Protein AF-A0A954ZNN6-F1 (afdb_monomer)

pLDDT: mean 92.78, std 10.05, range [37.41, 98.88]

Structure (mmCIF, N/CA/C/O backbone):
data_AF-A0A954ZNN6-F1
#
_entry.id   AF-A0A954ZNN6-F1
#
loop_
_atom_site.group_PDB
_atom_site.id
_atom_site.type_symbol
_atom_site.label_atom_id
_atom_site.label_alt_id
_atom_site.label_comp_id
_atom_site.label_asym_id
_atom_site.label_entity_id
_atom_site.label_seq_id
_atom_site.pdbx_PDB_ins_code
_atom_site.Cartn_x
_atom_site.Cartn_y
_atom_site.Cartn_z
_atom_site.occupancy
_atom_site.B_iso_or_equiv
_atom_site.auth_seq_id
_atom_site.auth_comp_id
_atom_site.auth_asym_id
_atom_site.auth_atom_id
_atom_site.pdbx_PDB_model_num
ATOM 1 N N . MET A 1 1 ? -20.346 -18.117 -23.311 1.00 57.19 1 MET A N 1
ATOM 2 C CA . MET A 1 1 ? -20.087 -17.394 -22.047 1.00 57.19 1 MET A CA 1
ATOM 3 C C . MET A 1 1 ? -18.869 -16.538 -22.293 1.00 57.19 1 MET A C 1
ATOM 5 O O . MET A 1 1 ? -17.848 -17.102 -22.652 1.00 57.19 1 MET A O 1
ATOM 9 N N . ASN A 1 2 ? -18.992 -15.221 -22.176 1.00 88.44 2 ASN A N 1
ATOM 10 C CA . ASN A 1 2 ? -17.874 -14.300 -22.324 1.00 88.44 2 ASN A CA 1
ATOM 11 C C . ASN A 1 2 ? -16.945 -14.455 -21.113 1.00 88.44 2 ASN A C 1
ATOM 13 O O . ASN A 1 2 ? -17.325 -14.103 -19.987 1.00 88.44 2 ASN A O 1
ATOM 17 N N . ARG A 1 3 ? -15.778 -15.058 -21.334 1.00 94.06 3 ARG A N 1
ATOM 18 C CA . ARG A 1 3 ? -14.747 -15.296 -20.324 1.00 94.06 3 ARG A CA 1
ATOM 19 C C . ARG A 1 3 ? -13.430 -14.699 -20.802 1.00 94.06 3 ARG A C 1
ATOM 21 O O . ARG A 1 3 ? -13.243 -14.580 -22.005 1.00 94.06 3 ARG A O 1
ATOM 28 N N . ALA A 1 4 ? -12.575 -14.320 -19.861 1.00 97.00 4 ALA A N 1
ATOM 29 C CA . ALA A 1 4 ? -11.240 -13.814 -20.153 1.00 97.00 4 ALA A CA 1
ATOM 30 C C . ALA A 1 4 ? -10.222 -14.472 -19.220 1.00 97.00 4 ALA A C 1
ATOM 32 O O . ALA A 1 4 ? -10.406 -14.434 -18.001 1.00 97.00 4 ALA A O 1
ATOM 33 N N . ARG A 1 5 ? -9.175 -15.085 -19.763 1.00 98.38 5 ARG A N 1
ATOM 34 C CA . ARG A 1 5 ? -8.080 -15.681 -18.999 1.00 98.38 5 ARG A CA 1
ATOM 35 C C . ARG A 1 5 ? -6.995 -14.638 -18.776 1.00 98.38 5 ARG A C 1
ATOM 37 O O . ARG A 1 5 ? -6.436 -14.097 -19.721 1.00 98.38 5 ARG A O 1
ATOM 44 N N . ILE A 1 6 ? -6.707 -14.348 -17.514 1.00 98.38 6 ILE A N 1
ATOM 45 C CA . ILE A 1 6 ? -5.777 -13.292 -17.122 1.00 98.38 6 ILE A CA 1
ATOM 46 C C . ILE A 1 6 ? -4.615 -13.903 -16.354 1.00 98.38 6 ILE A C 1
ATOM 48 O O . ILE A 1 6 ? -4.833 -14.721 -15.458 1.00 98.38 6 ILE A O 1
ATOM 52 N N . ALA A 1 7 ? -3.405 -13.454 -16.668 1.00 98.69 7 ALA A N 1
ATOM 53 C CA . ALA A 1 7 ? -2.187 -13.759 -15.940 1.00 98.69 7 ALA A CA 1
ATOM 54 C C . ALA A 1 7 ? -1.689 -12.515 -15.189 1.00 98.69 7 ALA A C 1
ATOM 56 O O . ALA A 1 7 ? -1.486 -11.452 -15.777 1.00 98.69 7 ALA A O 1
ATOM 57 N N . ALA A 1 8 ? -1.466 -12.653 -13.884 1.00 98.81 8 ALA A N 1
ATOM 58 C CA . ALA A 1 8 ? -0.843 -11.640 -13.040 1.00 98.81 8 ALA A CA 1
ATOM 59 C C . ALA A 1 8 ? 0.541 -12.113 -12.602 1.00 98.81 8 ALA A C 1
ATOM 61 O O . ALA A 1 8 ? 0.685 -13.211 -12.055 1.00 98.81 8 ALA A O 1
ATOM 62 N N . LEU A 1 9 ? 1.557 -11.283 -12.821 1.00 98.56 9 LEU A N 1
ATOM 63 C CA . LEU A 1 9 ? 2.918 -11.616 -12.435 1.00 98.56 9 LEU A CA 1
ATOM 64 C C . LEU A 1 9 ? 3.208 -11.214 -10.995 1.00 98.56 9 LEU A C 1
ATOM 66 O O . LEU A 1 9 ? 2.977 -10.083 -10.561 1.00 98.56 9 LEU A O 1
ATOM 70 N N . GLN A 1 10 ? 3.787 -12.168 -10.282 1.00 97.31 10 GLN A N 1
ATOM 71 C CA . GLN A 1 10 ? 4.572 -11.947 -9.088 1.00 97.31 10 GLN A CA 1
ATOM 72 C C . GLN A 1 10 ? 6.043 -12.009 -9.495 1.00 97.31 10 GLN A C 1
ATOM 74 O O . GLN A 1 10 ? 6.641 -13.084 -9.542 1.00 97.31 10 GLN A O 1
ATOM 79 N N . TYR A 1 11 ? 6.582 -10.862 -9.897 1.00 97.19 11 TYR A N 1
ATOM 80 C CA . TYR A 1 11 ? 7.843 -10.789 -10.629 1.00 97.19 11 TYR A CA 1
ATOM 81 C C . TYR A 1 11 ? 9.028 -10.686 -9.674 1.00 97.19 11 TYR A C 1
ATOM 83 O O . TYR A 1 11 ? 9.093 -9.747 -8.876 1.00 97.19 11 TYR A O 1
ATOM 91 N N . PHE A 1 12 ? 9.981 -11.614 -9.766 1.00 95.56 12 PHE A N 1
ATOM 92 C CA . PHE A 1 12 ? 11.183 -11.548 -8.942 1.00 95.56 12 PHE A CA 1
ATOM 93 C C . PHE A 1 12 ? 12.220 -10.627 -9.585 1.00 95.56 12 PHE A C 1
ATOM 95 O O . PHE A 1 12 ? 12.821 -10.958 -10.612 1.00 95.56 12 PHE A O 1
ATOM 102 N N . VAL A 1 13 ? 12.445 -9.472 -8.960 1.00 93.56 13 VAL A N 1
ATOM 103 C CA . VAL A 1 13 ? 13.407 -8.474 -9.431 1.00 93.56 13 VAL A CA 1
ATOM 104 C C . VAL A 1 13 ? 14.824 -8.975 -9.152 1.00 93.56 13 VAL A C 1
ATOM 106 O O . VAL A 1 13 ? 15.148 -9.356 -8.027 1.00 93.56 13 VAL A O 1
ATOM 109 N N . ARG A 1 14 ? 15.670 -8.995 -10.186 1.00 90.88 14 ARG A N 1
ATOM 110 C CA . ARG A 1 14 ? 17.054 -9.495 -10.129 1.00 90.88 14 ARG A CA 1
ATOM 111 C C . ARG A 1 14 ? 17.976 -8.642 -11.006 1.00 90.88 14 ARG A C 1
ATOM 113 O O . ARG A 1 14 ? 17.483 -8.017 -11.944 1.00 90.88 14 ARG A O 1
ATOM 120 N N . PRO A 1 15 ? 19.284 -8.568 -10.703 1.00 92.25 15 PRO A N 1
ATOM 121 C CA . PRO A 1 15 ? 20.210 -7.785 -11.510 1.00 92.25 15 PRO A CA 1
ATOM 122 C C . PRO A 1 15 ? 20.332 -8.363 -12.920 1.00 92.25 15 PRO A C 1
ATOM 124 O O . PRO A 1 15 ? 20.244 -9.578 -13.107 1.00 92.25 15 PRO A O 1
ATOM 127 N N . ILE A 1 16 ? 20.586 -7.481 -13.881 1.00 94.56 16 ILE A N 1
ATOM 128 C CA . ILE A 1 16 ? 20.869 -7.825 -15.276 1.00 94.56 16 ILE A CA 1
ATOM 129 C C . ILE A 1 16 ? 22.235 -7.276 -15.694 1.00 94.56 16 ILE A C 1
ATOM 131 O O . ILE A 1 16 ? 22.691 -6.246 -15.185 1.00 94.56 16 ILE A O 1
ATOM 135 N N . ARG A 1 17 ? 22.889 -7.983 -16.614 1.00 94.69 17 ARG A N 1
ATOM 136 C CA . ARG A 1 17 ? 24.213 -7.656 -17.163 1.00 94.69 17 ARG A CA 1
ATOM 137 C C . ARG A 1 17 ? 24.125 -6.717 -18.359 1.00 94.69 17 ARG A C 1
ATOM 139 O O . ARG A 1 17 ? 24.983 -5.855 -18.526 1.00 94.69 17 ARG A O 1
ATOM 146 N N . ASP A 1 18 ? 23.094 -6.887 -19.173 1.00 96.25 18 ASP A N 1
ATOM 147 C CA . ASP A 1 18 ? 22.818 -6.092 -20.362 1.00 96.25 18 ASP A CA 1
ATOM 148 C C . ASP A 1 18 ? 21.304 -6.028 -20.625 1.00 96.25 18 ASP A C 1
ATOM 150 O O . ASP A 1 18 ? 20.496 -6.612 -19.900 1.00 96.25 18 ASP A O 1
ATOM 154 N N . PHE A 1 19 ? 20.908 -5.264 -21.644 1.00 96.31 19 PHE A N 1
ATOM 155 C CA . PHE A 1 19 ? 19.498 -5.118 -22.001 1.00 96.31 19 PHE A CA 1
ATOM 156 C C . PHE A 1 19 ? 18.903 -6.398 -22.617 1.00 96.31 19 PHE A C 1
ATOM 158 O O . PHE A 1 19 ? 17.709 -6.635 -22.455 1.00 96.31 19 PHE A O 1
ATOM 165 N N . SER A 1 20 ? 19.715 -7.259 -23.247 1.00 97.12 20 SER A N 1
ATOM 166 C CA . SER A 1 20 ? 19.244 -8.526 -23.832 1.00 97.12 20 SER A CA 1
ATOM 167 C C . SER A 1 20 ? 18.689 -9.449 -22.754 1.00 97.12 20 SER A C 1
ATOM 169 O O . SER A 1 20 ? 17.636 -10.050 -22.940 1.00 97.12 20 SER A O 1
ATOM 171 N N . GLU A 1 21 ? 19.319 -9.500 -21.578 1.00 97.50 21 GLU A N 1
ATOM 172 C CA . GLU A 1 21 ? 18.790 -10.292 -20.462 1.00 97.50 21 GLU A CA 1
ATOM 173 C C . GLU A 1 21 ? 17.407 -9.824 -19.994 1.00 97.50 21 GLU A C 1
ATOM 175 O O . GLU A 1 21 ? 16.566 -10.649 -19.639 1.00 97.50 21 GLU A O 1
ATOM 180 N N . PHE A 1 22 ? 17.145 -8.512 -20.005 1.00 97.19 22 PHE A N 1
ATOM 181 C CA . PHE A 1 22 ? 15.806 -7.986 -19.725 1.00 97.19 22 PHE A CA 1
ATOM 182 C C . PHE A 1 22 ? 14.805 -8.462 -20.785 1.00 97.19 22 PHE A C 1
ATOM 184 O O . PHE A 1 22 ? 13.722 -8.938 -20.440 1.00 97.19 22 PHE A O 1
ATOM 191 N N . GLN A 1 23 ? 15.181 -8.385 -22.064 1.00 97.88 23 GLN A N 1
ATOM 192 C CA . GLN A 1 23 ? 14.347 -8.836 -23.180 1.00 97.88 23 GLN A CA 1
ATOM 193 C C . GLN A 1 23 ? 14.031 -10.331 -23.082 1.00 97.88 23 GLN A C 1
ATOM 195 O O . GLN A 1 23 ? 12.873 -10.715 -23.220 1.00 97.88 23 GLN A O 1
ATOM 200 N N . GLU A 1 24 ? 15.027 -11.168 -22.796 1.00 97.94 24 GLU A N 1
ATOM 201 C CA . GLU A 1 24 ? 14.875 -12.619 -22.649 1.00 97.94 24 GLU A CA 1
ATOM 202 C C . GLU A 1 24 ? 13.956 -12.987 -21.476 1.00 97.94 24 GLU A C 1
ATOM 204 O O . GLU A 1 24 ? 13.067 -13.828 -21.630 1.00 97.94 24 GLU A O 1
ATOM 209 N N . GLN A 1 25 ? 14.119 -12.327 -20.322 1.00 96.75 25 GLN A N 1
ATOM 210 C CA . GLN A 1 25 ? 13.259 -12.535 -19.151 1.00 96.75 25 GLN A CA 1
ATOM 211 C C . GLN A 1 25 ? 11.799 -12.180 -19.454 1.00 96.75 25 GLN A C 1
ATOM 213 O O . GLN A 1 25 ? 10.895 -12.972 -19.181 1.00 96.75 25 GLN A O 1
ATOM 218 N N . VAL A 1 26 ? 11.561 -11.010 -20.054 1.00 97.94 26 VAL A N 1
ATOM 219 C CA . VAL A 1 26 ? 10.214 -10.560 -20.433 1.00 97.94 26 VAL A CA 1
ATOM 220 C C . VAL A 1 26 ? 9.610 -11.479 -21.494 1.00 97.94 26 VAL A C 1
ATOM 222 O O . VAL A 1 26 ? 8.471 -11.918 -21.335 1.00 97.94 26 VAL A O 1
ATOM 225 N N . ALA A 1 27 ? 10.365 -11.820 -22.540 1.00 98.50 27 ALA A N 1
ATOM 226 C CA . ALA A 1 27 ? 9.906 -12.693 -23.616 1.00 98.50 27 ALA A CA 1
ATOM 227 C C . ALA A 1 27 ? 9.503 -14.074 -23.090 1.00 98.50 27 ALA A C 1
ATOM 229 O O . ALA A 1 27 ? 8.437 -14.568 -23.445 1.00 98.50 27 ALA A O 1
ATOM 230 N N . GLY A 1 28 ? 10.295 -14.675 -22.196 1.00 98.25 28 GLY A N 1
ATOM 231 C CA . GLY A 1 28 ? 9.962 -15.962 -21.580 1.00 98.25 28 GLY A CA 1
ATOM 232 C C . GLY A 1 28 ? 8.624 -15.941 -20.834 1.00 98.25 28 GLY A C 1
ATOM 233 O O . GLY A 1 28 ? 7.819 -16.863 -20.979 1.00 98.25 28 GLY A O 1
ATOM 234 N N . LEU A 1 29 ? 8.345 -14.869 -20.085 1.00 98.38 29 LEU A N 1
ATOM 235 C CA . LEU A 1 29 ? 7.076 -14.699 -19.369 1.00 98.38 29 LEU A CA 1
ATOM 236 C C . LEU A 1 29 ? 5.901 -14.448 -20.322 1.00 98.38 29 LEU A C 1
ATOM 238 O O . LEU A 1 29 ? 4.820 -14.994 -20.110 1.00 98.38 29 LEU A O 1
ATOM 242 N N . VAL A 1 30 ? 6.105 -13.662 -21.380 1.00 98.75 30 VAL A N 1
ATOM 243 C CA . VAL A 1 30 ? 5.073 -13.405 -22.394 1.00 98.75 30 VAL A CA 1
ATOM 244 C C . VAL A 1 30 ? 4.736 -14.677 -23.176 1.00 98.75 30 VAL A C 1
ATOM 246 O O . VAL A 1 30 ? 3.558 -15.009 -23.291 1.00 98.75 30 VAL A O 1
ATOM 249 N N . HIS A 1 31 ? 5.742 -15.428 -23.632 1.00 98.69 31 HIS A N 1
ATOM 250 C CA . HIS A 1 31 ? 5.541 -16.723 -24.289 1.00 98.69 31 HIS A CA 1
ATOM 251 C C . HIS A 1 31 ? 4.807 -17.700 -23.372 1.00 98.69 31 HIS A C 1
ATOM 253 O O . HIS A 1 31 ? 3.841 -18.317 -23.796 1.00 98.69 31 HIS A O 1
ATOM 259 N N . THR A 1 32 ? 5.184 -17.766 -22.090 1.00 98.44 32 THR A N 1
ATOM 260 C CA . THR A 1 32 ? 4.479 -18.614 -21.117 1.00 98.44 32 THR A CA 1
ATOM 261 C C . THR A 1 32 ? 3.008 -18.212 -20.992 1.00 98.44 32 THR A C 1
ATOM 263 O O . THR A 1 32 ? 2.136 -19.069 -20.995 1.00 98.44 32 THR A O 1
ATOM 266 N N . ALA A 1 33 ? 2.686 -16.919 -20.910 1.00 98.50 33 ALA A N 1
ATOM 267 C CA . ALA A 1 33 ? 1.288 -16.490 -20.836 1.00 98.50 33 ALA A CA 1
ATOM 268 C C . ALA A 1 33 ? 0.502 -16.855 -22.109 1.00 98.50 33 ALA A C 1
ATOM 270 O O . ALA A 1 33 ? -0.654 -17.275 -22.009 1.00 98.50 33 ALA A O 1
ATOM 271 N N . ALA A 1 34 ? 1.135 -16.735 -23.279 1.00 98.12 34 ALA A N 1
ATOM 272 C CA . ALA A 1 34 ? 0.557 -17.128 -24.559 1.00 98.12 34 ALA A CA 1
ATOM 273 C C . ALA A 1 34 ? 0.330 -18.648 -24.651 1.00 98.12 34 ALA A C 1
ATOM 275 O O . ALA A 1 34 ? -0.753 -19.069 -25.043 1.00 98.12 34 ALA A O 1
ATOM 276 N N . ASP A 1 35 ? 1.285 -19.466 -24.197 1.00 98.12 35 ASP A N 1
ATOM 277 C CA . ASP A 1 35 ? 1.178 -20.935 -24.158 1.00 98.12 35 ASP A CA 1
ATOM 278 C C . ASP A 1 35 ? 0.026 -21.423 -23.263 1.00 98.12 35 ASP A C 1
ATOM 280 O O . ASP A 1 35 ? -0.517 -22.508 -23.466 1.00 98.12 35 ASP A O 1
ATOM 284 N N . TYR A 1 36 ? -0.356 -20.625 -22.261 1.00 97.88 36 TYR A N 1
ATOM 285 C CA . TYR A 1 36 ? -1.506 -20.885 -21.391 1.00 97.88 36 TYR A CA 1
ATOM 286 C C . TYR A 1 36 ? -2.809 -20.232 -21.892 1.00 97.88 36 TYR A C 1
ATOM 288 O O . TYR A 1 36 ? -3.797 -20.199 -21.148 1.00 97.88 36 TYR A O 1
ATOM 296 N N . ASP A 1 37 ? -2.839 -19.730 -23.129 1.00 97.75 37 ASP A N 1
ATOM 297 C CA . ASP A 1 37 ? -3.972 -19.050 -23.772 1.00 97.75 37 ASP A CA 1
ATOM 298 C C . ASP A 1 37 ? -4.507 -17.859 -22.952 1.00 97.75 37 ASP A C 1
ATOM 300 O O . ASP A 1 37 ? -5.718 -17.694 -22.778 1.00 97.75 37 ASP A O 1
ATOM 304 N N . CYS A 1 38 ? -3.621 -17.056 -22.356 1.00 98.44 38 CYS A N 1
ATOM 305 C CA . CYS A 1 38 ? -4.041 -15.864 -21.619 1.00 98.44 38 CYS A CA 1
ATOM 306 C C . CYS A 1 38 ? -4.407 -14.721 -22.578 1.00 98.44 38 CYS A C 1
ATOM 308 O O . CYS A 1 38 ? -3.621 -14.348 -23.443 1.00 98.44 38 CYS A O 1
ATOM 310 N N . ASP A 1 39 ? -5.563 -14.094 -22.356 1.00 98.19 39 ASP A N 1
ATOM 311 C CA . ASP A 1 39 ? -6.012 -12.909 -23.094 1.00 98.19 39 ASP A CA 1
ATOM 312 C C . ASP A 1 39 ? -5.259 -11.637 -22.665 1.00 98.19 39 ASP A C 1
ATOM 314 O O . ASP A 1 39 ? -5.101 -10.703 -23.455 1.00 98.19 39 ASP A O 1
ATOM 318 N N . LEU A 1 40 ? -4.813 -11.581 -21.403 1.00 98.75 40 LEU A N 1
ATOM 319 C CA . LEU A 1 40 ? -4.096 -10.448 -20.812 1.00 98.75 40 LEU A CA 1
ATOM 320 C C . LEU A 1 40 ? -3.007 -10.915 -19.843 1.00 98.75 40 LEU A C 1
ATOM 322 O O . LEU A 1 40 ? -3.286 -11.678 -18.915 1.00 98.75 40 LEU A O 1
ATOM 326 N N . LEU A 1 41 ? -1.804 -10.363 -19.991 1.00 98.88 41 LEU A N 1
ATOM 327 C CA . LEU A 1 41 ? -0.701 -10.484 -19.036 1.00 98.88 41 LEU A CA 1
ATOM 328 C C . LEU A 1 41 ? -0.442 -9.147 -18.327 1.00 98.88 41 LEU A C 1
ATOM 330 O O . LEU A 1 41 ? -0.389 -8.100 -18.971 1.00 98.88 41 LEU A O 1
ATOM 334 N N . VAL A 1 42 ? -0.250 -9.180 -17.007 1.00 98.88 42 VAL A N 1
ATOM 335 C CA . VAL A 1 42 ? 0.004 -7.991 -16.180 1.00 98.88 42 VAL A CA 1
ATOM 336 C C . VAL A 1 42 ? 1.346 -8.095 -15.459 1.00 98.88 42 VAL A C 1
ATOM 338 O O . VAL A 1 42 ? 1.534 -8.974 -14.616 1.00 98.88 42 VAL A O 1
ATOM 341 N N . PHE A 1 43 ? 2.242 -7.148 -15.735 1.00 98.81 43 PHE A N 1
ATOM 342 C CA . PHE A 1 43 ? 3.502 -6.946 -15.019 1.00 98.81 43 PHE A CA 1
ATOM 343 C C . PHE A 1 43 ? 3.342 -5.955 -13.848 1.00 98.81 43 PHE A C 1
ATOM 345 O O . PHE A 1 43 ? 2.442 -5.109 -13.875 1.00 98.81 43 PHE A O 1
ATOM 352 N N . PRO A 1 44 ? 4.203 -6.028 -12.814 1.00 98.38 44 PRO A N 1
ATOM 353 C CA . PRO A 1 44 ? 4.142 -5.124 -11.663 1.00 98.38 44 PRO A CA 1
ATOM 354 C C . PRO A 1 44 ? 4.617 -3.697 -11.948 1.00 98.38 44 PRO A C 1
ATOM 356 O O . PRO A 1 44 ? 5.277 -3.419 -12.949 1.00 98.38 44 PRO A O 1
ATOM 359 N N . GLU A 1 45 ? 4.328 -2.792 -11.015 1.00 98.12 45 GLU A N 1
ATOM 360 C CA . GLU A 1 45 ? 4.881 -1.435 -11.028 1.00 98.12 45 GLU A CA 1
ATOM 361 C C . GLU A 1 45 ? 6.402 -1.523 -10.913 1.00 98.12 45 GLU A C 1
ATOM 363 O O . GLU A 1 45 ? 6.912 -2.338 -10.146 1.00 98.12 45 GLU A O 1
ATOM 368 N N . TYR A 1 46 ? 7.119 -0.696 -11.676 1.00 95.62 46 TYR A N 1
ATOM 369 C CA . TYR A 1 46 ? 8.569 -0.550 -11.567 1.00 95.62 46 TYR A CA 1
ATOM 370 C C . TYR A 1 46 ? 9.375 -1.853 -11.578 1.00 95.62 46 TYR A C 1
ATOM 372 O O . TYR A 1 46 ? 10.527 -1.853 -11.162 1.00 95.62 46 TYR A O 1
ATOM 380 N N . PHE A 1 47 ? 8.866 -2.959 -12.129 1.00 95.81 47 PHE A N 1
ATOM 381 C CA . PHE A 1 47 ? 9.692 -4.158 -12.330 1.00 95.81 47 PHE A CA 1
ATOM 382 C C . PHE A 1 47 ? 10.935 -3.846 -13.198 1.00 95.81 47 PHE A C 1
ATOM 384 O O . PHE A 1 47 ? 11.958 -4.522 -13.110 1.00 95.81 47 PHE A O 1
ATOM 391 N N . THR A 1 48 ? 10.877 -2.753 -13.971 1.00 96.00 48 THR A N 1
ATOM 392 C CA . THR A 1 48 ? 11.970 -2.185 -14.763 1.00 96.00 48 THR A CA 1
ATOM 393 C C . THR A 1 48 ? 13.119 -1.607 -13.940 1.00 96.00 48 THR A C 1
ATOM 395 O O . THR A 1 48 ? 14.140 -1.269 -14.524 1.00 96.00 48 THR A O 1
ATOM 398 N N . VAL A 1 49 ? 13.025 -1.497 -12.612 1.00 93.50 49 VAL A N 1
ATOM 399 C CA . VAL A 1 49 ? 14.136 -1.009 -11.767 1.00 93.50 49 VAL A CA 1
ATOM 400 C C . VAL A 1 49 ? 15.395 -1.871 -11.864 1.00 93.50 49 VAL A C 1
ATOM 402 O O . VAL A 1 49 ? 16.482 -1.395 -11.554 1.00 93.50 49 VAL A O 1
ATOM 405 N N . GLN A 1 50 ? 15.297 -3.104 -12.370 1.00 92.75 50 GLN A N 1
ATOM 406 C CA . GLN A 1 50 ? 16.482 -3.877 -12.747 1.00 92.75 50 GLN A CA 1
ATOM 407 C C . GLN A 1 50 ? 17.329 -3.192 -13.833 1.00 92.75 50 GLN A C 1
ATOM 409 O O . GLN A 1 50 ? 18.535 -3.381 -13.861 1.00 92.75 50 GLN A O 1
ATOM 414 N N . LEU A 1 51 ? 16.753 -2.322 -14.671 1.00 94.75 51 LEU A N 1
ATOM 415 C CA . LEU A 1 51 ? 17.503 -1.526 -15.652 1.00 94.75 51 LEU A CA 1
ATOM 416 C C . LEU A 1 51 ? 18.503 -0.564 -14.995 1.00 94.75 51 LEU A C 1
ATOM 418 O O . LEU A 1 51 ? 19.485 -0.184 -15.633 1.00 94.75 51 LEU A O 1
ATOM 422 N N . LEU A 1 52 ? 18.300 -0.201 -13.722 1.00 93.38 52 LEU A N 1
ATOM 423 C CA . LEU A 1 52 ? 19.248 0.619 -12.964 1.00 93.38 52 LEU A CA 1
ATOM 424 C C . LEU A 1 52 ? 20.600 -0.092 -12.800 1.00 93.38 52 LEU A C 1
ATOM 426 O O . LEU A 1 52 ? 21.628 0.577 -12.714 1.00 93.38 52 LEU A O 1
ATOM 430 N N . THR A 1 53 ? 20.637 -1.433 -12.835 1.00 92.81 53 THR A N 1
ATOM 431 C CA . THR A 1 53 ? 21.891 -2.199 -12.712 1.00 92.81 53 THR A CA 1
ATOM 432 C C . THR A 1 53 ? 22.798 -2.082 -13.934 1.00 92.81 53 THR A C 1
ATOM 434 O O . THR A 1 53 ? 23.959 -2.472 -13.857 1.00 92.81 53 THR A O 1
ATOM 437 N N . LEU A 1 54 ? 22.300 -1.522 -15.042 1.00 92.56 54 LEU A N 1
ATOM 438 C CA . LEU A 1 54 ? 23.094 -1.226 -16.237 1.00 92.56 54 LEU A CA 1
ATOM 439 C C . LEU A 1 54 ? 23.867 0.103 -16.127 1.00 92.56 54 LEU A C 1
ATOM 441 O O . LEU A 1 54 ? 24.706 0.388 -16.981 1.00 92.56 54 LEU A O 1
ATOM 445 N N . GLY A 1 55 ? 23.554 0.939 -15.130 1.00 89.81 55 GLY A N 1
ATOM 446 C CA . GLY A 1 55 ? 24.172 2.248 -14.898 1.00 89.81 55 GLY A CA 1
ATOM 447 C C . GLY A 1 55 ? 25.078 2.294 -13.662 1.00 89.81 55 GLY A C 1
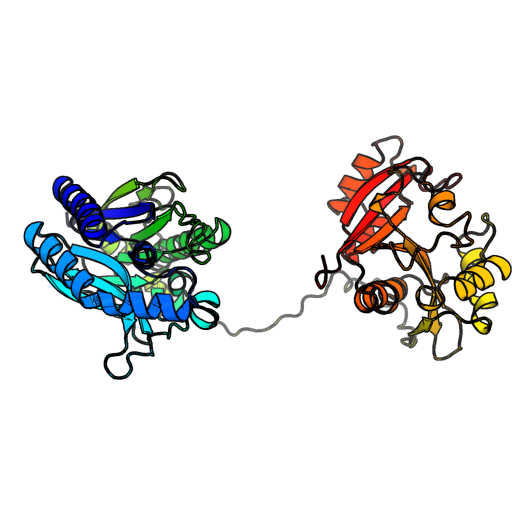ATOM 448 O O . GLY A 1 55 ? 25.339 1.283 -13.012 1.00 89.81 55 GLY A O 1
ATOM 449 N N . ASP A 1 56 ? 25.558 3.495 -13.310 1.00 88.94 56 ASP A N 1
ATOM 450 C CA . ASP A 1 56 ? 26.292 3.697 -12.053 1.00 88.94 56 ASP A CA 1
ATOM 451 C C . ASP A 1 56 ? 25.322 3.855 -10.874 1.00 88.94 56 ASP A C 1
ATOM 453 O O . ASP A 1 56 ? 24.860 4.953 -10.554 1.00 88.94 56 ASP A O 1
ATOM 457 N N . ILE A 1 57 ? 25.061 2.736 -10.200 1.00 88.38 57 ILE A N 1
ATOM 458 C CA . ILE A 1 57 ? 24.177 2.618 -9.030 1.00 88.38 57 ILE A CA 1
ATOM 459 C C . ILE A 1 57 ? 24.626 3.425 -7.798 1.00 88.38 57 ILE A C 1
ATOM 461 O O . ILE A 1 57 ? 23.895 3.487 -6.808 1.00 88.38 57 ILE A O 1
ATOM 465 N N . ARG A 1 58 ? 25.811 4.054 -7.829 1.00 87.50 58 ARG A N 1
ATOM 466 C CA . ARG A 1 58 ? 26.317 4.924 -6.750 1.00 87.50 58 ARG A CA 1
ATOM 467 C C . ARG A 1 58 ? 25.874 6.380 -6.897 1.00 87.50 58 ARG A C 1
ATOM 469 O O . ARG A 1 58 ? 26.051 7.156 -5.959 1.00 87.50 58 ARG A O 1
ATOM 476 N N . ARG A 1 59 ? 25.340 6.769 -8.059 1.00 91.25 59 ARG A N 1
ATOM 477 C CA . ARG A 1 59 ? 24.833 8.130 -8.303 1.00 91.25 59 ARG A CA 1
ATOM 478 C C . ARG A 1 59 ? 23.552 8.403 -7.503 1.00 91.25 59 ARG A C 1
ATOM 480 O O . ARG A 1 59 ? 22.902 7.455 -7.061 1.00 91.25 59 ARG A O 1
ATOM 487 N N . PRO A 1 60 ? 23.154 9.671 -7.317 1.00 91.12 60 PRO A N 1
ATOM 488 C CA . PRO A 1 60 ? 21.857 10.008 -6.738 1.00 91.12 60 PRO A CA 1
ATOM 489 C C . PRO A 1 60 ? 20.695 9.302 -7.448 1.00 91.12 60 PRO A C 1
ATOM 491 O O . PRO A 1 60 ? 20.719 9.085 -8.659 1.00 91.12 60 PRO A O 1
ATOM 494 N N . MET A 1 61 ? 19.679 8.911 -6.681 1.00 89.88 61 MET A N 1
ATOM 495 C CA . MET A 1 61 ? 18.590 8.071 -7.185 1.00 89.88 61 MET A CA 1
ATOM 496 C C . MET A 1 61 ? 17.745 8.767 -8.259 1.00 89.88 61 MET A C 1
ATOM 498 O O . MET A 1 61 ? 17.329 8.127 -9.219 1.00 89.88 61 MET A O 1
ATOM 502 N N . ASP A 1 62 ? 17.520 10.076 -8.140 1.00 91.62 62 ASP A N 1
ATOM 503 C CA . ASP A 1 62 ? 16.822 10.852 -9.164 1.00 91.62 62 ASP A CA 1
ATOM 504 C C . ASP A 1 62 ? 17.560 10.804 -10.506 1.00 91.62 62 ASP A C 1
ATOM 506 O O . ASP A 1 62 ? 16.923 10.577 -11.533 1.00 91.62 62 ASP A O 1
ATOM 510 N N . GLU A 1 63 ? 18.889 10.917 -10.505 1.00 92.69 63 GLU A N 1
ATOM 511 C CA . GLU A 1 63 ? 19.705 10.771 -11.715 1.00 92.69 63 GLU A CA 1
ATOM 512 C C . GLU A 1 63 ? 19.588 9.368 -12.329 1.00 92.69 63 GLU A C 1
ATOM 514 O O . GLU A 1 63 ? 19.361 9.244 -13.533 1.00 92.69 63 GLU A O 1
ATOM 519 N N . GLN A 1 64 ? 19.675 8.310 -11.514 1.00 92.81 64 GLN A N 1
ATOM 520 C CA . GLN A 1 64 ? 19.521 6.930 -11.997 1.00 92.81 64 GLN A CA 1
ATOM 521 C C . GLN A 1 64 ? 18.137 6.698 -12.630 1.00 92.81 64 GLN A C 1
ATOM 523 O O . GLN A 1 64 ? 18.017 6.055 -13.674 1.00 92.81 64 GLN A O 1
ATOM 528 N N . VAL A 1 65 ? 17.085 7.269 -12.037 1.00 93.12 65 VAL A N 1
ATOM 529 C CA . VAL A 1 65 ? 15.713 7.200 -12.560 1.00 93.12 65 VAL A CA 1
ATOM 530 C C . VAL A 1 65 ? 15.597 7.893 -13.924 1.00 93.12 65 VAL A C 1
ATOM 532 O O . VAL A 1 65 ? 14.921 7.363 -14.807 1.00 93.12 65 VAL A O 1
ATOM 535 N N . ARG A 1 66 ? 16.276 9.030 -14.149 1.00 94.06 66 ARG A N 1
ATOM 536 C CA . ARG A 1 66 ? 16.314 9.692 -15.474 1.00 94.06 66 ARG A CA 1
ATOM 537 C C . ARG A 1 66 ? 17.078 8.863 -16.498 1.00 94.06 66 ARG A C 1
ATOM 539 O O . ARG A 1 66 ? 16.665 8.788 -17.653 1.00 94.06 66 ARG A O 1
ATOM 546 N N . ASP A 1 67 ? 18.168 8.221 -16.089 1.00 92.56 67 ASP A N 1
ATOM 547 C CA . ASP A 1 67 ? 18.935 7.336 -16.965 1.00 92.56 67 ASP A CA 1
ATOM 548 C C . ASP A 1 67 ? 18.080 6.144 -17.431 1.00 92.56 67 ASP A C 1
ATOM 550 O O . ASP A 1 67 ? 18.071 5.828 -18.621 1.00 92.56 67 ASP A O 1
ATOM 554 N N . MET A 1 68 ? 17.302 5.538 -16.525 1.00 93.94 68 MET A N 1
ATOM 555 C CA . MET A 1 68 ? 16.317 4.506 -16.869 1.00 93.94 68 MET A CA 1
ATOM 556 C C . MET A 1 68 ? 15.224 5.049 -17.795 1.00 93.94 68 MET A C 1
ATOM 558 O O . MET A 1 68 ? 14.868 4.386 -18.767 1.00 93.94 68 MET A O 1
ATOM 562 N N . ALA A 1 69 ? 14.725 6.260 -17.540 1.00 95.25 69 ALA A N 1
ATOM 563 C CA . ALA A 1 69 ? 13.670 6.876 -18.343 1.00 95.25 69 ALA A CA 1
ATOM 564 C C . ALA A 1 69 ? 14.072 7.085 -19.814 1.00 95.25 69 ALA A C 1
ATOM 566 O O . ALA A 1 69 ? 13.230 7.031 -20.710 1.00 95.25 69 ALA A O 1
ATOM 567 N N . ARG A 1 70 ? 15.370 7.237 -20.105 1.00 93.12 70 ARG A N 1
ATOM 568 C CA . ARG A 1 70 ? 15.877 7.308 -21.487 1.00 93.12 70 ARG A CA 1
ATOM 569 C C . ARG A 1 70 ? 15.762 5.992 -22.264 1.00 93.12 70 ARG A C 1
ATOM 571 O O . ARG A 1 70 ? 15.850 6.023 -23.486 1.00 93.12 70 ARG A O 1
ATOM 578 N N . ARG A 1 71 ? 15.535 4.862 -21.587 1.00 94.31 71 ARG A N 1
ATOM 579 C CA . ARG A 1 71 ? 15.371 3.535 -22.209 1.00 94.31 71 ARG A CA 1
ATOM 580 C C . ARG A 1 71 ? 13.928 3.199 -22.587 1.00 94.31 71 ARG A C 1
ATOM 582 O O . ARG A 1 71 ? 13.677 2.118 -23.111 1.00 94.31 71 ARG A O 1
ATOM 589 N N . VAL A 1 72 ? 12.977 4.108 -22.351 1.00 96.88 72 VAL A N 1
ATOM 590 C CA . VAL A 1 72 ? 11.561 3.909 -22.707 1.00 96.88 72 VAL A CA 1
ATOM 591 C C . VAL A 1 72 ? 11.360 3.475 -24.171 1.00 96.88 72 VAL A C 1
ATOM 593 O O . VAL A 1 72 ? 10.571 2.556 -24.375 1.00 96.88 72 VAL A O 1
ATOM 596 N N . PRO A 1 73 ? 12.069 4.020 -25.185 1.00 97.25 73 PRO A N 1
ATOM 597 C CA . PRO A 1 73 ? 11.919 3.549 -26.565 1.00 97.25 73 PRO A CA 1
ATOM 598 C C . PRO A 1 73 ? 12.281 2.068 -26.757 1.00 97.25 73 PRO A C 1
ATOM 600 O O . PRO A 1 73 ? 11.517 1.337 -27.380 1.00 97.25 73 PRO A O 1
ATOM 603 N N . GLU A 1 74 ? 13.395 1.612 -26.169 1.00 97.12 74 GLU A N 1
ATOM 604 C CA . GLU A 1 74 ? 13.824 0.203 -26.228 1.00 97.12 74 GLU A CA 1
ATOM 605 C C . GLU A 1 74 ? 12.801 -0.705 -25.525 1.00 97.12 74 GLU A C 1
ATOM 607 O O . GLU A 1 74 ? 12.467 -1.788 -26.001 1.00 97.12 74 GLU A O 1
ATOM 612 N N . TYR A 1 75 ? 12.269 -0.246 -24.389 1.00 97.94 75 TYR A N 1
ATOM 613 C CA . TYR A 1 75 ? 11.216 -0.936 -23.648 1.00 97.94 75 TYR A CA 1
ATOM 614 C C . TYR A 1 75 ? 9.919 -1.061 -24.468 1.00 97.94 75 TYR A C 1
ATOM 616 O O . TYR A 1 75 ? 9.336 -2.144 -24.515 1.00 97.94 75 TYR A O 1
ATOM 624 N N . ILE A 1 76 ? 9.485 0.006 -25.148 1.00 98.56 76 ILE A N 1
ATOM 625 C CA . ILE A 1 76 ? 8.289 -0.012 -26.003 1.00 98.56 76 ILE A CA 1
ATOM 626 C C . ILE A 1 76 ? 8.472 -1.023 -27.135 1.00 98.56 76 ILE A C 1
ATOM 628 O O . ILE A 1 76 ? 7.621 -1.891 -27.303 1.00 98.56 76 ILE A O 1
ATOM 632 N N . GLU A 1 77 ? 9.595 -0.973 -27.856 1.00 98.50 77 GLU A N 1
ATOM 633 C CA . GLU A 1 77 ? 9.864 -1.860 -28.996 1.00 98.50 77 GLU A CA 1
ATOM 634 C C . GLU A 1 77 ? 9.752 -3.347 -28.619 1.00 98.50 77 GLU A C 1
ATOM 636 O O . GLU A 1 77 ? 9.154 -4.145 -29.347 1.00 98.50 77 GLU A O 1
ATOM 641 N N . VAL A 1 78 ? 10.257 -3.714 -27.437 1.00 98.56 78 VAL A N 1
ATOM 642 C CA . VAL A 1 78 ? 10.168 -5.079 -26.898 1.00 98.56 78 VAL A CA 1
ATOM 643 C C . VAL A 1 78 ? 8.719 -5.514 -26.726 1.00 98.56 78 VAL A C 1
ATOM 645 O O . VAL A 1 78 ? 8.325 -6.569 -27.227 1.00 98.56 78 VAL A O 1
ATOM 648 N N . PHE A 1 79 ? 7.907 -4.713 -26.039 1.00 98.69 79 PHE A N 1
ATOM 649 C CA . PHE A 1 79 ? 6.524 -5.081 -25.752 1.00 98.69 79 PHE A CA 1
ATOM 650 C C . PHE A 1 79 ? 5.602 -4.963 -26.973 1.00 98.69 79 PHE A C 1
ATOM 652 O O . PHE A 1 79 ? 4.686 -5.775 -27.104 1.00 98.69 79 PHE A O 1
ATOM 659 N N . GLU A 1 80 ? 5.853 -4.043 -27.908 1.00 98.69 80 GLU A N 1
ATOM 660 C CA . GLU A 1 80 ? 5.145 -3.995 -29.196 1.00 98.69 80 GLU A CA 1
ATOM 661 C C . GLU A 1 80 ? 5.425 -5.242 -30.038 1.00 98.69 80 GLU A C 1
ATOM 663 O O . GLU A 1 80 ? 4.513 -5.811 -30.639 1.00 98.69 80 GLU A O 1
ATOM 668 N N . SER A 1 81 ? 6.685 -5.685 -30.082 1.00 98.56 81 SER A N 1
ATOM 669 C CA . SER A 1 81 ? 7.076 -6.899 -30.798 1.00 98.56 81 SER A CA 1
ATOM 670 C C . SER A 1 81 ? 6.433 -8.142 -30.180 1.00 98.56 81 SER A C 1
ATOM 672 O O . SER A 1 81 ? 5.803 -8.926 -30.891 1.00 98.56 81 SER A O 1
ATOM 674 N N . LEU A 1 82 ? 6.522 -8.283 -28.853 1.00 98.75 82 LEU A N 1
ATOM 675 C CA . LEU A 1 82 ? 6.002 -9.439 -28.121 1.00 98.75 82 LEU A CA 1
ATOM 676 C C . LEU A 1 82 ? 4.470 -9.519 -28.127 1.00 98.75 82 LEU A C 1
ATOM 678 O O . LEU A 1 82 ? 3.917 -10.595 -28.348 1.00 98.75 82 LEU A O 1
ATOM 682 N N . SER A 1 83 ? 3.770 -8.398 -27.925 1.00 98.38 83 SER A N 1
ATOM 683 C CA . SER A 1 83 ? 2.300 -8.371 -28.001 1.00 98.38 83 SER A CA 1
ATOM 684 C C . SER A 1 83 ? 1.802 -8.765 -29.391 1.00 98.38 83 SER A C 1
ATOM 686 O O . SER A 1 83 ? 0.869 -9.559 -29.496 1.00 98.38 83 SER A O 1
ATOM 688 N N . ARG A 1 84 ? 2.476 -8.297 -30.451 1.00 98.44 84 ARG A N 1
ATOM 689 C CA . ARG A 1 84 ? 2.152 -8.642 -31.840 1.00 98.44 84 ARG A CA 1
ATOM 690 C C . ARG A 1 84 ? 2.459 -10.091 -32.192 1.00 98.44 84 ARG A C 1
ATOM 692 O O . ARG A 1 84 ? 1.650 -10.737 -32.851 1.00 98.44 84 ARG A O 1
ATOM 699 N N . SER A 1 85 ? 3.624 -10.601 -31.795 1.00 98.06 85 SER A N 1
ATOM 700 C CA . SER A 1 85 ? 4.036 -11.969 -32.128 1.00 98.06 85 SER A CA 1
ATOM 701 C C . SER A 1 85 ? 3.199 -13.018 -31.398 1.00 98.06 85 SER A C 1
ATOM 703 O O . SER A 1 85 ? 2.888 -14.056 -31.978 1.00 98.06 85 SER A O 1
ATOM 705 N N . CYS A 1 86 ? 2.810 -12.733 -30.154 1.00 98.06 86 CYS A N 1
ATOM 706 C CA . CYS A 1 86 ? 2.030 -13.643 -29.319 1.00 98.06 86 CYS A CA 1
ATOM 707 C C . CYS A 1 86 ? 0.518 -13.427 -29.445 1.00 98.06 86 CYS A C 1
ATOM 709 O O . CYS A 1 86 ? -0.252 -14.293 -29.047 1.00 98.06 86 CYS A O 1
ATOM 711 N N . GLY A 1 87 ? 0.080 -12.285 -29.984 1.00 97.50 87 GLY A N 1
ATOM 712 C CA . GLY A 1 87 ? -1.334 -11.960 -30.155 1.00 97.50 87 GLY A CA 1
ATOM 713 C C . GLY A 1 87 ? -2.089 -11.744 -28.839 1.00 97.50 87 GLY A C 1
ATOM 714 O O . GLY A 1 87 ? -3.288 -12.011 -28.786 1.00 97.50 87 GLY A O 1
ATOM 715 N N . ILE A 1 88 ? -1.416 -11.262 -27.787 1.00 97.88 88 ILE A N 1
ATOM 716 C CA . ILE A 1 88 ? -2.003 -11.072 -26.448 1.00 97.88 88 ILE A CA 1
ATOM 717 C C . ILE A 1 88 ? -2.021 -9.598 -26.030 1.00 97.88 88 ILE A C 1
ATOM 719 O O . ILE A 1 88 ? -1.184 -8.803 -26.464 1.00 97.88 88 ILE A O 1
ATOM 723 N N . HIS A 1 89 ? -2.948 -9.224 -25.143 1.00 98.75 89 HIS A N 1
ATOM 724 C CA . HIS A 1 89 ? -2.870 -7.930 -24.466 1.00 98.75 89 HIS A CA 1
ATOM 725 C C . HIS A 1 89 ? -1.808 -7.977 -23.359 1.00 98.75 89 HIS A C 1
ATOM 727 O O . HIS A 1 89 ? -1.708 -8.959 -22.619 1.00 98.75 89 HIS A O 1
ATOM 733 N N . ILE A 1 90 ? -1.042 -6.898 -23.192 1.00 98.88 90 ILE A N 1
ATOM 734 C CA . ILE A 1 90 ? -0.014 -6.809 -22.147 1.00 98.88 90 ILE A CA 1
ATOM 735 C C . ILE A 1 90 ? -0.131 -5.472 -21.425 1.00 98.88 90 ILE A C 1
ATOM 737 O O . ILE A 1 90 ? 0.057 -4.419 -22.025 1.00 98.88 90 ILE A O 1
ATOM 741 N N . ILE A 1 91 ? -0.383 -5.502 -20.118 1.00 98.81 91 ILE A N 1
ATOM 742 C CA . ILE A 1 91 ? -0.108 -4.360 -19.242 1.00 98.81 91 ILE A CA 1
ATOM 743 C C . ILE A 1 91 ? 1.306 -4.555 -18.723 1.00 98.81 91 ILE A C 1
ATOM 745 O O . ILE A 1 91 ? 1.556 -5.345 -17.813 1.00 98.81 91 ILE A O 1
ATOM 749 N N . ALA A 1 92 ? 2.244 -3.861 -19.347 1.00 98.19 92 ALA A N 1
ATOM 750 C CA . ALA A 1 92 ? 3.674 -4.075 -19.202 1.00 98.19 92 ALA A CA 1
ATOM 751 C C . ALA A 1 92 ? 4.246 -3.411 -17.941 1.00 98.19 92 ALA A C 1
ATOM 753 O O . ALA A 1 92 ? 5.377 -2.937 -17.946 1.00 98.19 92 ALA A O 1
ATOM 754 N N . GLY A 1 93 ? 3.484 -3.368 -16.845 1.00 96.81 93 GLY A N 1
ATOM 755 C CA . GLY A 1 93 ? 3.946 -2.770 -15.600 1.00 96.81 93 GLY A CA 1
ATOM 756 C C . GLY A 1 93 ? 4.118 -1.274 -15.772 1.00 96.81 93 GLY A C 1
ATOM 757 O O . GLY A 1 93 ? 3.395 -0.674 -16.568 1.00 96.81 93 GLY A O 1
ATOM 758 N N . SER A 1 94 ? 5.047 -0.666 -15.040 1.00 98.00 94 SER A N 1
ATOM 759 C CA . SER A 1 94 ? 5.351 0.755 -15.204 1.00 98.00 94 SER A CA 1
ATOM 760 C C . SER A 1 94 ? 6.842 1.052 -15.228 1.00 98.00 94 SER A C 1
ATOM 762 O O . SER A 1 94 ? 7.655 0.285 -14.710 1.00 98.00 94 SER A O 1
ATOM 764 N N . ILE A 1 95 ? 7.176 2.189 -15.832 1.00 97.62 95 ILE A N 1
ATOM 765 C CA . ILE A 1 95 ? 8.532 2.714 -15.957 1.00 97.62 95 ILE A CA 1
ATOM 766 C C . ILE A 1 95 ? 8.509 4.237 -15.796 1.00 97.62 95 ILE A C 1
ATOM 768 O O . ILE A 1 95 ? 7.531 4.911 -16.140 1.00 97.62 95 ILE A O 1
ATOM 772 N N . ALA A 1 96 ? 9.604 4.794 -15.273 1.00 97.06 96 ALA A N 1
ATOM 773 C CA . ALA A 1 96 ? 9.805 6.235 -15.290 1.00 97.06 96 ALA A CA 1
ATOM 774 C C . ALA A 1 96 ? 9.851 6.724 -16.746 1.00 97.06 96 ALA A C 1
ATOM 776 O O . ALA A 1 96 ? 10.643 6.224 -17.536 1.00 97.06 96 ALA A O 1
ATOM 777 N N . THR A 1 97 ? 9.006 7.685 -17.100 1.00 97.62 97 THR A N 1
ATOM 778 C CA . THR A 1 97 ? 8.852 8.178 -18.473 1.00 97.62 97 THR A CA 1
ATOM 779 C C . THR A 1 97 ? 9.089 9.684 -18.503 1.00 97.62 97 THR A C 1
ATOM 781 O O . THR A 1 97 ? 8.478 10.388 -17.694 1.00 97.62 97 THR A O 1
ATOM 784 N N . PRO A 1 98 ? 9.972 10.199 -19.378 1.00 96.12 98 PRO A N 1
ATOM 785 C CA . PRO A 1 98 ? 10.230 11.632 -19.456 1.00 96.12 98 PRO A CA 1
ATOM 786 C C . PRO A 1 98 ? 9.012 12.382 -20.013 1.00 96.12 98 PRO A C 1
ATOM 788 O O . PRO A 1 98 ? 8.224 11.835 -20.788 1.00 96.12 98 PRO A O 1
ATOM 791 N N . ASP A 1 99 ? 8.845 13.639 -19.612 1.00 94.50 99 ASP A N 1
ATOM 792 C CA . ASP A 1 99 ? 7.919 14.551 -20.273 1.00 94.50 99 ASP A CA 1
ATOM 793 C C . ASP A 1 99 ? 8.386 14.803 -21.714 1.00 94.50 99 ASP A C 1
ATOM 795 O O . ASP A 1 99 ? 9.584 14.801 -22.003 1.00 94.50 99 ASP A O 1
ATOM 799 N N . ALA A 1 100 ? 7.434 15.002 -22.625 1.00 90.38 100 ALA A N 1
ATOM 800 C CA . ALA A 1 100 ? 7.750 15.278 -24.022 1.00 90.38 100 ALA A CA 1
ATOM 801 C C . ALA A 1 100 ? 8.410 16.657 -24.195 1.00 90.38 100 ALA A C 1
ATOM 803 O O . ALA A 1 100 ? 9.249 16.821 -25.080 1.00 90.38 100 ALA A O 1
ATOM 804 N N . ASP A 1 101 ? 8.050 17.618 -23.340 1.00 92.25 101 ASP A N 1
ATOM 805 C CA . ASP A 1 101 ? 8.517 19.002 -23.400 1.00 92.25 101 ASP A CA 1
ATOM 806 C C . ASP A 1 101 ? 9.664 19.282 -22.409 1.00 92.25 101 ASP A C 1
ATOM 808 O O . ASP A 1 101 ? 10.410 20.247 -22.584 1.00 92.25 101 ASP A O 1
ATOM 812 N N . ASP A 1 102 ? 9.826 18.444 -21.378 1.00 90.69 102 ASP A N 1
ATOM 813 C CA . ASP A 1 102 ? 10.836 18.596 -20.321 1.00 90.69 102 ASP A CA 1
ATOM 814 C C . ASP A 1 102 ? 11.450 17.239 -19.903 1.00 90.69 102 ASP A C 1
ATOM 816 O O . ASP A 1 102 ? 10.916 16.553 -19.027 1.00 90.69 102 ASP A O 1
ATOM 820 N N . PRO A 1 103 ? 12.606 16.847 -20.471 1.00 83.81 103 PRO A N 1
ATOM 821 C CA . PRO A 1 103 ? 13.266 15.580 -20.149 1.00 83.81 103 PRO A CA 1
ATOM 822 C C . PRO A 1 103 ? 13.676 15.411 -18.676 1.00 83.81 103 PRO A C 1
ATOM 824 O O . PRO A 1 103 ? 13.878 14.277 -18.231 1.00 83.81 103 PRO A O 1
ATOM 827 N N . ASP A 1 104 ? 13.811 16.503 -17.914 1.00 86.00 104 ASP A N 1
ATOM 828 C CA . ASP A 1 104 ? 14.159 16.450 -16.489 1.00 86.00 104 ASP A CA 1
ATOM 829 C C . ASP A 1 104 ? 12.939 16.140 -15.610 1.00 86.00 104 ASP A C 1
ATOM 831 O O . ASP A 1 104 ? 13.071 15.642 -14.476 1.00 86.00 104 ASP A O 1
ATOM 835 N N . LYS A 1 105 ? 11.735 16.372 -16.139 1.00 94.38 105 LYS A N 1
ATOM 836 C CA . LYS A 1 105 ? 10.472 15.980 -15.528 1.00 94.38 105 LYS A CA 1
ATOM 837 C C . LYS A 1 105 ? 10.104 14.570 -15.974 1.00 94.38 105 LYS A C 1
ATOM 839 O O . LYS A 1 105 ? 9.977 14.286 -17.156 1.00 94.38 105 LYS A O 1
ATOM 844 N N . VAL A 1 106 ? 9.884 13.678 -15.012 1.00 97.00 106 VAL A N 1
ATOM 845 C CA . VAL A 1 106 ? 9.494 12.288 -15.289 1.00 97.00 106 VAL A CA 1
ATOM 846 C C . VAL A 1 106 ? 8.202 11.925 -14.569 1.00 97.00 106 VAL A C 1
ATOM 848 O O . VAL A 1 106 ? 7.882 12.494 -13.522 1.00 97.00 106 VAL A O 1
ATOM 851 N N . TYR A 1 107 ? 7.496 10.935 -15.101 1.00 98.00 107 TYR A N 1
ATOM 852 C CA . TYR A 1 107 ? 6.254 10.379 -14.568 1.00 98.00 107 TYR A CA 1
ATOM 853 C C . TYR A 1 107 ? 6.375 8.868 -14.387 1.00 98.00 107 TYR A C 1
ATOM 855 O O . TYR A 1 107 ? 7.231 8.236 -14.997 1.00 98.00 107 TYR A O 1
ATOM 863 N N . ASN A 1 108 ? 5.508 8.284 -13.566 1.00 98.19 108 ASN A N 1
ATOM 864 C CA . ASN A 1 108 ? 5.352 6.836 -13.460 1.00 98.19 108 ASN A CA 1
ATOM 865 C C . ASN A 1 108 ? 4.221 6.410 -14.401 1.00 98.19 108 ASN A C 1
ATOM 867 O O . ASN A 1 108 ? 3.050 6.572 -14.054 1.00 98.19 108 ASN A O 1
ATOM 871 N N . ASP A 1 109 ? 4.563 5.934 -15.597 1.00 98.50 109 ASP A N 1
ATOM 872 C CA . ASP A 1 109 ? 3.579 5.562 -16.612 1.00 98.50 109 ASP A CA 1
ATOM 873 C C . ASP A 1 109 ? 3.557 4.037 -16.792 1.00 98.50 109 ASP A C 1
ATOM 875 O O . ASP A 1 109 ? 4.591 3.385 -16.948 1.00 98.50 109 ASP A O 1
ATOM 879 N N . SER A 1 110 ? 2.353 3.464 -16.761 1.00 98.62 110 SER A N 1
ATOM 880 C CA . SER A 1 110 ? 2.084 2.068 -17.085 1.00 98.62 110 SER A CA 1
ATOM 881 C C . SER A 1 110 ? 1.606 1.937 -18.523 1.00 98.62 110 SER A C 1
ATOM 883 O O . SER A 1 110 ? 0.691 2.650 -18.940 1.00 98.62 110 SER A O 1
ATOM 885 N N . PHE A 1 111 ? 2.217 1.029 -19.281 1.00 98.62 111 PHE A N 1
ATOM 886 C CA . PHE A 1 111 ? 1.919 0.832 -20.696 1.00 98.62 111 PHE A CA 1
ATOM 887 C C . PHE A 1 111 ? 0.962 -0.342 -20.901 1.00 98.62 111 PHE A C 1
ATOM 889 O O . PHE A 1 111 ? 1.153 -1.425 -20.350 1.00 98.62 111 PHE A O 1
ATOM 896 N N . PHE A 1 112 ? -0.053 -0.122 -21.731 1.00 98.75 112 PHE A N 1
ATOM 897 C CA . PHE A 1 112 ? -0.977 -1.135 -22.216 1.00 98.75 112 PHE A CA 1
ATOM 898 C C . PHE A 1 112 ? -0.704 -1.359 -23.704 1.00 98.75 112 PHE A C 1
ATOM 900 O O . PHE A 1 112 ? -0.924 -0.450 -24.502 1.00 98.75 112 PHE A O 1
ATOM 907 N N . PHE A 1 113 ? -0.313 -2.575 -24.075 1.00 98.81 113 PHE A N 1
ATOM 908 C CA . PHE A 1 113 ? -0.113 -3.028 -25.449 1.00 98.81 113 PHE A CA 1
ATOM 909 C C . PHE A 1 113 ? -1.273 -3.925 -25.899 1.00 98.81 113 PHE A C 1
ATOM 911 O O . PHE A 1 113 ? -1.718 -4.811 -25.161 1.00 98.81 113 PHE A O 1
ATOM 918 N N . ALA A 1 114 ? -1.780 -3.684 -27.104 1.00 98.50 114 ALA A N 1
ATOM 919 C CA . ALA A 1 114 ? -2.787 -4.506 -27.761 1.00 98.50 114 ALA A CA 1
ATOM 920 C C . ALA A 1 114 ? -2.137 -5.580 -28.663 1.00 98.50 114 ALA A C 1
ATOM 922 O O . ALA A 1 114 ? -0.985 -5.419 -29.060 1.00 98.50 114 ALA A O 1
ATOM 923 N N . PRO A 1 115 ? -2.868 -6.650 -29.037 1.00 98.00 115 PRO A N 1
ATOM 924 C CA . PRO A 1 115 ? -2.364 -7.742 -29.876 1.00 98.00 115 PRO A CA 1
ATOM 925 C C . PRO A 1 115 ? -1.818 -7.353 -31.255 1.00 98.00 115 PRO A C 1
ATOM 927 O O . PRO A 1 115 ? -1.175 -8.167 -31.904 1.00 98.00 115 PRO A O 1
ATOM 930 N N . ASP A 1 116 ? -2.098 -6.150 -31.757 1.00 97.44 116 ASP A N 1
ATOM 931 C CA . ASP A 1 116 ? -1.540 -5.641 -33.018 1.00 97.44 116 ASP A CA 1
ATOM 932 C C . ASP A 1 116 ? -0.208 -4.883 -32.824 1.00 97.44 116 ASP A C 1
ATOM 934 O O . ASP A 1 116 ? 0.445 -4.470 -33.792 1.00 97.44 116 ASP A O 1
ATOM 938 N N . GLY A 1 117 ? 0.223 -4.734 -31.570 1.00 96.25 117 GLY A N 1
ATOM 939 C CA . GLY A 1 117 ? 1.392 -3.978 -31.147 1.00 96.25 117 GLY A CA 1
ATOM 940 C C . GLY A 1 117 ? 1.142 -2.480 -30.980 1.00 96.25 117 GLY A C 1
ATOM 941 O O . GLY A 1 117 ? 2.101 -1.748 -30.773 1.00 96.25 117 GLY A O 1
ATOM 942 N N . THR A 1 118 ? -0.100 -1.993 -31.073 1.00 98.12 118 THR A N 1
ATOM 943 C CA . THR A 1 118 ? -0.424 -0.613 -30.676 1.00 98.12 118 THR A CA 1
ATOM 944 C C . THR A 1 118 ? -0.432 -0.477 -29.156 1.00 98.12 118 THR A C 1
ATOM 946 O O . THR A 1 118 ? -0.685 -1.447 -28.437 1.00 98.12 118 THR A O 1
ATOM 949 N N . HIS A 1 119 ? -0.161 0.725 -28.642 1.00 98.38 119 HIS A N 1
ATOM 950 C CA . HIS A 1 119 ? -0.099 0.944 -27.202 1.00 98.38 119 HIS A CA 1
ATOM 951 C C . HIS A 1 119 ? -0.683 2.285 -26.754 1.00 98.38 119 HIS A C 1
ATOM 953 O O . HIS A 1 119 ? -0.809 3.241 -27.520 1.00 98.38 119 HIS A O 1
ATOM 959 N N . ALA A 1 120 ? -1.030 2.347 -25.473 1.00 98.19 120 ALA A N 1
ATOM 960 C CA . ALA A 1 120 ? -1.419 3.558 -24.762 1.00 98.19 120 ALA A CA 1
ATOM 961 C C . ALA A 1 120 ? -0.919 3.489 -23.312 1.00 98.19 120 ALA A C 1
ATOM 963 O O . ALA A 1 120 ? -0.549 2.422 -22.826 1.00 98.19 120 ALA A O 1
ATOM 964 N N . THR A 1 121 ? -0.916 4.617 -22.599 1.00 98.00 121 THR A N 1
ATOM 965 C CA . THR A 1 121 ? -0.381 4.689 -21.230 1.00 98.00 121 THR A CA 1
ATOM 966 C C . THR A 1 121 ? -1.427 5.114 -20.210 1.00 98.00 121 THR A C 1
ATOM 968 O O . THR A 1 121 ? -2.319 5.905 -20.519 1.00 98.00 121 THR A O 1
ATOM 971 N N . GLN A 1 122 ? -1.307 4.638 -18.973 1.00 98.56 122 GLN A N 1
ATOM 972 C CA . GLN A 1 122 ? -1.929 5.234 -17.791 1.00 98.56 122 GLN A CA 1
ATOM 973 C C . GLN A 1 122 ? -0.826 5.757 -16.886 1.00 98.56 122 GLN A C 1
ATOM 975 O O . GLN A 1 122 ? 0.055 5.008 -16.487 1.00 98.56 122 GLN A O 1
ATOM 980 N N . GLY A 1 123 ? -0.909 7.029 -16.529 1.00 98.25 123 GLY A N 1
ATOM 981 C CA . GLY A 1 123 ? 0.027 7.643 -15.607 1.00 98.25 123 GLY A CA 1
ATOM 982 C C . GLY A 1 123 ? -0.429 7.570 -14.159 1.00 98.25 123 GLY A C 1
ATOM 983 O O . GLY A 1 123 ? -1.624 7.682 -13.890 1.00 98.25 123 GLY A O 1
ATOM 984 N N . LYS A 1 124 ? 0.501 7.422 -13.220 1.00 98.50 124 LYS A N 1
ATOM 985 C CA . LYS A 1 124 ? 0.191 7.422 -11.788 1.00 98.50 124 LYS A CA 1
ATOM 986 C C . LYS A 1 124 ? -0.288 8.801 -11.355 1.00 98.50 124 LYS A C 1
ATOM 988 O O . LYS A 1 124 ? 0.346 9.808 -11.679 1.00 98.50 124 LYS A O 1
ATOM 993 N N . ILE A 1 125 ? -1.402 8.850 -10.631 1.00 98.38 125 ILE A N 1
ATOM 994 C CA . ILE A 1 125 ? -2.041 10.119 -10.248 1.00 98.38 125 ILE A CA 1
ATOM 995 C C . ILE A 1 125 ? -1.616 10.543 -8.842 1.00 98.38 125 ILE A C 1
ATOM 997 O O . ILE A 1 125 ? -1.340 11.716 -8.592 1.00 98.38 125 ILE A O 1
ATOM 1001 N N . ASN A 1 126 ? -1.509 9.587 -7.923 1.00 97.88 126 ASN A N 1
ATOM 1002 C CA . ASN A 1 126 ? -1.144 9.832 -6.536 1.00 97.88 126 ASN A CA 1
ATOM 1003 C C . ASN A 1 126 ? 0.273 9.321 -6.268 1.00 97.88 126 ASN A C 1
ATOM 1005 O O . ASN A 1 126 ? 0.540 8.121 -6.320 1.00 97.88 126 ASN A O 1
ATOM 1009 N N . MET A 1 127 ? 1.184 10.239 -5.939 1.00 97.19 127 MET A N 1
ATOM 1010 C CA . MET A 1 127 ? 2.583 9.899 -5.669 1.00 97.19 127 MET A CA 1
ATOM 1011 C C . MET A 1 127 ? 2.805 9.546 -4.204 1.00 97.19 127 MET A C 1
ATOM 1013 O O . MET A 1 127 ? 2.312 10.231 -3.304 1.00 97.19 127 MET A O 1
ATOM 1017 N N . THR A 1 128 ? 3.623 8.525 -3.960 1.00 94.56 128 THR A N 1
ATOM 1018 C CA . THR A 1 128 ? 4.158 8.277 -2.621 1.00 94.56 128 THR A CA 1
ATOM 1019 C C . THR A 1 128 ? 5.182 9.349 -2.241 1.00 94.56 128 THR A C 1
ATOM 1021 O O . THR A 1 128 ? 5.756 10.034 -3.095 1.00 94.56 128 THR A O 1
ATOM 1024 N N . ARG A 1 129 ? 5.448 9.488 -0.935 1.00 92.38 129 ARG A N 1
ATOM 1025 C CA . ARG A 1 129 ? 6.490 10.402 -0.439 1.00 92.38 129 ARG A CA 1
ATOM 1026 C C . ARG A 1 129 ? 7.845 10.110 -1.073 1.00 92.38 129 ARG A C 1
ATOM 1028 O O . ARG A 1 129 ? 8.506 11.035 -1.516 1.00 92.38 129 ARG A O 1
ATOM 1035 N N . PHE A 1 130 ? 8.223 8.838 -1.162 1.00 88.25 130 PHE A N 1
ATOM 1036 C CA . PHE A 1 130 ? 9.514 8.427 -1.704 1.00 88.25 130 PHE A CA 1
ATOM 1037 C C . PHE A 1 130 ? 9.676 8.787 -3.186 1.00 88.25 130 PHE A C 1
ATOM 1039 O O . PHE A 1 130 ? 10.671 9.405 -3.565 1.00 88.25 130 PHE A O 1
ATOM 1046 N N . GLU A 1 131 ? 8.666 8.501 -4.014 1.00 91.75 131 GLU A N 1
ATOM 1047 C CA . GLU A 1 131 ? 8.692 8.871 -5.434 1.00 91.75 131 GLU A CA 1
ATOM 1048 C C . GLU A 1 131 ? 8.822 10.386 -5.632 1.00 91.75 131 GLU A C 1
ATOM 1050 O O . GLU A 1 131 ? 9.557 10.842 -6.507 1.00 91.75 131 GLU A O 1
ATOM 1055 N N . LYS A 1 132 ? 8.134 11.178 -4.804 1.00 93.25 132 LYS A N 1
ATOM 1056 C CA . LYS A 1 132 ? 8.146 12.640 -4.900 1.00 93.25 132 LYS A CA 1
ATOM 1057 C C . LYS A 1 132 ? 9.430 13.263 -4.346 1.00 93.25 132 LYS A C 1
ATOM 1059 O O . LYS A 1 132 ? 10.005 14.144 -4.978 1.00 93.25 132 LYS A O 1
ATOM 1064 N N . GLU A 1 133 ? 9.845 12.850 -3.153 1.00 92.31 133 GLU A N 1
ATOM 1065 C CA . GLU A 1 133 ? 10.923 13.478 -2.379 1.00 92.31 133 GLU A CA 1
ATOM 1066 C C . GLU A 1 133 ? 12.309 12.975 -2.807 1.00 92.31 133 GLU A C 1
ATOM 1068 O O . GLU A 1 133 ? 13.262 13.751 -2.786 1.00 92.31 133 GLU A O 1
ATOM 1073 N N . VAL A 1 134 ? 12.422 11.707 -3.225 1.00 90.38 134 VAL A N 1
ATOM 1074 C CA . VAL A 1 134 ? 13.705 11.066 -3.564 1.00 90.38 134 VAL A CA 1
ATOM 1075 C C . VAL A 1 134 ? 13.857 10.874 -5.068 1.00 90.38 134 VAL A C 1
ATOM 1077 O O . VAL A 1 134 ? 14.858 11.300 -5.631 1.00 90.38 134 VAL A O 1
ATOM 1080 N N . TRP A 1 135 ? 12.874 10.268 -5.742 1.00 92.38 135 TRP A N 1
ATOM 1081 C CA . TRP A 1 135 ? 12.975 9.991 -7.187 1.00 92.38 135 TRP A CA 1
ATOM 1082 C C . TRP A 1 135 ? 12.572 11.188 -8.051 1.00 92.38 135 TRP A C 1
ATOM 1084 O O . TRP A 1 135 ? 12.775 11.166 -9.263 1.00 92.38 135 TRP A O 1
ATOM 1094 N N . ARG A 1 136 ? 11.990 12.236 -7.451 1.00 94.12 136 ARG A N 1
ATOM 1095 C CA . ARG A 1 136 ? 11.494 13.439 -8.139 1.00 94.12 136 ARG A CA 1
ATOM 1096 C C . ARG A 1 136 ? 10.550 13.108 -9.303 1.00 94.12 136 ARG A C 1
ATOM 1098 O O . ARG A 1 136 ? 10.648 13.697 -10.380 1.00 94.12 136 ARG A O 1
ATOM 1105 N N . VAL A 1 137 ? 9.664 12.136 -9.103 1.00 96.25 137 VAL A N 1
ATOM 1106 C CA . VAL A 1 137 ? 8.638 11.740 -10.076 1.00 96.25 137 VAL A CA 1
ATOM 1107 C C . VAL A 1 137 ? 7.393 12.602 -9.871 1.00 96.25 137 VAL A C 1
ATOM 1109 O O . VAL A 1 137 ? 6.929 12.799 -8.746 1.00 96.25 137 VAL A O 1
ATOM 1112 N N . SER A 1 138 ? 6.861 13.137 -10.966 1.00 97.12 138 SER A N 1
ATOM 1113 C CA . SER A 1 138 ? 5.668 13.983 -10.971 1.00 97.12 138 SER A CA 1
ATOM 1114 C C . SER A 1 138 ? 4.387 13.156 -11.138 1.00 97.12 138 SER A C 1
ATOM 1116 O O . SER A 1 138 ? 4.409 12.138 -11.832 1.00 97.12 138 SER A O 1
ATOM 1118 N N . PRO A 1 139 ? 3.258 13.595 -10.553 1.00 97.56 139 PRO A N 1
ATOM 1119 C CA . PRO A 1 139 ? 1.958 12.989 -10.811 1.00 97.56 139 PRO A CA 1
ATOM 1120 C C . PRO A 1 139 ? 1.445 13.334 -12.210 1.00 97.56 139 PRO A C 1
ATOM 1122 O O . PRO A 1 139 ? 1.721 14.409 -12.751 1.00 97.56 139 PRO A O 1
ATOM 1125 N N . ARG A 1 140 ? 0.625 12.439 -12.753 1.00 97.31 140 ARG A N 1
ATOM 1126 C CA . ARG A 1 140 ? -0.300 12.706 -13.859 1.00 97.31 140 ARG A CA 1
ATOM 1127 C C . ARG A 1 140 ? -1.673 13.067 -13.277 1.00 97.31 140 ARG A C 1
ATOM 1129 O O . ARG A 1 140 ? -1.916 12.895 -12.089 1.00 97.31 140 ARG A O 1
ATOM 1136 N N . ASP A 1 141 ? -2.579 13.587 -14.091 1.00 96.25 141 ASP A N 1
ATOM 1137 C CA . ASP A 1 141 ? -3.878 14.111 -13.630 1.00 96.25 141 ASP A CA 1
ATOM 1138 C C . ASP A 1 141 ? -5.087 13.445 -14.304 1.00 96.25 141 ASP A C 1
ATOM 1140 O O . ASP A 1 141 ? -6.236 13.790 -14.029 1.00 96.25 141 ASP A O 1
ATOM 1144 N N . THR A 1 142 ? -4.833 12.478 -15.186 1.00 97.25 142 THR A N 1
ATOM 1145 C CA . THR A 1 142 ? -5.843 11.912 -16.076 1.00 97.25 142 THR A CA 1
ATOM 1146 C C . THR A 1 142 ? -5.969 10.407 -15.874 1.00 97.25 142 THR A C 1
ATOM 1148 O O . THR A 1 142 ? -5.011 9.658 -16.065 1.00 97.25 142 THR A O 1
ATOM 1151 N N . LEU A 1 143 ? -7.180 9.956 -15.542 1.00 97.75 143 LEU A N 1
ATOM 1152 C CA . LEU A 1 143 ? -7.556 8.544 -15.513 1.00 97.75 143 LEU A CA 1
ATOM 1153 C C . LEU A 1 143 ? -8.136 8.133 -16.872 1.00 97.75 143 LEU A C 1
ATOM 1155 O O . LEU A 1 143 ? -9.120 8.713 -17.334 1.00 97.75 143 LEU A O 1
ATOM 1159 N N . ARG A 1 144 ? -7.552 7.114 -17.498 1.00 98.19 144 ARG A N 1
ATOM 1160 C CA . ARG A 1 144 ? -7.960 6.567 -18.794 1.00 98.19 144 ARG A CA 1
ATOM 1161 C C . ARG A 1 144 ? -8.617 5.202 -18.616 1.00 98.19 144 ARG A C 1
ATOM 1163 O O . ARG A 1 144 ? -8.272 4.434 -17.720 1.00 98.19 144 ARG A O 1
ATOM 1170 N N . LEU A 1 145 ? -9.574 4.908 -19.495 1.00 98.50 145 LEU A N 1
ATOM 1171 C CA . LEU A 1 145 ? -10.157 3.578 -19.640 1.00 98.50 145 LEU A CA 1
ATOM 1172 C C . LEU A 1 145 ? -9.722 2.984 -20.973 1.00 98.50 145 LEU A C 1
ATOM 1174 O O . LEU A 1 145 ? -9.872 3.619 -22.014 1.00 98.50 145 LEU A O 1
ATOM 1178 N N . PHE A 1 146 ? -9.228 1.755 -20.926 1.00 98.56 146 PHE A N 1
ATOM 1179 C CA . PHE A 1 146 ? -8.788 1.005 -22.093 1.00 98.56 146 PHE A CA 1
ATOM 1180 C C . PHE A 1 146 ? -9.943 0.128 -22.564 1.00 98.56 146 PHE A C 1
ATOM 1182 O O . PHE A 1 146 ? -10.455 -0.698 -21.803 1.00 98.56 146 PHE A O 1
ATOM 1189 N N . GLU A 1 147 ? -10.400 0.337 -23.795 1.00 97.81 147 GLU A N 1
ATOM 1190 C CA . GLU A 1 147 ? -11.478 -0.458 -24.380 1.00 97.81 147 GLU A CA 1
ATOM 1191 C C . GLU A 1 147 ? -10.903 -1.730 -25.005 1.00 97.81 147 GLU A C 1
ATOM 1193 O O . GLU A 1 147 ? -10.014 -1.676 -25.848 1.00 97.81 147 GLU A O 1
ATOM 1198 N N . THR A 1 148 ? -11.403 -2.887 -24.571 1.00 96.44 148 THR A N 1
ATOM 1199 C CA . THR A 1 148 ? -10.929 -4.201 -25.026 1.00 96.44 148 THR A CA 1
ATOM 1200 C C . THR A 1 148 ? -12.115 -5.141 -25.268 1.00 96.44 148 THR A C 1
ATOM 1202 O O . THR A 1 148 ? -13.214 -4.879 -24.757 1.00 96.44 148 THR A O 1
ATOM 1205 N N . PRO A 1 149 ? -11.927 -6.279 -25.964 1.00 94.75 149 PRO A N 1
ATOM 1206 C CA . PRO A 1 149 ? -12.953 -7.324 -26.060 1.00 94.75 149 PRO A CA 1
ATOM 1207 C C . PRO A 1 149 ? -13.424 -7.853 -24.691 1.00 94.75 149 PRO A C 1
ATOM 1209 O O . PRO A 1 149 ? -14.581 -8.247 -24.531 1.00 94.75 149 PRO A O 1
ATOM 1212 N N . MET A 1 150 ? -12.560 -7.781 -23.671 1.00 95.50 150 MET A N 1
ATOM 1213 C CA . MET A 1 150 ? -12.852 -8.163 -22.282 1.00 95.50 150 MET A CA 1
ATOM 1214 C C . MET A 1 150 ? -13.680 -7.100 -21.529 1.00 95.50 150 MET A C 1
ATOM 1216 O O . MET A 1 150 ? -14.099 -7.306 -20.388 1.00 95.50 150 MET A O 1
ATOM 1220 N N . GLY A 1 151 ? -13.956 -5.959 -22.164 1.00 96.38 151 GLY A N 1
ATOM 1221 C CA . GLY A 1 151 ? -14.601 -4.790 -21.578 1.00 96.38 151 GLY A CA 1
ATOM 1222 C C . GLY A 1 151 ? -13.608 -3.679 -21.242 1.00 96.38 151 GLY A C 1
ATOM 1223 O O . GLY A 1 151 ? -12.442 -3.713 -21.631 1.00 96.38 151 GLY A O 1
ATOM 1224 N N . ARG A 1 152 ? -14.090 -2.650 -20.537 1.00 98.31 152 ARG A N 1
ATOM 1225 C CA . ARG A 1 152 ? -13.249 -1.518 -20.138 1.00 98.31 152 ARG A CA 1
ATOM 1226 C C . ARG A 1 152 ? -12.342 -1.900 -18.976 1.00 98.31 152 ARG A C 1
ATOM 1228 O O . ARG A 1 152 ? -12.826 -2.392 -17.950 1.00 98.31 152 ARG A O 1
ATOM 1235 N N . ILE A 1 153 ? -11.057 -1.619 -19.137 1.00 98.75 153 ILE A N 1
ATOM 1236 C CA . ILE A 1 153 ? -10.016 -1.849 -18.140 1.00 98.75 153 ILE A CA 1
ATOM 1237 C C . ILE A 1 153 ? -9.540 -0.496 -17.611 1.00 98.75 153 ILE A C 1
ATOM 1239 O O . ILE A 1 153 ? -9.353 0.443 -18.382 1.00 98.75 153 ILE A O 1
ATOM 1243 N N . ALA A 1 154 ? -9.367 -0.390 -16.298 1.00 98.75 154 ALA A N 1
ATOM 1244 C CA . ALA A 1 154 ? -8.707 0.738 -15.647 1.00 98.75 154 ALA A CA 1
ATOM 1245 C C . ALA A 1 154 ? -7.400 0.264 -15.008 1.00 98.75 154 ALA A C 1
ATOM 1247 O O . ALA A 1 154 ? -7.326 -0.877 -14.553 1.00 98.75 154 ALA A O 1
ATOM 1248 N N . ILE A 1 155 ? -6.400 1.139 -14.929 1.00 98.88 155 ILE A N 1
ATOM 1249 C CA . ILE A 1 155 ? -5.133 0.859 -14.245 1.00 98.88 155 ILE A CA 1
ATOM 1250 C C . ILE A 1 155 ? -5.014 1.837 -13.071 1.00 98.88 155 ILE A C 1
ATOM 1252 O O . ILE A 1 155 ? -5.102 3.047 -13.264 1.00 98.88 155 ILE A O 1
ATOM 1256 N N . ALA A 1 156 ? -4.848 1.316 -11.858 1.00 98.62 156 ALA A N 1
ATOM 1257 C CA . ALA A 1 156 ? -4.561 2.091 -10.655 1.00 98.62 156 ALA A CA 1
ATOM 1258 C C . ALA A 1 156 ? -3.187 1.663 -10.140 1.00 98.62 156 ALA A C 1
ATOM 1260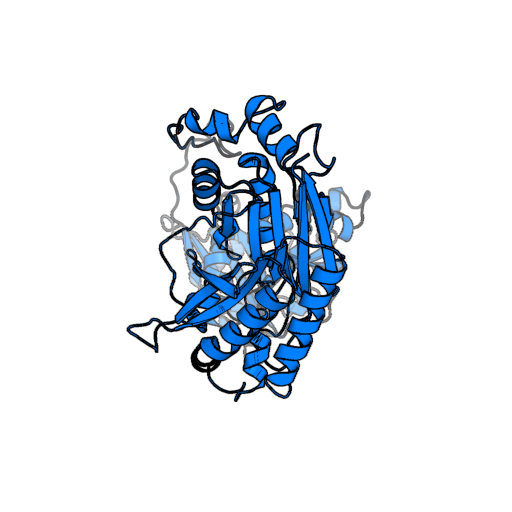 O O . ALA A 1 156 ? -3.049 0.598 -9.540 1.00 98.62 156 ALA A O 1
ATOM 1261 N N . ILE A 1 157 ? -2.164 2.470 -10.421 1.00 98.75 157 ILE A N 1
ATOM 1262 C CA . ILE A 1 157 ? -0.773 2.116 -10.138 1.00 98.75 157 ILE A CA 1
ATOM 1263 C C . ILE A 1 157 ? -0.521 2.237 -8.634 1.00 98.75 157 ILE A C 1
ATOM 1265 O O . ILE A 1 157 ? -0.463 3.340 -8.085 1.00 98.75 157 ILE A O 1
ATOM 1269 N N . CYS A 1 158 ? -0.354 1.088 -7.979 1.00 98.00 158 CYS A N 1
ATOM 1270 C CA . CYS A 1 158 ? 0.047 0.950 -6.585 1.00 98.00 158 CYS A CA 1
ATOM 1271 C C . CYS A 1 158 ? -0.754 1.849 -5.643 1.00 98.00 158 CYS A C 1
ATOM 1273 O O . CYS A 1 158 ? -1.914 1.563 -5.358 1.00 98.00 158 CYS A O 1
ATOM 1275 N N . TYR A 1 159 ? -0.163 2.961 -5.204 1.00 98.31 159 TYR A N 1
ATOM 1276 C CA . TYR A 1 159 ? -0.770 3.911 -4.281 1.00 98.31 159 TYR A CA 1
ATOM 1277 C C . TYR A 1 159 ? -2.121 4.462 -4.763 1.00 98.31 159 TYR A C 1
ATOM 1279 O O . TYR A 1 159 ? -2.991 4.723 -3.939 1.00 98.31 159 TYR A O 1
ATOM 1287 N N . ASP A 1 160 ? -2.359 4.543 -6.077 1.00 98.62 160 ASP A N 1
ATOM 1288 C CA . ASP A 1 160 ? -3.657 4.933 -6.647 1.00 98.62 160 ASP A CA 1
ATOM 1289 C C . ASP A 1 160 ? -4.813 4.035 -6.169 1.00 98.62 160 ASP A C 1
ATOM 1291 O O . ASP A 1 160 ? -5.939 4.509 -5.981 1.00 98.62 160 ASP A O 1
ATOM 1295 N N . VAL A 1 161 ? -4.554 2.746 -5.910 1.00 98.62 161 VAL A N 1
ATOM 1296 C CA . VAL A 1 161 ? -5.576 1.828 -5.390 1.00 98.62 161 VAL A CA 1
ATOM 1297 C C . VAL A 1 161 ? -5.969 2.152 -3.954 1.00 98.62 161 VAL A C 1
ATOM 1299 O O . VAL A 1 161 ? -6.995 1.667 -3.496 1.00 98.62 161 VAL A O 1
ATOM 1302 N N . GLU A 1 162 ? -5.217 2.971 -3.219 1.00 98.38 162 GLU A N 1
ATOM 1303 C CA . GLU A 1 162 ? -5.598 3.372 -1.865 1.00 98.38 162 GLU A CA 1
ATOM 1304 C C . GLU A 1 162 ? -6.717 4.429 -1.876 1.00 98.38 162 GLU A C 1
ATOM 1306 O O . GLU A 1 162 ? -7.454 4.521 -0.899 1.00 98.38 162 GLU A O 1
ATOM 1311 N N . PHE A 1 163 ? -6.989 5.101 -3.006 1.00 98.25 163 PHE A N 1
ATOM 1312 C CA . PHE A 1 163 ? -7.968 6.200 -3.128 1.00 98.25 163 PHE A CA 1
ATOM 1313 C C . PHE A 1 163 ? -9.324 5.729 -3.690 1.00 98.25 163 PHE A C 1
ATOM 1315 O O . PHE A 1 163 ? -9.424 5.473 -4.899 1.00 98.25 163 PHE A O 1
ATOM 1322 N N . PRO A 1 164 ? -10.373 5.551 -2.855 1.00 97.62 164 PRO A N 1
ATOM 1323 C CA . PRO A 1 164 ? -11.656 4.979 -3.287 1.00 97.62 164 PRO A CA 1
ATOM 1324 C C . PRO A 1 164 ? -12.306 5.732 -4.442 1.00 97.62 164 PRO A C 1
ATOM 1326 O O . PRO A 1 164 ? -12.889 5.117 -5.334 1.00 97.62 164 PRO A O 1
ATOM 1329 N N . GLU A 1 165 ? -12.177 7.054 -4.453 1.00 96.31 165 GLU A N 1
ATOM 1330 C CA . GLU A 1 165 ? -12.802 7.959 -5.411 1.00 96.31 165 GLU A CA 1
ATOM 1331 C C . GLU A 1 165 ? -12.320 7.686 -6.837 1.00 96.31 165 GLU A C 1
ATOM 1333 O O . GLU A 1 165 ? -13.134 7.637 -7.760 1.00 96.31 165 GLU A O 1
ATOM 1338 N N . LEU A 1 166 ? -11.020 7.431 -7.010 1.00 97.44 166 LEU A N 1
ATOM 1339 C CA . LEU A 1 166 ? -10.419 7.149 -8.313 1.00 97.44 166 LEU A CA 1
ATOM 1340 C C . LEU A 1 166 ? -10.970 5.844 -8.904 1.00 97.44 166 LEU A C 1
ATOM 1342 O O . LEU A 1 166 ? -11.447 5.796 -10.040 1.00 97.44 166 LEU A O 1
ATOM 1346 N N . CYS A 1 167 ? -10.968 4.782 -8.099 1.00 98.12 167 CYS A N 1
ATOM 1347 C CA . CYS A 1 167 ? -11.466 3.469 -8.508 1.00 98.12 167 CYS A CA 1
ATOM 1348 C C . CYS A 1 167 ? -12.990 3.474 -8.715 1.00 98.12 167 CYS A C 1
ATOM 1350 O O . CYS A 1 167 ? -13.504 2.808 -9.618 1.00 98.12 167 CYS A O 1
ATOM 1352 N N . ARG A 1 168 ? -13.720 4.259 -7.911 1.00 97.81 168 ARG A N 1
ATOM 1353 C CA . ARG A 1 168 ? -15.161 4.475 -8.070 1.00 97.81 168 ARG A CA 1
ATOM 1354 C C . ARG A 1 168 ? -15.479 5.189 -9.376 1.00 97.81 168 ARG A C 1
ATOM 1356 O O . ARG A 1 168 ? -16.406 4.769 -10.070 1.00 97.81 168 ARG A O 1
ATOM 1363 N N . ALA A 1 169 ? -14.709 6.218 -9.727 1.00 97.69 169 ALA A N 1
ATOM 1364 C CA . ALA A 1 169 ? -14.862 6.939 -10.985 1.00 97.69 169 ALA A CA 1
ATOM 1365 C C . ALA A 1 169 ? -14.660 6.007 -12.192 1.00 97.69 169 ALA A C 1
ATOM 1367 O O . ALA A 1 169 ? -15.513 5.980 -13.082 1.00 97.69 169 ALA A O 1
ATOM 1368 N N . ALA A 1 170 ? -13.618 5.163 -12.181 1.00 98.44 170 ALA A N 1
ATOM 1369 C CA . ALA A 1 170 ? -13.413 4.132 -13.206 1.00 98.44 170 ALA A CA 1
ATOM 1370 C C . ALA A 1 170 ? -14.628 3.199 -13.344 1.00 98.44 170 ALA A C 1
ATOM 1372 O O . ALA A 1 170 ? -15.123 2.955 -14.448 1.00 98.44 170 ALA A O 1
ATOM 1373 N N . ALA A 1 171 ? -15.141 2.694 -12.220 1.00 98.19 171 ALA A N 1
ATOM 1374 C CA . ALA A 1 171 ? -16.272 1.775 -12.210 1.00 98.19 171 ALA A CA 1
ATOM 1375 C C . ALA A 1 171 ? -17.567 2.424 -12.726 1.00 98.19 171 ALA A C 1
ATOM 1377 O O . ALA A 1 171 ? -18.310 1.804 -13.491 1.00 98.19 171 ALA A O 1
ATOM 1378 N N . HIS A 1 172 ? -17.833 3.682 -12.356 1.00 97.38 172 HIS A N 1
ATOM 1379 C CA . HIS A 1 172 ? -18.964 4.460 -12.877 1.00 97.38 172 HIS A CA 1
ATOM 1380 C C . HIS A 1 172 ? -18.849 4.735 -14.374 1.00 97.38 172 HIS A C 1
ATOM 1382 O O . HIS A 1 172 ? -19.863 4.684 -15.070 1.00 97.38 172 HIS A O 1
ATOM 1388 N N . ALA A 1 173 ? -17.632 4.938 -14.877 1.00 97.81 173 ALA A N 1
ATOM 1389 C CA . ALA A 1 173 ? -17.338 5.059 -16.303 1.00 97.81 173 ALA A CA 1
ATOM 1390 C C . ALA A 1 173 ? -17.345 3.703 -17.052 1.00 97.81 173 ALA A C 1
ATOM 1392 O O . ALA A 1 173 ? -17.155 3.644 -18.271 1.00 97.81 173 ALA A O 1
ATOM 1393 N N . GLY A 1 174 ? -17.655 2.606 -16.353 1.00 97.31 174 GLY A N 1
ATOM 1394 C CA . GLY A 1 174 ? -17.947 1.302 -16.942 1.00 97.31 174 GLY A CA 1
ATOM 1395 C C . GLY A 1 174 ? -16.800 0.300 -16.893 1.00 97.31 174 GLY A C 1
ATOM 1396 O O . GLY A 1 174 ? -16.928 -0.757 -17.510 1.00 97.31 174 GLY A O 1
ATOM 1397 N N . ALA A 1 175 ? -15.716 0.582 -16.161 1.00 98.38 175 ALA A N 1
ATOM 1398 C CA . ALA A 1 175 ? -14.656 -0.396 -15.944 1.00 98.38 175 ALA A CA 1
ATOM 1399 C C . ALA A 1 175 ? -15.218 -1.685 -15.319 1.00 98.38 175 ALA A C 1
ATOM 1401 O O . ALA A 1 175 ? -16.064 -1.656 -14.414 1.00 98.38 175 ALA A O 1
ATOM 1402 N N . VAL A 1 176 ? -14.777 -2.825 -15.844 1.00 98.06 176 VAL A N 1
ATOM 1403 C CA . VAL A 1 176 ? -15.127 -4.171 -15.357 1.00 98.06 176 VAL A CA 1
ATOM 1404 C C . VAL A 1 176 ? -13.920 -4.896 -14.774 1.00 98.06 176 VAL A C 1
ATOM 1406 O O . VAL A 1 176 ? -14.096 -5.755 -13.909 1.00 98.06 176 VAL A O 1
ATOM 1409 N N . ILE A 1 177 ? -12.717 -4.511 -15.207 1.00 98.75 177 ILE A N 1
ATOM 1410 C CA . ILE A 1 177 ? -11.437 -4.980 -14.685 1.00 98.75 177 ILE A CA 1
ATOM 1411 C C . ILE A 1 177 ? -10.656 -3.756 -14.201 1.00 98.75 177 ILE A C 1
ATOM 1413 O O . ILE A 1 177 ? -10.528 -2.765 -14.923 1.00 98.75 177 ILE A O 1
ATOM 1417 N N . LEU A 1 178 ? -10.139 -3.831 -12.980 1.00 98.88 178 LEU A N 1
ATOM 1418 C CA . LEU A 1 178 ? -9.168 -2.894 -12.431 1.00 98.88 178 LEU A CA 1
ATOM 1419 C C . LEU A 1 178 ? -7.829 -3.614 -12.299 1.00 98.88 178 LEU A C 1
ATOM 1421 O O . LEU A 1 178 ? -7.749 -4.674 -11.685 1.00 98.88 178 LEU A O 1
ATOM 1425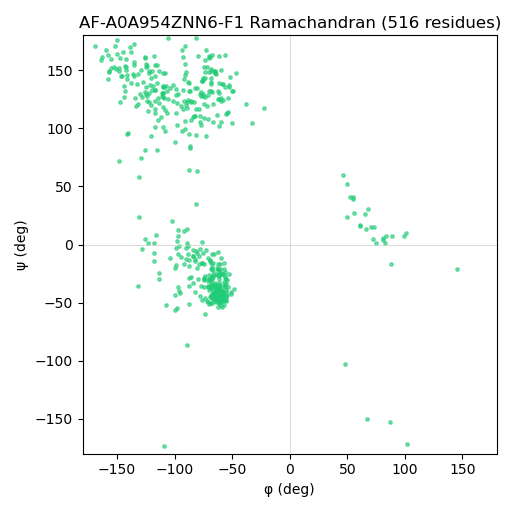 N N . VAL A 1 179 ? -6.777 -3.040 -12.855 1.00 98.88 179 VAL A N 1
ATOM 1426 C CA . VAL A 1 179 ? -5.428 -3.595 -12.790 1.00 98.88 179 VAL A CA 1
ATOM 1427 C C . VAL A 1 179 ? -4.596 -2.760 -11.832 1.00 98.88 179 VAL A C 1
ATOM 1429 O O . VAL A 1 179 ? -4.621 -1.532 -11.888 1.00 98.88 179 VAL A O 1
ATOM 1432 N N . VAL A 1 180 ? -3.897 -3.439 -10.931 1.00 98.81 180 VAL A N 1
ATOM 1433 C CA . VAL A 1 180 ? -3.133 -2.848 -9.834 1.00 98.81 180 VAL A CA 1
ATOM 1434 C C . VAL A 1 180 ? -1.697 -3.366 -9.924 1.00 98.81 180 VAL A C 1
ATOM 1436 O O . VAL A 1 180 ? -1.346 -4.350 -9.269 1.00 98.81 180 VAL A O 1
ATOM 1439 N N . PRO A 1 181 ? -0.861 -2.770 -10.791 1.00 98.62 181 PRO A N 1
ATOM 1440 C CA . PRO A 1 181 ? 0.573 -3.009 -10.750 1.00 98.62 181 PRO A CA 1
ATOM 1441 C C . PRO A 1 181 ? 1.127 -2.347 -9.483 1.00 98.62 181 PRO A C 1
ATOM 1443 O O . PRO A 1 181 ? 0.783 -1.202 -9.184 1.00 98.62 181 PRO A O 1
ATOM 1446 N N . SER A 1 182 ? 1.946 -3.064 -8.715 1.00 97.62 182 SER A N 1
ATOM 1447 C CA . SER A 1 182 ? 2.422 -2.597 -7.410 1.00 97.62 182 SER A CA 1
ATOM 1448 C C . SER A 1 182 ? 3.879 -2.940 -7.125 1.00 97.62 182 SER A C 1
ATOM 1450 O O . SER A 1 182 ? 4.377 -3.992 -7.528 1.00 97.62 182 SER A O 1
ATOM 1452 N N . TYR A 1 183 ? 4.532 -2.025 -6.417 1.00 95.06 183 TYR A N 1
ATOM 1453 C CA . TYR A 1 183 ? 5.889 -2.131 -5.908 1.00 95.06 183 TYR A CA 1
ATOM 1454 C C . TYR A 1 183 ? 5.887 -1.713 -4.432 1.00 95.06 183 TYR A C 1
ATOM 1456 O O . TYR A 1 183 ? 5.471 -0.600 -4.097 1.00 95.06 183 TYR A O 1
ATOM 1464 N N . THR A 1 184 ? 6.303 -2.614 -3.537 1.00 95.12 184 THR A N 1
ATOM 1465 C CA . THR A 1 184 ? 6.312 -2.372 -2.085 1.00 95.12 184 THR A CA 1
ATOM 1466 C C . THR A 1 184 ? 7.504 -3.028 -1.401 1.00 95.12 184 THR A C 1
ATOM 1468 O O . THR A 1 184 ? 7.787 -4.196 -1.652 1.00 95.12 184 THR A O 1
ATOM 1471 N N . ASP A 1 185 ? 8.146 -2.303 -0.480 1.00 91.69 185 ASP A N 1
ATOM 1472 C CA . ASP A 1 185 ? 9.362 -2.766 0.206 1.00 91.69 185 ASP A CA 1
ATOM 1473 C C . ASP A 1 185 ? 9.083 -3.846 1.265 1.00 91.69 185 ASP A C 1
ATOM 1475 O O . ASP A 1 185 ? 9.873 -4.771 1.461 1.00 91.69 185 ASP A O 1
ATOM 1479 N N . ASP A 1 186 ? 7.949 -3.730 1.963 1.00 92.31 186 ASP A N 1
ATOM 1480 C CA . ASP A 1 186 ? 7.607 -4.560 3.115 1.00 92.31 186 ASP A CA 1
ATOM 1481 C C . ASP A 1 186 ? 6.162 -5.076 3.088 1.00 92.31 186 ASP A C 1
ATOM 1483 O O . ASP A 1 186 ? 5.315 -4.712 2.261 1.00 92.31 186 ASP A O 1
ATOM 1487 N N . ARG A 1 187 ? 5.868 -5.959 4.045 1.00 95.06 187 ARG A N 1
ATOM 1488 C CA . ARG A 1 187 ? 4.551 -6.577 4.174 1.00 95.06 187 ARG A CA 1
ATOM 1489 C C . ARG A 1 187 ? 3.462 -5.549 4.479 1.00 95.06 187 ARG A C 1
ATOM 1491 O O . ARG A 1 187 ? 2.333 -5.732 4.038 1.00 95.06 187 ARG A O 1
ATOM 1498 N N . GLN A 1 188 ? 3.758 -4.508 5.251 1.00 96.06 188 GLN A N 1
ATOM 1499 C CA . GLN A 1 188 ? 2.807 -3.474 5.651 1.00 96.06 188 GLN A CA 1
ATOM 1500 C C . GLN A 1 188 ? 2.361 -2.649 4.441 1.00 96.06 188 GLN A C 1
ATOM 1502 O O . GLN A 1 188 ? 1.172 -2.366 4.305 1.00 96.06 188 GLN A O 1
ATOM 1507 N N . GLY A 1 189 ? 3.291 -2.296 3.556 1.00 95.62 189 GLY A N 1
ATOM 1508 C CA . GLY A 1 189 ? 3.026 -1.696 2.256 1.00 95.62 189 GLY A CA 1
ATOM 1509 C C . GLY A 1 189 ? 2.146 -2.591 1.407 1.00 95.62 189 GLY A C 1
ATOM 1510 O O . GLY A 1 189 ? 1.063 -2.175 0.994 1.00 95.62 189 GLY A O 1
ATOM 1511 N N . PHE A 1 190 ? 2.562 -3.845 1.238 1.00 97.12 190 PHE A N 1
ATOM 1512 C CA . PHE A 1 190 ? 1.828 -4.808 0.428 1.00 97.12 190 PHE A CA 1
ATOM 1513 C C . PHE A 1 190 ? 0.377 -4.999 0.900 1.00 97.12 190 PHE A C 1
ATOM 1515 O O . PHE A 1 190 ? -0.550 -4.944 0.090 1.00 97.12 190 PHE A O 1
ATOM 1522 N N . ILE A 1 191 ? 0.138 -5.187 2.205 1.00 97.44 191 ILE A N 1
ATOM 1523 C CA . ILE A 1 191 ? -1.226 -5.428 2.702 1.00 97.44 191 ILE A CA 1
ATOM 1524 C C . ILE A 1 191 ? -2.137 -4.203 2.558 1.00 97.44 191 ILE A C 1
ATOM 1526 O O . ILE A 1 191 ? -3.343 -4.392 2.406 1.00 97.44 191 ILE A O 1
ATOM 1530 N N . ARG A 1 192 ? -1.606 -2.966 2.556 1.00 97.69 192 ARG A N 1
ATOM 1531 C CA . ARG A 1 192 ? -2.419 -1.775 2.240 1.00 97.69 192 ARG A CA 1
ATOM 1532 C C . ARG A 1 192 ? -2.951 -1.866 0.816 1.00 97.69 192 ARG A C 1
ATOM 1534 O O . ARG A 1 192 ? -4.164 -1.852 0.624 1.00 97.69 192 ARG A O 1
ATOM 1541 N N . VAL A 1 193 ? -2.058 -2.069 -0.153 1.00 98.44 193 VAL A N 1
ATOM 1542 C CA . VAL A 1 193 ? -2.417 -2.227 -1.570 1.00 98.44 193 VAL A CA 1
ATOM 1543 C C . VAL A 1 193 ? -3.396 -3.390 -1.745 1.00 98.44 193 VAL A C 1
ATOM 1545 O O . VAL A 1 193 ? -4.483 -3.211 -2.295 1.00 98.44 193 VAL A O 1
ATOM 1548 N N . ARG A 1 194 ? -3.069 -4.573 -1.209 1.00 97.88 194 ARG A N 1
ATOM 1549 C CA . ARG A 1 194 ? -3.864 -5.802 -1.357 1.00 97.88 194 ARG A CA 1
ATOM 1550 C C . ARG A 1 194 ? -5.272 -5.686 -0.776 1.00 97.88 194 ARG A C 1
ATOM 1552 O O . ARG A 1 194 ? -6.226 -6.154 -1.405 1.00 97.88 194 ARG A O 1
ATOM 1559 N N . TYR A 1 195 ? -5.425 -5.102 0.413 1.00 98.38 195 TYR A N 1
ATOM 1560 C CA . TYR A 1 195 ? -6.737 -4.962 1.048 1.00 98.38 195 TYR A CA 1
ATOM 1561 C C . TYR A 1 195 ? -7.557 -3.831 0.437 1.00 98.38 195 TYR A C 1
ATOM 1563 O O . TYR A 1 195 ? -8.766 -3.996 0.265 1.00 98.38 195 TYR A O 1
ATOM 1571 N N . CYS A 1 196 ? -6.926 -2.731 0.024 1.00 98.75 196 CYS A N 1
ATOM 1572 C CA . CYS A 1 196 ? -7.606 -1.708 -0.759 1.00 98.75 196 CYS A CA 1
ATOM 1573 C C . CYS A 1 196 ? -8.099 -2.284 -2.092 1.00 98.75 196 CYS A C 1
ATOM 1575 O O . CYS A 1 196 ? -9.284 -2.154 -2.390 1.00 98.75 196 CYS A O 1
ATOM 1577 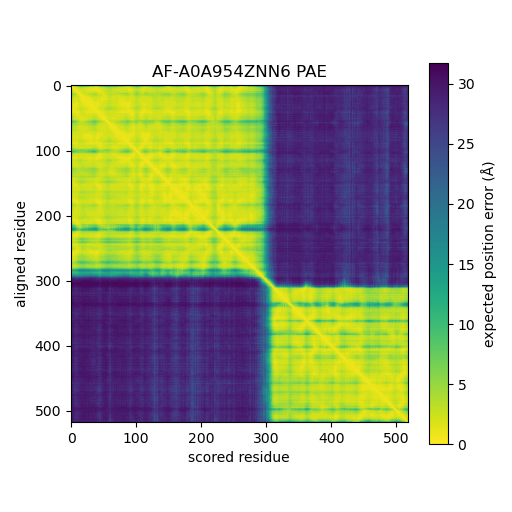N N . ALA A 1 197 ? -7.262 -3.015 -2.834 1.00 98.62 197 ALA A N 1
ATOM 1578 C CA . ALA A 1 197 ? -7.642 -3.711 -4.066 1.00 98.62 197 ALA A CA 1
ATOM 1579 C C . ALA A 1 197 ? -8.842 -4.653 -3.861 1.00 98.62 197 ALA A C 1
ATOM 1581 O O . ALA A 1 197 ? -9.792 -4.632 -4.645 1.00 98.62 197 ALA A O 1
ATOM 1582 N N . GLN A 1 198 ? -8.858 -5.421 -2.767 1.00 98.44 198 GLN A N 1
ATOM 1583 C CA . GLN A 1 198 ? -9.988 -6.290 -2.430 1.00 98.44 198 GLN A CA 1
ATOM 1584 C C . GLN A 1 198 ? -11.261 -5.502 -2.122 1.00 98.44 198 GLN A C 1
ATOM 1586 O O . GLN A 1 198 ? -12.334 -5.849 -2.618 1.00 98.44 198 GLN A O 1
ATOM 1591 N N . ALA A 1 199 ? -11.151 -4.406 -1.369 1.00 98.50 199 ALA A N 1
ATOM 1592 C CA . ALA A 1 199 ? -12.275 -3.505 -1.150 1.00 98.50 199 ALA A CA 1
ATOM 1593 C C . ALA A 1 199 ? -12.811 -2.964 -2.485 1.00 98.50 199 ALA A C 1
ATOM 1595 O O . ALA A 1 199 ? -14.025 -2.964 -2.685 1.00 98.50 199 ALA A O 1
ATOM 1596 N N . ARG A 1 200 ? -11.934 -2.605 -3.441 1.00 98.50 200 ARG A N 1
ATOM 1597 C CA . ARG A 1 200 ? -12.342 -2.136 -4.778 1.00 98.50 200 ARG A CA 1
ATOM 1598 C C . ARG A 1 200 ? -13.054 -3.198 -5.593 1.00 98.50 200 ARG A C 1
ATOM 1600 O O . ARG A 1 200 ? -14.017 -2.844 -6.269 1.00 98.50 200 ARG A O 1
ATOM 1607 N N . ALA A 1 201 ? -12.660 -4.464 -5.493 1.00 98.50 201 ALA A N 1
ATOM 1608 C CA . ALA A 1 201 ? -13.372 -5.558 -6.149 1.00 98.50 201 ALA A CA 1
ATOM 1609 C C . ALA A 1 201 ? -14.830 -5.646 -5.663 1.00 98.50 201 ALA A C 1
ATOM 1611 O O . ALA A 1 201 ? -15.766 -5.737 -6.463 1.00 98.50 201 ALA A O 1
ATOM 1612 N N . ILE A 1 202 ? -15.021 -5.538 -4.345 1.00 97.75 202 ILE A N 1
ATOM 1613 C CA . ILE A 1 202 ? -16.320 -5.665 -3.676 1.00 97.75 202 ILE A CA 1
ATOM 1614 C C . ILE A 1 202 ? -17.193 -4.430 -3.920 1.00 97.75 202 ILE A C 1
ATOM 1616 O O . ILE A 1 202 ? -18.281 -4.533 -4.487 1.00 97.75 202 ILE A O 1
ATOM 1620 N N . GLU A 1 203 ? -16.730 -3.247 -3.517 1.00 96.69 203 GLU A N 1
ATOM 1621 C CA . GLU A 1 203 ? -17.562 -2.041 -3.482 1.00 96.69 203 GLU A CA 1
ATOM 1622 C C . GLU A 1 203 ? -17.911 -1.527 -4.884 1.00 96.69 203 GLU A C 1
ATOM 1624 O O . GLU A 1 203 ? -18.959 -0.903 -5.075 1.00 96.69 203 GLU A O 1
ATOM 1629 N N . ASN A 1 204 ? -17.034 -1.770 -5.864 1.00 97.94 204 ASN A N 1
ATOM 1630 C CA . ASN A 1 204 ? -17.219 -1.353 -7.251 1.00 97.94 204 ASN A CA 1
ATOM 1631 C C . ASN A 1 204 ? -17.740 -2.478 -8.141 1.00 97.94 204 ASN A C 1
ATOM 1633 O O . ASN A 1 204 ? -17.995 -2.236 -9.320 1.00 97.94 204 ASN A O 1
ATOM 1637 N N . GLN A 1 205 ? -17.911 -3.687 -7.596 1.00 97.38 205 GLN A N 1
ATOM 1638 C CA . GLN A 1 205 ? -18.293 -4.877 -8.352 1.00 97.38 205 GLN A CA 1
ATOM 1639 C C . GLN A 1 205 ? -17.451 -4.979 -9.636 1.00 97.38 205 GLN A C 1
ATOM 1641 O O . GLN A 1 205 ? -17.987 -4.884 -10.744 1.00 97.38 205 GLN A O 1
ATOM 1646 N N . MET A 1 206 ? -16.128 -5.070 -9.476 1.00 98.00 206 MET A N 1
ATOM 1647 C CA . MET A 1 206 ? -15.123 -5.233 -10.538 1.00 98.00 206 MET A CA 1
ATOM 1648 C C . MET A 1 206 ? -14.276 -6.475 -10.254 1.00 98.00 206 MET A C 1
ATOM 1650 O O . MET A 1 206 ? -14.106 -6.850 -9.095 1.00 98.00 206 MET A O 1
ATOM 1654 N N . PHE A 1 207 ? -13.707 -7.084 -11.292 1.00 98.69 207 PHE A N 1
ATOM 1655 C CA . PHE A 1 207 ? -12.545 -7.949 -11.093 1.00 98.69 207 PHE A CA 1
ATOM 1656 C C . PHE A 1 207 ? -11.316 -7.077 -10.855 1.00 98.69 207 PHE A C 1
ATOM 1658 O O . PHE A 1 207 ? -11.184 -6.026 -11.484 1.00 98.69 207 PHE A O 1
ATOM 1665 N N . VAL A 1 208 ? -10.428 -7.494 -9.957 1.00 98.88 208 VAL A N 1
ATOM 1666 C CA . VAL A 1 208 ? -9.192 -6.754 -9.675 1.00 98.88 208 VAL A CA 1
ATOM 1667 C C . VAL A 1 208 ? -7.996 -7.671 -9.855 1.00 98.88 208 VAL A C 1
ATOM 1669 O O . VAL A 1 208 ? -7.978 -8.770 -9.310 1.00 98.88 208 VAL A O 1
ATOM 1672 N N . VAL A 1 209 ? -7.009 -7.230 -10.626 1.00 98.81 209 VAL A N 1
ATOM 1673 C CA . VAL A 1 209 ? -5.804 -7.998 -10.953 1.00 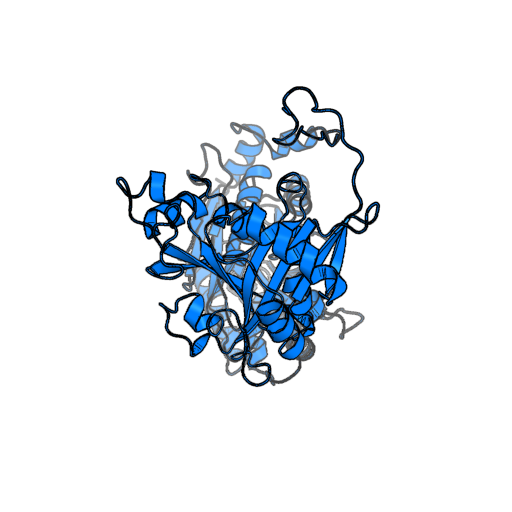98.81 209 VAL A CA 1
ATOM 1674 C C . VAL A 1 209 ? -4.615 -7.288 -10.325 1.00 98.81 209 VAL A C 1
ATOM 1676 O O . VAL A 1 209 ? -4.226 -6.217 -10.782 1.00 98.81 209 VAL A O 1
ATOM 1679 N N . ASN A 1 210 ? -4.069 -7.860 -9.256 1.00 98.38 210 ASN A N 1
ATOM 1680 C CA . ASN A 1 210 ? -2.918 -7.326 -8.541 1.00 98.38 210 ASN A CA 1
ATOM 1681 C C . ASN A 1 210 ? -1.644 -8.038 -9.002 1.00 98.38 210 ASN A C 1
ATOM 1683 O O . ASN A 1 210 ? -1.541 -9.257 -8.848 1.00 98.38 210 ASN A O 1
ATOM 1687 N N . ALA A 1 211 ? -0.679 -7.280 -9.512 1.00 98.62 211 ALA A N 1
ATOM 1688 C CA . ALA A 1 211 ? 0.649 -7.763 -9.881 1.00 98.62 211 ALA A CA 1
ATOM 1689 C C . ALA A 1 211 ? 1.686 -7.055 -9.005 1.00 98.62 211 ALA A C 1
ATOM 1691 O O . ALA A 1 211 ? 1.611 -5.840 -8.817 1.00 98.62 211 ALA A O 1
ATOM 1692 N N . ALA A 1 212 ? 2.626 -7.804 -8.433 1.00 97.50 212 ALA A N 1
ATOM 1693 C CA . ALA A 1 212 ? 3.553 -7.283 -7.429 1.00 97.50 212 ALA A CA 1
ATOM 1694 C C . ALA A 1 212 ? 4.993 -7.727 -7.694 1.00 97.50 212 ALA A C 1
ATOM 1696 O O . ALA A 1 212 ? 5.226 -8.849 -8.151 1.00 97.50 212 ALA A O 1
ATOM 1697 N N . THR A 1 213 ? 5.958 -6.864 -7.391 1.00 96.56 213 THR A N 1
ATOM 1698 C CA . THR A 1 213 ? 7.370 -7.252 -7.339 1.00 96.56 213 THR A CA 1
ATOM 1699 C C . THR A 1 213 ? 7.665 -8.080 -6.088 1.00 96.56 213 THR A C 1
ATOM 1701 O O . THR A 1 213 ? 7.044 -7.913 -5.037 1.00 96.56 213 THR A O 1
ATOM 1704 N N . VAL A 1 214 ? 8.627 -8.994 -6.197 1.00 95.56 214 VAL A N 1
ATOM 1705 C CA . VAL A 1 214 ? 9.193 -9.776 -5.089 1.00 95.56 214 VAL A CA 1
ATOM 1706 C C . VAL A 1 214 ? 10.711 -9.877 -5.242 1.00 95.56 214 VAL A C 1
ATOM 1708 O O . VAL A 1 214 ? 11.268 -9.514 -6.278 1.00 95.56 214 VAL A O 1
ATOM 1711 N N . GLY A 1 215 ? 11.389 -10.379 -4.211 1.00 89.44 215 GLY A N 1
ATOM 1712 C CA . GLY A 1 215 ? 12.843 -10.522 -4.214 1.00 89.44 215 GLY A CA 1
ATOM 1713 C C . GLY A 1 215 ? 13.553 -9.260 -3.731 1.00 89.44 215 GLY A C 1
ATOM 1714 O O . GLY A 1 215 ? 13.032 -8.509 -2.907 1.00 89.44 215 GLY A O 1
ATOM 1715 N N . SER A 1 216 ? 14.776 -9.044 -4.196 1.00 86.88 216 SER A N 1
ATOM 1716 C CA . SER A 1 216 ? 15.594 -7.911 -3.768 1.00 86.88 216 SER A CA 1
ATOM 1717 C C . SER A 1 216 ? 16.663 -7.568 -4.795 1.00 86.88 216 SER A C 1
ATOM 1719 O O . SER A 1 216 ? 17.224 -8.444 -5.454 1.00 86.88 216 SER A O 1
ATOM 1721 N N . LEU A 1 217 ? 17.010 -6.281 -4.862 1.00 86.75 217 LEU A N 1
ATOM 1722 C CA . LEU A 1 217 ? 18.226 -5.784 -5.500 1.00 86.75 217 LEU A CA 1
ATOM 1723 C C . LEU A 1 217 ? 19.121 -5.140 -4.434 1.00 86.75 217 LEU A C 1
ATOM 1725 O O . LEU A 1 217 ? 19.128 -3.918 -4.302 1.00 86.75 217 LEU A O 1
ATOM 1729 N N . PRO A 1 218 ? 19.902 -5.920 -3.659 1.00 82.81 218 PRO A N 1
ATOM 1730 C CA . PRO A 1 218 ? 20.685 -5.379 -2.543 1.00 82.81 218 PRO A CA 1
ATOM 1731 C C . PRO A 1 218 ? 21.692 -4.298 -2.955 1.00 82.81 218 PRO A C 1
ATOM 1733 O O . PRO A 1 218 ? 22.060 -3.452 -2.146 1.00 82.81 218 PRO A O 1
ATOM 1736 N N . MET A 1 219 ? 22.140 -4.324 -4.213 1.00 79.88 219 MET A N 1
ATOM 1737 C CA . MET A 1 219 ? 23.066 -3.338 -4.770 1.00 79.88 219 MET A CA 1
ATOM 1738 C C . MET A 1 219 ? 22.404 -1.995 -5.109 1.00 79.88 219 MET A C 1
ATOM 1740 O O . MET A 1 219 ? 23.114 -1.015 -5.297 1.00 79.88 219 MET A O 1
ATOM 1744 N N . VAL A 1 220 ? 21.072 -1.926 -5.185 1.00 78.75 220 VAL A N 1
ATOM 1745 C CA . VAL A 1 220 ? 20.325 -0.690 -5.447 1.00 78.75 220 VAL A CA 1
ATOM 1746 C C . VAL A 1 220 ? 19.597 -0.308 -4.155 1.00 78.75 220 VAL A C 1
ATOM 1748 O O . VAL A 1 220 ? 18.554 -0.888 -3.864 1.00 78.75 220 VAL A O 1
ATOM 1751 N N . PRO A 1 221 ? 20.100 0.655 -3.355 1.00 68.25 221 PRO A N 1
ATOM 1752 C CA . PRO A 1 221 ? 19.568 0.929 -2.014 1.00 68.25 221 PRO A CA 1
ATOM 1753 C C . PRO A 1 221 ? 18.054 1.186 -1.968 1.00 68.25 221 PRO A C 1
ATOM 1755 O O . PRO A 1 221 ? 17.376 0.718 -1.055 1.00 68.25 221 PRO A O 1
ATOM 1758 N N . ALA A 1 222 ? 17.520 1.862 -2.991 1.00 63.72 222 ALA A N 1
ATOM 1759 C CA . ALA A 1 222 ? 16.094 2.159 -3.149 1.00 63.72 222 ALA A CA 1
ATOM 1760 C C . ALA A 1 222 ? 15.205 0.942 -3.453 1.00 63.72 222 ALA A C 1
ATOM 1762 O O . ALA A 1 222 ? 13.990 1.069 -3.386 1.00 63.72 222 ALA A O 1
ATOM 1763 N N . VAL A 1 223 ? 15.800 -0.196 -3.820 1.00 70.75 223 VAL A N 1
ATOM 1764 C CA . VAL A 1 223 ? 15.119 -1.425 -4.267 1.00 70.75 223 VAL A CA 1
ATOM 1765 C C . VAL A 1 223 ? 15.660 -2.646 -3.511 1.00 70.75 223 VAL A C 1
ATOM 1767 O O . VAL A 1 223 ? 15.628 -3.792 -3.970 1.00 70.75 223 VAL A O 1
ATOM 1770 N N . SER A 1 224 ? 16.210 -2.390 -2.325 1.00 75.12 224 SER A N 1
ATOM 1771 C CA . SER A 1 224 ? 16.931 -3.380 -1.530 1.00 75.12 224 SER A CA 1
ATOM 1772 C C . SER A 1 224 ? 16.032 -4.502 -1.010 1.00 75.12 224 SER A C 1
ATOM 1774 O O . SER A 1 224 ? 16.530 -5.600 -0.766 1.00 75.12 224 SER A O 1
ATOM 1776 N N . LEU A 1 225 ? 14.720 -4.275 -0.900 1.00 86.38 225 LEU A N 1
ATOM 1777 C CA . LEU A 1 225 ? 13.722 -5.257 -0.480 1.00 86.38 225 LEU A CA 1
ATOM 1778 C C . LEU A 1 225 ? 12.442 -5.094 -1.302 1.00 86.38 225 LEU A C 1
ATOM 1780 O O . LEU A 1 225 ? 12.052 -3.978 -1.621 1.00 86.38 225 LEU A O 1
ATOM 1784 N N . ASN A 1 226 ? 11.795 -6.209 -1.635 1.00 92.38 226 ASN A N 1
ATOM 1785 C CA . ASN A 1 226 ? 10.445 -6.233 -2.183 1.00 92.38 226 ASN A CA 1
ATOM 1786 C C . ASN A 1 226 ? 9.622 -7.280 -1.437 1.00 92.38 226 ASN A C 1
ATOM 1788 O O . ASN A 1 226 ? 10.071 -8.410 -1.209 1.00 92.38 226 ASN A O 1
ATOM 1792 N N . TYR A 1 227 ? 8.385 -6.925 -1.123 1.00 95.69 227 TYR A N 1
ATOM 1793 C CA . TYR A 1 227 ? 7.388 -7.845 -0.615 1.00 95.69 227 TYR A CA 1
ATOM 1794 C C . TYR A 1 227 ? 6.143 -7.765 -1.486 1.00 95.69 227 TYR A C 1
ATOM 1796 O O . TYR A 1 227 ? 5.613 -6.681 -1.718 1.00 95.69 227 TYR A O 1
ATOM 1804 N N . GLY A 1 228 ? 5.628 -8.913 -1.913 1.00 96.62 228 GLY A N 1
ATOM 1805 C CA . GLY A 1 228 ? 4.506 -8.945 -2.834 1.00 96.62 228 GLY A CA 1
ATOM 1806 C C . GLY A 1 228 ? 3.818 -10.296 -2.917 1.00 96.62 228 GLY A C 1
ATOM 1807 O O . GLY A 1 228 ? 4.376 -11.344 -2.588 1.00 96.62 228 GLY A O 1
ATOM 1808 N N . GLN A 1 229 ? 2.574 -10.247 -3.382 1.00 97.75 229 GLN A N 1
ATOM 1809 C CA . GLN A 1 229 ? 1.801 -11.416 -3.771 1.00 97.75 229 GLN A CA 1
ATOM 1810 C C . GLN A 1 229 ? 0.868 -11.033 -4.929 1.00 97.75 229 GLN A C 1
ATOM 1812 O O . GLN A 1 229 ? 0.045 -10.116 -4.797 1.00 97.75 229 GLN A O 1
ATOM 1817 N N . ALA A 1 230 ? 0.979 -11.719 -6.065 1.00 98.31 230 ALA A N 1
ATOM 1818 C CA . ALA A 1 230 ? 0.026 -11.537 -7.154 1.00 98.31 230 ALA A CA 1
ATOM 1819 C C . ALA A 1 230 ? -1.312 -12.192 -6.797 1.00 98.31 230 ALA A C 1
ATOM 1821 O O . ALA A 1 230 ? -1.357 -13.242 -6.149 1.00 98.31 230 ALA A O 1
ATOM 1822 N N . SER A 1 231 ? -2.415 -11.565 -7.202 1.00 98.44 231 SER A N 1
ATOM 1823 C CA . SER A 1 231 ? -3.757 -12.093 -6.947 1.00 98.44 231 SER A CA 1
ATOM 1824 C C . SER A 1 231 ? -4.783 -11.599 -7.959 1.00 98.44 231 SER A C 1
ATOM 1826 O O . SER A 1 231 ? -4.673 -10.504 -8.507 1.00 98.44 231 SER A O 1
ATOM 1828 N N . ILE A 1 232 ? -5.807 -12.415 -8.182 1.00 98.75 232 ILE A N 1
ATOM 1829 C CA . ILE A 1 232 ? -6.985 -12.097 -8.981 1.00 98.75 232 ILE A CA 1
ATOM 1830 C C . ILE A 1 232 ? -8.185 -12.138 -8.042 1.00 98.75 232 ILE A C 1
ATOM 1832 O O . ILE A 1 232 ? -8.512 -13.172 -7.460 1.00 98.75 232 ILE A O 1
ATOM 1836 N N . LEU A 1 233 ? -8.828 -10.991 -7.876 1.00 98.69 233 LEU A N 1
ATOM 1837 C CA . LEU A 1 233 ? -9.875 -10.752 -6.893 1.00 98.69 233 LEU A CA 1
ATOM 1838 C C . LEU A 1 233 ? -11.216 -10.583 -7.585 1.00 98.69 233 LEU A C 1
ATOM 1840 O O . LEU A 1 233 ? -11.316 -10.041 -8.691 1.00 98.69 233 LEU A O 1
ATOM 1844 N N . THR A 1 234 ? -12.261 -11.024 -6.903 1.00 98.31 234 THR A N 1
ATOM 1845 C CA . THR A 1 234 ? -13.631 -10.978 -7.402 1.00 98.31 234 THR A CA 1
ATOM 1846 C C . THR A 1 234 ? -14.488 -10.094 -6.507 1.00 98.31 234 THR A C 1
ATOM 1848 O O . THR A 1 234 ? -14.151 -9.866 -5.341 1.00 98.31 234 THR A O 1
ATOM 1851 N N . PRO A 1 235 ? -15.654 -9.645 -6.992 1.00 97.44 235 PRO A N 1
ATOM 1852 C CA . PRO A 1 235 ? -16.707 -9.218 -6.086 1.00 97.44 235 PRO A CA 1
ATOM 1853 C C . PRO A 1 235 ? -17.068 -10.342 -5.103 1.00 97.44 235 PRO A C 1
ATOM 1855 O O . PRO A 1 235 ? -16.766 -11.516 -5.335 1.00 97.44 235 PRO A O 1
ATOM 1858 N N . SER A 1 236 ? -17.745 -9.975 -4.019 1.00 95.31 236 SER A N 1
ATOM 1859 C CA . SER A 1 236 ? -18.229 -10.914 -3.006 1.00 95.31 236 SER A CA 1
ATOM 1860 C C . SER A 1 236 ? -19.750 -11.028 -3.110 1.00 95.31 236 SER A C 1
ATOM 1862 O O . SER A 1 236 ? -20.482 -10.147 -2.664 1.00 95.31 236 SER A O 1
ATOM 1864 N N . ASP A 1 237 ? -20.209 -12.073 -3.798 1.00 95.00 237 ASP A N 1
ATOM 1865 C CA . ASP A 1 237 ? -21.617 -12.460 -3.947 1.00 95.00 237 ASP A CA 1
ATOM 1866 C C . ASP A 1 237 ? -21.676 -13.948 -4.345 1.00 95.00 237 ASP A C 1
ATOM 1868 O O . ASP A 1 237 ? -20.655 -14.521 -4.735 1.00 95.00 237 ASP A O 1
ATOM 1872 N N . PHE A 1 238 ? -22.852 -14.577 -4.282 1.00 93.25 238 PHE A N 1
ATOM 1873 C CA . PHE A 1 238 ? -23.031 -16.024 -4.494 1.00 93.25 238 PHE A CA 1
ATOM 1874 C C . PHE A 1 238 ? -22.352 -16.598 -5.759 1.00 93.25 238 PHE A C 1
ATOM 1876 O O . PHE A 1 238 ? -21.817 -17.704 -5.687 1.00 93.25 238 PHE A O 1
ATOM 1883 N N . PRO A 1 239 ? -22.334 -15.905 -6.917 1.00 93.94 239 PRO A N 1
ATOM 1884 C CA . PRO A 1 239 ? -21.714 -16.438 -8.131 1.00 93.94 239 PRO A CA 1
ATOM 1885 C C . PRO A 1 239 ? -20.175 -16.419 -8.161 1.00 93.94 239 PRO A C 1
ATOM 1887 O O . PRO A 1 239 ? -19.599 -16.911 -9.132 1.00 93.94 239 PRO A O 1
ATOM 1890 N N . PHE A 1 240 ? -19.512 -15.798 -7.182 1.00 95.88 240 PHE A N 1
ATOM 1891 C CA . PHE A 1 240 ? -18.060 -15.597 -7.167 1.00 95.88 240 PHE A CA 1
ATOM 1892 C C . PHE A 1 240 ? -17.348 -16.516 -6.169 1.00 95.88 240 PHE A C 1
ATOM 1894 O O . PHE A 1 240 ? -17.972 -17.301 -5.456 1.00 95.88 240 PHE A O 1
ATOM 1901 N N . ALA A 1 241 ? -16.015 -16.428 -6.129 1.00 92.00 241 ALA A N 1
ATOM 1902 C CA . ALA A 1 241 ? -15.212 -17.176 -5.174 1.00 92.00 241 ALA A CA 1
ATOM 1903 C C . ALA A 1 241 ? -15.631 -16.847 -3.735 1.00 92.00 241 ALA A C 1
ATOM 1905 O O . ALA A 1 241 ? -15.842 -15.681 -3.393 1.00 92.00 241 ALA A O 1
ATOM 1906 N N . ARG A 1 242 ? -15.711 -17.880 -2.888 1.00 91.69 242 ARG A N 1
ATOM 1907 C CA . ARG A 1 242 ? -16.198 -17.781 -1.502 1.00 91.69 242 ARG A CA 1
ATOM 1908 C C . ARG A 1 242 ? -15.508 -16.671 -0.709 1.00 91.69 242 ARG A C 1
ATOM 1910 O O . ARG A 1 242 ? 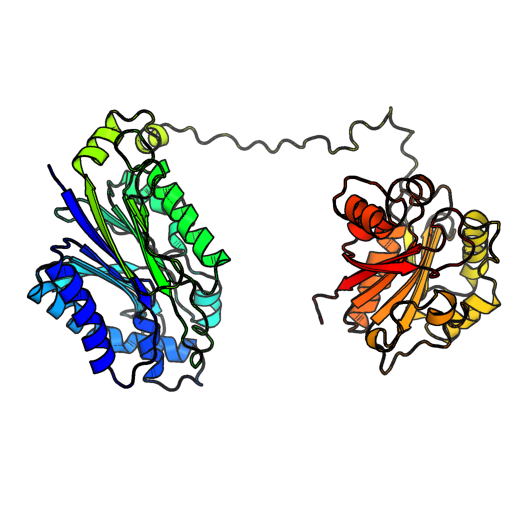-16.175 -15.929 0.005 1.00 91.69 242 ARG A O 1
ATOM 1917 N N . ASP A 1 243 ? -14.194 -16.555 -0.869 1.00 94.44 243 ASP A N 1
ATOM 1918 C CA . ASP A 1 243 ? -13.364 -15.618 -0.109 1.00 94.44 243 ASP A CA 1
ATOM 1919 C C . ASP A 1 243 ? -13.091 -14.310 -0.881 1.00 94.44 243 ASP A C 1
ATOM 1921 O O . ASP A 1 243 ? -12.303 -13.468 -0.450 1.00 94.44 243 ASP A O 1
ATOM 1925 N N . GLY A 1 244 ? -13.736 -14.116 -2.040 1.00 96.31 244 GLY A N 1
ATOM 1926 C CA . GLY A 1 244 ? -13.489 -12.974 -2.928 1.00 96.31 244 GLY A CA 1
ATOM 1927 C C . GLY A 1 244 ? -12.127 -13.020 -3.634 1.00 96.31 244 GLY A C 1
ATOM 1928 O O . GLY A 1 244 ? -11.668 -12.004 -4.158 1.00 96.31 244 GLY A O 1
ATOM 1929 N N . VAL A 1 245 ? -11.470 -14.183 -3.632 1.00 98.12 245 VAL A N 1
ATOM 1930 C CA . VAL A 1 245 ? -10.162 -14.428 -4.251 1.00 98.12 245 VAL A CA 1
ATOM 1931 C C . VAL A 1 245 ? -10.312 -15.566 -5.252 1.00 98.12 245 VAL A C 1
ATOM 1933 O O . VAL A 1 245 ? -10.627 -16.690 -4.869 1.00 98.12 245 VAL A O 1
ATOM 1936 N N . LEU A 1 246 ? -10.123 -15.271 -6.538 1.00 98.00 246 LEU A N 1
ATOM 1937 C CA . LEU A 1 246 ? -10.174 -16.275 -7.601 1.00 98.00 246 LEU A CA 1
ATOM 1938 C C . LEU A 1 246 ? -8.887 -17.100 -7.646 1.00 98.00 246 LEU A C 1
ATOM 1940 O O . LEU A 1 246 ? -8.946 -18.316 -7.792 1.00 98.00 246 LEU A O 1
ATOM 1944 N N . ALA A 1 247 ? -7.741 -16.429 -7.543 1.00 98.12 247 ALA A N 1
ATOM 1945 C CA . ALA A 1 247 ? -6.421 -17.043 -7.548 1.00 98.12 247 ALA A CA 1
ATOM 1946 C C . ALA A 1 247 ? -5.413 -16.115 -6.857 1.00 98.12 247 ALA A C 1
ATOM 1948 O O . ALA A 1 247 ? -5.539 -14.893 -6.945 1.00 98.12 247 ALA A O 1
ATOM 1949 N N . GLU A 1 248 ? -4.403 -16.672 -6.196 1.00 97.75 248 GLU A N 1
ATOM 1950 C CA . GLU A 1 248 ? -3.273 -15.918 -5.648 1.00 97.75 248 GLU A CA 1
ATOM 1951 C C . GLU A 1 248 ? -2.017 -16.791 -5.561 1.00 97.75 248 GLU A C 1
ATOM 1953 O O . GLU A 1 248 ? -2.107 -18.016 -5.480 1.00 97.75 248 GLU A O 1
ATOM 1958 N N . GLY A 1 249 ? -0.847 -16.157 -5.634 1.00 96.94 249 GLY A N 1
ATOM 1959 C CA . GLY A 1 249 ? 0.450 -16.827 -5.513 1.00 96.94 249 GLY A CA 1
ATOM 1960 C C . GLY A 1 249 ? 0.834 -17.072 -4.055 1.00 96.94 249 GLY A C 1
ATOM 1961 O O . GLY A 1 249 ? 0.135 -16.648 -3.140 1.00 96.94 249 GLY A O 1
ATOM 1962 N N . LEU A 1 250 ? 1.974 -17.715 -3.807 1.00 97.31 250 LEU A N 1
ATOM 1963 C CA . LEU A 1 250 ? 2.559 -17.738 -2.462 1.00 97.31 250 LEU A CA 1
ATOM 1964 C C . LEU A 1 250 ? 3.314 -16.426 -2.218 1.00 97.31 250 LEU A C 1
ATOM 1966 O O . LEU A 1 250 ? 4.071 -16.029 -3.099 1.00 97.31 250 LEU A O 1
ATOM 1970 N N . PRO A 1 251 ? 3.173 -15.756 -1.059 1.00 95.75 251 PRO A N 1
ATOM 1971 C CA . PRO A 1 251 ? 3.887 -14.507 -0.797 1.00 95.75 251 PRO A CA 1
ATOM 1972 C C . PRO A 1 251 ? 5.400 -14.631 -1.026 1.00 95.75 251 PRO A C 1
ATOM 1974 O O . PRO A 1 251 ? 6.023 -15.594 -0.577 1.00 95.75 251 PRO A O 1
ATOM 1977 N N . ASN A 1 252 ? 5.984 -13.640 -1.701 1.00 94.06 252 ASN A N 1
ATOM 1978 C CA . ASN A 1 252 ? 7.418 -13.525 -1.998 1.00 94.06 252 ASN A CA 1
ATOM 1979 C C . ASN A 1 252 ? 8.050 -14.642 -2.848 1.00 94.06 252 ASN A C 1
ATOM 1981 O O . ASN A 1 252 ? 9.273 -14.750 -2.893 1.00 94.06 252 ASN A O 1
ATOM 1985 N N . GLN A 1 253 ? 7.258 -15.448 -3.554 1.00 95.25 253 GLN A N 1
ATOM 1986 C CA . GLN A 1 253 ? 7.759 -16.439 -4.513 1.00 95.25 253 GLN A CA 1
ATOM 1987 C C . GLN A 1 253 ? 7.497 -16.006 -5.955 1.00 95.25 253 GLN A C 1
ATOM 1989 O O . GLN A 1 253 ? 6.411 -15.539 -6.270 1.00 95.25 253 GLN A O 1
ATOM 1994 N N . GLU A 1 254 ? 8.466 -16.149 -6.853 1.00 96.19 254 GLU A N 1
ATOM 1995 C CA . GLU A 1 254 ? 8.201 -15.889 -8.271 1.00 96.19 254 GLU A CA 1
ATOM 1996 C C . GLU A 1 254 ? 7.061 -16.786 -8.767 1.00 96.19 254 GLU A C 1
ATOM 1998 O O . GLU A 1 254 ? 7.097 -18.002 -8.581 1.00 96.19 254 GLU A O 1
ATOM 2003 N N . THR A 1 255 ? 6.006 -16.201 -9.335 1.00 96.94 255 THR A N 1
ATOM 2004 C CA . THR A 1 255 ? 4.822 -16.957 -9.769 1.00 96.94 255 THR A CA 1
ATOM 2005 C C . THR A 1 255 ? 4.044 -16.186 -10.834 1.00 96.94 255 THR A C 1
ATOM 2007 O O . THR A 1 255 ? 3.876 -14.971 -10.740 1.00 96.94 255 THR A O 1
ATOM 2010 N N . MET A 1 256 ? 3.506 -16.903 -11.822 1.00 98.31 256 MET A N 1
ATOM 2011 C CA . MET A 1 256 ? 2.448 -16.402 -12.699 1.00 98.31 256 MET A CA 1
ATOM 2012 C C . MET A 1 256 ? 1.105 -16.937 -12.201 1.00 98.31 256 MET A C 1
ATOM 2014 O O . MET A 1 256 ? 0.857 -18.141 -12.224 1.00 98.31 256 MET A O 1
ATOM 2018 N N . VAL A 1 257 ? 0.243 -16.045 -11.720 1.00 98.44 257 VAL A N 1
ATOM 2019 C CA . VAL A 1 257 ? -1.088 -16.399 -11.217 1.00 98.44 257 VAL A CA 1
ATOM 2020 C C . VAL A 1 257 ? -2.083 -16.272 -12.359 1.00 98.44 257 VAL A C 1
ATOM 2022 O O . VAL A 1 257 ? -2.296 -15.171 -12.861 1.00 98.44 257 VAL A O 1
ATOM 2025 N N . ILE A 1 258 ? -2.699 -17.384 -12.756 1.00 98.69 258 ILE A N 1
ATOM 2026 C CA . ILE A 1 258 ? -3.647 -17.431 -13.875 1.00 98.69 258 ILE A CA 1
ATOM 2027 C C . ILE A 1 258 ? -5.061 -17.673 -13.345 1.00 98.69 258 ILE A C 1
ATOM 2029 O O . ILE A 1 258 ? -5.277 -18.529 -12.486 1.00 98.69 258 ILE A O 1
ATOM 2033 N N . GLY A 1 259 ? -6.037 -16.932 -13.867 1.00 97.81 259 GLY A N 1
ATOM 2034 C CA . GLY A 1 259 ? -7.444 -17.086 -13.509 1.00 97.81 259 GLY A CA 1
ATOM 2035 C C . GLY A 1 259 ? -8.381 -16.693 -14.645 1.00 97.81 259 GLY A C 1
ATOM 2036 O O . GLY A 1 259 ? -8.062 -15.842 -15.471 1.00 97.81 259 GLY A O 1
ATOM 2037 N N . GLU A 1 260 ? -9.557 -17.316 -14.683 1.00 97.69 260 GLU A N 1
ATOM 2038 C CA . GLU A 1 260 ? -10.549 -17.100 -15.738 1.00 97.69 260 GLU A CA 1
ATOM 2039 C C . GLU A 1 260 ? -11.730 -16.265 -15.223 1.00 97.69 260 GLU A C 1
ATOM 2041 O O . GLU A 1 260 ? -12.508 -16.689 -14.366 1.00 97.69 260 GLU A O 1
ATOM 2046 N N . LEU A 1 261 ? -11.868 -15.050 -15.748 1.00 97.50 261 LEU A N 1
ATOM 2047 C CA . LEU A 1 261 ? -12.888 -14.087 -15.353 1.00 97.50 261 LEU A CA 1
ATOM 2048 C C . LEU A 1 261 ? -14.206 -14.360 -16.075 1.00 97.50 261 LEU A C 1
ATOM 2050 O O . LEU A 1 261 ? -14.286 -14.298 -17.300 1.00 97.50 261 LEU A O 1
ATOM 2054 N N . ALA A 1 262 ? -15.282 -14.577 -15.321 1.00 95.88 262 ALA A N 1
ATOM 2055 C CA . ALA A 1 262 ? -16.625 -14.730 -15.874 1.00 95.88 262 ALA A CA 1
ATOM 2056 C C . ALA A 1 262 ? -17.319 -13.362 -16.056 1.00 95.88 262 ALA A C 1
ATOM 2058 O O . ALA A 1 262 ? -18.117 -12.926 -15.221 1.00 95.88 262 ALA A O 1
ATOM 2059 N N . LEU A 1 263 ? -17.041 -12.673 -17.164 1.00 95.75 263 LEU A N 1
ATOM 2060 C CA . LEU A 1 263 ? -17.504 -11.298 -17.418 1.00 95.75 263 LEU A CA 1
ATOM 2061 C C . LEU A 1 263 ? -19.038 -11.172 -17.469 1.00 95.75 263 LEU A C 1
ATOM 2063 O O . LEU A 1 263 ? -19.608 -10.196 -16.976 1.00 95.75 263 LEU A O 1
ATOM 2067 N N . ASP A 1 264 ? -19.732 -12.178 -18.005 1.00 94.19 264 ASP A N 1
ATOM 2068 C CA . ASP A 1 264 ? -21.204 -12.203 -18.033 1.00 94.19 264 ASP A CA 1
ATOM 2069 C C . ASP A 1 264 ? -21.823 -12.368 -16.638 1.00 94.19 264 ASP A C 1
ATOM 2071 O O . ASP A 1 264 ? -22.935 -11.900 -16.379 1.00 94.19 264 ASP A O 1
ATOM 2075 N N . VAL A 1 265 ? -21.119 -13.045 -15.726 1.00 94.94 265 VAL A N 1
ATOM 2076 C CA . VAL A 1 265 ? -21.543 -13.174 -14.326 1.00 94.94 265 VAL A CA 1
ATOM 2077 C C . VAL A 1 265 ? -21.454 -11.814 -13.643 1.00 94.94 265 VAL A C 1
ATOM 2079 O O . VAL A 1 265 ? -22.420 -11.399 -13.008 1.00 94.94 265 VAL A O 1
ATOM 2082 N N . LEU A 1 266 ? -20.367 -11.067 -13.863 1.00 95.81 266 LEU A N 1
ATOM 2083 C CA . LEU A 1 266 ? -20.203 -9.712 -13.332 1.00 95.81 266 LEU A CA 1
ATOM 2084 C C . LEU A 1 266 ? -21.320 -8.765 -13.778 1.00 95.81 266 LEU A C 1
ATOM 2086 O O . LEU A 1 266 ? -21.924 -8.077 -12.952 1.00 95.81 266 LEU A O 1
ATOM 2090 N N . LYS A 1 267 ? -21.628 -8.757 -15.081 1.00 92.81 267 LYS A N 1
ATOM 2091 C CA . LYS A 1 267 ? -22.700 -7.924 -15.648 1.00 92.81 267 LYS A CA 1
ATOM 2092 C C . LYS A 1 267 ? -24.056 -8.241 -15.015 1.00 92.81 267 LYS A C 1
ATOM 2094 O O . LYS A 1 267 ? -24.771 -7.319 -14.628 1.00 92.81 267 LYS A O 1
ATOM 2099 N N . ARG A 1 268 ? -24.393 -9.528 -14.857 1.00 93.81 268 ARG A N 1
ATOM 2100 C CA . ARG A 1 268 ? -25.628 -9.952 -14.175 1.00 93.81 268 ARG A CA 1
ATOM 2101 C C . ARG A 1 268 ? -25.630 -9.557 -12.700 1.00 93.81 268 ARG A C 1
ATOM 2103 O O . ARG A 1 268 ? -26.632 -9.028 -12.228 1.00 93.81 268 ARG A O 1
ATOM 2110 N N . ASN A 1 269 ? -24.511 -9.726 -11.995 1.00 94.88 269 ASN A N 1
ATOM 2111 C CA . ASN A 1 269 ? -24.412 -9.397 -10.573 1.00 94.88 269 ASN A CA 1
ATOM 2112 C C . ASN A 1 269 ? -24.621 -7.904 -10.289 1.00 94.88 269 ASN A C 1
ATOM 2114 O O . ASN A 1 269 ? -25.269 -7.542 -9.313 1.00 94.88 269 ASN A O 1
ATOM 2118 N N . ARG A 1 270 ? -24.138 -7.018 -11.167 1.00 94.50 270 ARG A N 1
ATOM 2119 C CA . ARG A 1 270 ? -24.393 -5.570 -11.053 1.00 94.50 270 ARG A CA 1
ATOM 2120 C C . ARG A 1 270 ? -25.886 -5.212 -11.131 1.00 94.50 2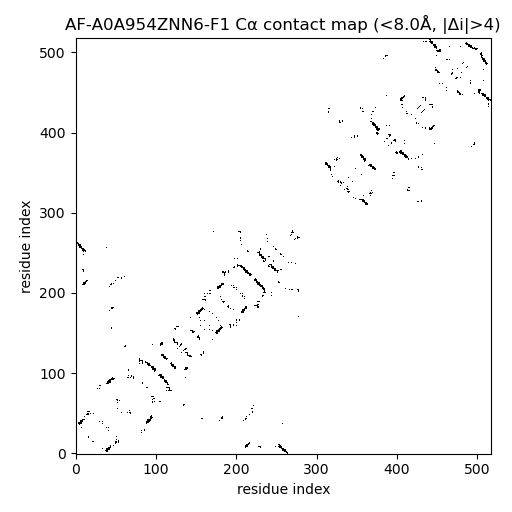70 ARG A C 1
ATOM 2122 O O . ARG A 1 270 ? -26.287 -4.183 -10.597 1.00 94.50 270 ARG A O 1
ATOM 2129 N N . ALA A 1 271 ? -26.705 -6.044 -11.778 1.00 91.50 271 ALA A N 1
ATOM 2130 C CA . ALA A 1 271 ? -28.144 -5.821 -11.920 1.00 91.50 271 ALA A CA 1
ATOM 2131 C C . ALA A 1 271 ? -28.982 -6.556 -10.855 1.00 91.50 271 ALA A C 1
ATOM 2133 O O . ALA A 1 271 ? -29.944 -5.987 -10.332 1.00 91.50 271 ALA A O 1
ATOM 2134 N N . GLN A 1 272 ? -28.618 -7.806 -10.555 1.00 91.81 272 GLN A N 1
ATOM 2135 C CA . GLN A 1 272 ? -29.439 -8.780 -9.820 1.00 91.81 272 GLN A CA 1
ATOM 2136 C C . GLN A 1 272 ? -28.747 -9.378 -8.584 1.00 91.81 272 GLN A C 1
ATOM 2138 O O . GLN A 1 272 ? -29.300 -10.288 -7.974 1.00 91.81 272 GLN A O 1
ATOM 2143 N N . GLY A 1 273 ? -27.543 -8.915 -8.237 1.00 92.12 273 GLY A N 1
ATOM 2144 C CA . GLY A 1 273 ? -26.809 -9.396 -7.066 1.00 92.12 273 GLY A CA 1
ATOM 2145 C C . GLY A 1 273 ? -27.555 -9.146 -5.756 1.00 92.12 273 GLY A C 1
ATOM 2146 O O . GLY A 1 273 ? -28.452 -8.299 -5.686 1.00 92.12 273 GLY A O 1
ATOM 2147 N N . THR A 1 274 ? -27.151 -9.866 -4.710 1.00 93.50 274 THR A N 1
ATOM 2148 C CA . THR A 1 274 ? -27.751 -9.788 -3.367 1.00 93.50 274 THR A CA 1
ATOM 2149 C C . THR A 1 274 ? -27.693 -8.359 -2.816 1.00 93.50 274 THR A C 1
ATOM 2151 O O . THR A 1 274 ? -28.625 -7.890 -2.164 1.00 93.50 274 THR A O 1
ATOM 2154 N N . VAL A 1 275 ? -26.609 -7.646 -3.133 1.00 92.44 275 VAL A N 1
ATOM 2155 C CA . VAL A 1 275 ? -26.422 -6.206 -2.912 1.00 92.44 275 VAL A CA 1
ATOM 2156 C C . VAL A 1 275 ? -25.822 -5.565 -4.166 1.00 92.44 275 VAL A C 1
ATOM 2158 O O . VAL A 1 275 ? -25.147 -6.229 -4.957 1.00 92.44 275 VAL A O 1
ATOM 2161 N N . ARG A 1 276 ? -26.050 -4.261 -4.374 1.00 94.50 276 ARG A N 1
ATOM 2162 C CA . ARG A 1 276 ? -25.628 -3.562 -5.603 1.00 94.50 276 ARG A CA 1
ATOM 2163 C C . ARG A 1 276 ? -24.893 -2.257 -5.294 1.00 94.50 276 ARG A C 1
ATOM 2165 O O . ARG A 1 276 ? -25.303 -1.200 -5.774 1.00 94.50 276 ARG A O 1
ATOM 2172 N N . PRO A 1 277 ? -23.777 -2.302 -4.541 1.00 95.06 277 PRO A N 1
ATOM 2173 C CA . PRO A 1 277 ? -23.106 -1.101 -4.050 1.00 95.06 277 PRO A CA 1
ATOM 2174 C C . PRO A 1 277 ? -22.710 -0.127 -5.167 1.00 95.06 277 PRO A C 1
ATOM 2176 O O . PRO A 1 277 ? -22.813 1.076 -4.967 1.00 95.06 277 PRO A O 1
ATOM 2179 N N . LEU A 1 278 ? -22.334 -0.604 -6.362 1.00 95.62 278 LEU A N 1
ATOM 2180 C CA . LEU A 1 278 ? -22.021 0.277 -7.495 1.00 95.62 278 LEU A CA 1
ATOM 2181 C C . LEU A 1 278 ? -23.241 1.055 -8.013 1.00 95.62 278 LEU A C 1
ATOM 2183 O O . LEU A 1 278 ? -23.126 2.231 -8.364 1.00 95.62 278 LEU A O 1
ATOM 2187 N N . LEU A 1 279 ? -24.394 0.392 -8.109 1.00 94.88 279 LEU A N 1
ATOM 2188 C CA . LEU A 1 279 ? -25.636 1.018 -8.561 1.00 94.88 279 LEU A CA 1
ATOM 2189 C C . LEU A 1 279 ? -26.194 1.945 -7.478 1.00 94.88 279 LEU A C 1
ATOM 2191 O O . LEU A 1 279 ? -26.567 3.087 -7.760 1.00 94.88 279 LEU A O 1
ATOM 2195 N N . ASP A 1 280 ? -26.212 1.460 -6.240 1.00 94.81 280 ASP A N 1
ATOM 2196 C CA . ASP A 1 280 ? -26.762 2.162 -5.087 1.00 94.81 280 ASP A CA 1
ATOM 2197 C C . ASP A 1 280 ? -25.911 3.396 -4.733 1.00 94.81 280 ASP A C 1
ATOM 2199 O O . ASP A 1 280 ? -26.462 4.419 -4.327 1.00 94.81 280 ASP A O 1
ATOM 2203 N N . SER A 1 281 ? -24.593 3.381 -4.998 1.00 93.69 281 SER A N 1
ATOM 2204 C CA . SER A 1 281 ? -23.720 4.542 -4.764 1.00 93.69 281 SER A CA 1
ATOM 2205 C C . SER A 1 281 ? -24.091 5.769 -5.600 1.00 93.69 281 SER A C 1
ATOM 2207 O O . SER A 1 281 ? -23.740 6.879 -5.217 1.00 93.69 281 SER A O 1
ATOM 2209 N N . LYS A 1 282 ? -24.815 5.610 -6.719 1.00 90.62 282 LYS A N 1
ATOM 2210 C CA . LYS A 1 282 ? -25.323 6.745 -7.517 1.00 90.62 282 LYS A CA 1
ATOM 2211 C C . LYS A 1 282 ? -26.400 7.549 -6.786 1.00 90.62 282 LYS A C 1
ATOM 2213 O O . LYS A 1 282 ? -26.652 8.696 -7.133 1.00 90.62 282 LYS A O 1
ATOM 2218 N N . HIS A 1 283 ? -27.035 6.933 -5.794 1.00 90.31 283 HIS A N 1
ATOM 2219 C CA . HIS A 1 283 ? -28.119 7.508 -5.001 1.00 90.31 283 HIS A CA 1
ATOM 2220 C C . HIS A 1 283 ? -27.737 7.619 -3.518 1.00 90.31 283 HIS A C 1
ATOM 2222 O O . HIS A 1 283 ? -28.554 8.043 -2.696 1.00 90.31 283 HIS A O 1
ATOM 2228 N N . ALA A 1 284 ? -26.508 7.229 -3.164 1.00 86.00 284 ALA A N 1
ATOM 2229 C CA . ALA A 1 284 ? -25.995 7.358 -1.815 1.00 86.00 284 ALA A CA 1
ATOM 2230 C C . ALA A 1 284 ? -25.940 8.841 -1.443 1.00 86.00 284 ALA A C 1
ATOM 2232 O O . ALA A 1 284 ? -25.368 9.669 -2.151 1.00 86.00 284 ALA A O 1
ATOM 2233 N N . ARG A 1 285 ? -26.575 9.185 -0.325 1.00 85.00 285 ARG A N 1
ATOM 2234 C CA . ARG A 1 285 ? -26.597 10.559 0.169 1.00 85.00 285 ARG A CA 1
ATOM 2235 C C . ARG A 1 285 ? -25.241 10.874 0.784 1.00 85.00 285 ARG A C 1
ATOM 2237 O O . ARG A 1 285 ? -24.818 10.147 1.678 1.00 85.00 285 ARG A O 1
ATOM 2244 N N . THR A 1 286 ? -24.610 11.974 0.377 1.00 82.62 286 THR A N 1
ATOM 2245 C CA . THR A 1 286 ? -23.485 12.543 1.130 1.00 82.62 286 THR A CA 1
ATOM 2246 C C . THR A 1 286 ? -24.012 12.966 2.502 1.00 82.62 286 THR A C 1
ATOM 2248 O O . THR A 1 286 ? -24.852 13.870 2.572 1.00 82.62 286 THR A O 1
ATOM 2251 N N . PRO A 1 287 ? -23.610 12.302 3.598 1.00 85.75 287 PRO A N 1
ATOM 2252 C CA . PRO A 1 287 ? -24.142 12.632 4.907 1.00 85.75 287 PRO A CA 1
ATOM 2253 C C . PRO A 1 287 ? -23.613 13.998 5.349 1.00 85.75 287 PRO A C 1
ATOM 2255 O O . PRO A 1 287 ? -22.479 14.376 5.052 1.00 85.75 287 PRO A O 1
ATOM 2258 N N . ARG A 1 288 ? -24.417 14.734 6.120 1.00 88.56 288 ARG A N 1
ATOM 2259 C CA . ARG A 1 288 ? -23.897 15.865 6.890 1.00 88.56 288 ARG A CA 1
ATOM 2260 C C . ARG A 1 288 ? -22.962 15.304 7.960 1.00 88.56 288 ARG A C 1
ATOM 2262 O O . ARG A 1 288 ? -23.393 14.506 8.787 1.00 88.56 288 ARG A O 1
ATOM 2269 N N . ILE A 1 289 ? -21.703 15.726 7.943 1.00 90.38 289 ILE A N 1
ATOM 2270 C CA . ILE A 1 289 ? -20.738 15.355 8.978 1.00 90.38 289 ILE A CA 1
ATOM 2271 C C . ILE A 1 289 ? -20.954 16.292 10.165 1.00 90.38 289 ILE A C 1
ATOM 2273 O O . ILE A 1 289 ? -20.685 17.489 10.081 1.00 90.38 289 ILE A O 1
ATOM 2277 N N . GLU A 1 290 ? -21.463 15.748 11.265 1.00 93.50 290 GLU A N 1
ATOM 2278 C CA . GLU A 1 290 ? -21.621 16.464 12.526 1.00 93.50 290 GLU A CA 1
ATOM 2279 C C . GLU A 1 290 ? -20.654 15.875 13.561 1.00 93.50 290 GLU A C 1
ATOM 2281 O O . GLU A 1 290 ? -20.839 14.736 13.994 1.00 93.50 290 GLU A O 1
ATOM 2286 N N . PRO A 1 291 ? -19.597 16.609 13.955 1.00 86.44 291 PRO A N 1
ATOM 2287 C CA . PRO A 1 291 ? -18.693 16.152 14.999 1.00 86.44 291 PRO A CA 1
ATOM 2288 C C . PRO A 1 291 ? -19.420 16.108 16.346 1.00 86.44 291 PRO A C 1
ATOM 2290 O O . PRO A 1 291 ? -19.654 17.139 16.978 1.00 86.44 291 PRO A O 1
ATOM 2293 N N . VAL A 1 292 ? -19.748 14.906 16.813 1.00 87.81 292 VAL A N 1
ATOM 2294 C CA . VAL A 1 292 ? -20.306 14.703 18.151 1.00 87.81 292 VAL A CA 1
ATOM 2295 C C . VAL A 1 292 ? -19.158 14.497 19.129 1.00 87.81 292 VAL A C 1
ATOM 2297 O O . VAL A 1 292 ? -18.402 13.531 19.034 1.00 87.81 292 VAL A O 1
ATOM 2300 N N . ARG A 1 293 ? -19.018 15.402 20.101 1.00 82.94 293 ARG A N 1
ATOM 2301 C CA . ARG A 1 293 ? -18.108 15.181 21.228 1.00 82.94 293 ARG A CA 1
ATOM 2302 C C . ARG A 1 293 ? -18.776 14.232 22.207 1.00 82.94 293 ARG A C 1
ATOM 2304 O O . ARG A 1 293 ? -19.690 14.629 22.926 1.00 82.94 293 ARG A O 1
ATOM 2311 N N . LEU A 1 294 ? -18.316 12.985 22.217 1.00 76.75 294 LEU A N 1
ATOM 2312 C CA . LEU A 1 294 ? -18.722 12.045 23.246 1.00 76.75 294 LEU A CA 1
ATOM 2313 C C . LEU A 1 294 ? -18.138 12.473 24.592 1.00 76.75 294 LEU A C 1
ATOM 2315 O O . LEU A 1 294 ? -16.992 12.934 24.643 1.00 76.75 294 LEU A O 1
ATOM 2319 N N . PRO A 1 295 ? -18.899 12.290 25.677 1.00 62.78 295 PRO A N 1
ATOM 2320 C CA . PRO A 1 295 ? -18.341 12.420 26.998 1.00 62.78 295 PRO A CA 1
ATOM 2321 C C . PRO A 1 295 ? -17.208 11.390 27.162 1.00 62.78 295 PRO A C 1
ATOM 2323 O O . PRO A 1 295 ? -17.400 10.194 26.944 1.00 62.78 295 PRO A O 1
ATOM 2326 N N . THR A 1 296 ? -16.007 11.844 27.499 1.00 64.56 296 THR A N 1
ATOM 2327 C CA . THR A 1 296 ? -14.875 10.977 27.847 1.00 64.56 296 THR A CA 1
ATOM 2328 C C . THR A 1 296 ? -15.182 10.220 29.139 1.00 64.56 296 THR A C 1
ATOM 2330 O O . THR A 1 296 ? -15.895 10.734 29.998 1.00 64.56 296 THR A O 1
ATOM 2333 N N . VAL A 1 297 ? -14.663 9.000 29.326 1.00 50.72 297 VAL A N 1
ATOM 2334 C CA . VAL A 1 297 ? -14.757 8.306 30.625 1.00 50.72 297 VAL A CA 1
ATOM 2335 C C . VAL A 1 297 ? -14.028 9.168 31.663 1.00 50.72 297 VAL A C 1
ATOM 2337 O O . VAL A 1 297 ? -12.806 9.276 31.673 1.00 50.72 297 VAL A O 1
ATOM 2340 N N . GLY A 1 298 ? -14.833 9.880 32.452 1.00 48.72 298 GLY A N 1
ATOM 2341 C CA . GLY A 1 298 ? -14.484 11.118 33.156 1.00 48.72 298 GLY A CA 1
ATOM 2342 C C . GLY A 1 298 ? -15.672 12.093 33.247 1.00 48.72 298 GLY A C 1
ATOM 2343 O O . GLY A 1 298 ? -15.710 12.926 34.152 1.00 48.72 298 GLY A O 1
ATOM 2344 N N . ASP A 1 299 ? -16.667 11.931 32.371 1.00 44.19 299 ASP A N 1
ATOM 2345 C CA . ASP A 1 299 ? -17.879 12.754 32.292 1.00 44.19 299 ASP A CA 1
ATOM 2346 C C . ASP A 1 299 ? -19.092 12.152 33.018 1.00 44.19 299 ASP A C 1
ATOM 2348 O O . ASP A 1 299 ? -20.041 12.870 33.311 1.00 44.19 299 ASP A O 1
ATOM 2352 N N . ASN A 1 300 ? -18.988 10.901 33.484 1.00 44.09 300 ASN A N 1
ATOM 2353 C CA . ASN A 1 300 ? -19.586 10.507 34.763 1.00 44.09 300 ASN A CA 1
ATOM 2354 C C . ASN A 1 300 ? -18.581 10.801 35.880 1.00 44.09 300 ASN A C 1
ATOM 2356 O O . ASN A 1 300 ? -18.076 9.915 36.571 1.00 44.09 300 ASN A O 1
ATOM 2360 N N . LYS A 1 301 ? -18.275 12.086 36.065 1.00 43.00 301 LYS A N 1
ATOM 2361 C CA . LYS A 1 301 ? -17.842 12.544 37.381 1.00 43.00 301 LYS A CA 1
ATOM 2362 C C . LYS A 1 301 ? -19.016 12.283 38.334 1.00 43.00 301 LYS A C 1
ATOM 2364 O O . LYS A 1 301 ? -20.131 12.702 38.020 1.00 43.00 301 LYS A O 1
ATOM 2369 N N . PRO A 1 302 ? -18.792 11.674 39.515 1.00 41.50 302 PRO A N 1
ATOM 2370 C CA . PRO A 1 302 ? -19.703 11.876 40.639 1.00 41.50 302 PRO A CA 1
ATOM 2371 C C . PRO A 1 302 ? -19.973 13.383 40.750 1.00 41.50 302 PRO A C 1
ATOM 2373 O O . PRO A 1 302 ? -19.055 14.148 40.416 1.00 41.50 302 PRO A O 1
ATOM 2376 N N . PRO A 1 303 ? -21.176 13.814 41.179 1.00 37.53 303 PRO A N 1
ATOM 2377 C CA . PRO A 1 303 ? -21.616 15.209 41.125 1.00 37.53 303 PRO A CA 1
ATOM 2378 C C . PRO A 1 303 ? -20.451 16.127 41.453 1.00 37.53 303 PRO A C 1
ATOM 2380 O O . PRO A 1 303 ? -19.803 15.947 42.487 1.00 37.53 303 PRO A O 1
ATOM 2383 N N . THR A 1 304 ? -20.126 17.009 40.502 1.00 37.84 304 THR A N 1
ATOM 2384 C CA . THR A 1 304 ? -18.930 17.852 40.494 1.00 37.84 304 THR A CA 1
ATOM 2385 C C . THR A 1 304 ? -18.538 18.244 41.912 1.00 37.84 304 THR A C 1
ATOM 2387 O O . THR A 1 304 ? -19.166 19.119 42.514 1.00 37.84 304 THR A O 1
ATOM 2390 N N . LYS A 1 305 ? -17.478 17.624 42.457 1.00 46.75 305 LYS A N 1
ATOM 2391 C CA . LYS A 1 305 ? -16.746 18.248 43.561 1.00 46.75 305 LYS A CA 1
ATOM 2392 C C . LYS A 1 305 ? -16.373 19.623 43.032 1.00 46.75 305 LYS A C 1
ATOM 2394 O O . LYS A 1 305 ? -15.655 19.695 42.033 1.00 46.75 305 LYS A O 1
ATOM 2399 N N . LYS A 1 306 ? -16.963 20.662 43.641 1.00 37.41 306 LYS A N 1
ATOM 2400 C CA . LYS A 1 306 ? -16.771 22.091 43.354 1.00 37.41 306 LYS A CA 1
ATOM 2401 C C . LYS A 1 306 ? -15.428 22.297 42.662 1.00 37.41 306 LYS A C 1
ATOM 2403 O O . LYS A 1 306 ? -14.410 21.951 43.266 1.00 37.41 306 LYS A O 1
ATOM 2408 N N . GLN A 1 307 ? -15.429 22.789 41.417 1.00 39.12 307 GLN A N 1
ATOM 2409 C CA . GLN A 1 307 ? -14.193 23.148 40.722 1.00 39.12 307 GLN A CA 1
ATOM 2410 C C . GLN A 1 307 ? -13.380 24.035 41.665 1.00 39.12 307 GLN A C 1
ATOM 2412 O O . GLN A 1 307 ? -13.724 25.190 41.909 1.00 39.12 307 GLN A O 1
ATOM 2417 N N . ARG A 1 308 ? -12.331 23.458 42.256 1.00 47.25 308 ARG A N 1
ATOM 2418 C CA . ARG A 1 308 ? -11.321 24.241 42.947 1.00 47.25 308 ARG A CA 1
ATOM 2419 C C . ARG A 1 308 ? -10.595 25.032 41.856 1.00 47.25 308 ARG A C 1
ATOM 2421 O O . ARG A 1 308 ? -10.357 24.468 40.784 1.00 47.25 308 ARG A O 1
ATOM 2428 N N . PRO A 1 309 ? -10.290 26.316 42.088 1.00 49.53 309 PRO A N 1
ATOM 2429 C CA . PRO A 1 309 ? -9.628 27.164 41.102 1.00 49.53 309 PRO A CA 1
ATOM 2430 C C . PRO A 1 309 ? -8.402 26.442 40.531 1.00 49.53 309 PRO A C 1
ATOM 2432 O O . PRO A 1 309 ? -7.631 25.854 41.293 1.00 49.53 309 PRO A O 1
ATOM 2435 N N . ARG A 1 310 ? -8.253 26.437 39.197 1.00 54.44 310 ARG A N 1
ATOM 2436 C CA . ARG A 1 310 ? -7.091 25.838 38.521 1.00 54.44 310 ARG A CA 1
ATOM 2437 C C . ARG A 1 310 ? -5.838 26.552 39.013 1.00 54.44 310 ARG A C 1
ATOM 2439 O O . ARG A 1 310 ? -5.580 27.695 38.647 1.00 54.44 310 ARG A O 1
ATOM 2446 N N . ARG A 1 311 ? -5.086 25.873 39.870 1.00 71.25 311 ARG A N 1
ATOM 2447 C CA . ARG A 1 311 ? -3.842 26.386 40.430 1.00 71.25 311 ARG A CA 1
ATOM 2448 C C . ARG A 1 311 ? -2.756 26.264 39.364 1.00 71.25 311 ARG A C 1
ATOM 2450 O O . ARG A 1 311 ? -2.603 25.207 38.756 1.00 71.25 311 ARG A O 1
ATOM 2457 N N . ARG A 1 312 ? -2.054 27.359 39.077 1.00 86.62 312 ARG A N 1
ATOM 2458 C CA . ARG A 1 312 ? -1.012 27.396 38.044 1.00 86.62 312 ARG A CA 1
ATOM 2459 C C . ARG A 1 312 ? 0.263 26.764 38.608 1.00 86.62 312 ARG A C 1
ATOM 2461 O O . ARG A 1 312 ? 0.812 27.280 39.577 1.00 86.62 312 ARG A O 1
ATOM 2468 N N . ILE A 1 313 ? 0.699 25.651 38.020 1.00 93.94 313 ILE A N 1
ATOM 2469 C CA . ILE A 1 313 ? 1.913 24.928 38.423 1.00 93.94 313 ILE A CA 1
ATOM 2470 C C . ILE A 1 313 ? 3.050 25.263 37.459 1.00 93.94 313 ILE A C 1
ATOM 2472 O O . ILE A 1 313 ? 2.836 25.295 36.247 1.00 93.94 313 ILE A O 1
ATOM 2476 N N . GLN A 1 314 ? 4.245 25.497 37.993 1.00 94.81 314 GLN A N 1
ATOM 2477 C CA . GLN A 1 314 ? 5.468 25.717 37.225 1.00 94.81 314 GLN A CA 1
ATOM 2478 C C . GLN A 1 314 ? 6.507 24.647 37.570 1.00 94.81 314 GLN A C 1
ATOM 2480 O O . GLN A 1 314 ? 6.739 24.394 38.749 1.00 94.81 314 GLN A O 1
ATOM 2485 N N . ILE A 1 315 ? 7.141 24.055 36.554 1.00 97.19 315 ILE A N 1
ATOM 2486 C CA . ILE A 1 315 ? 8.299 23.166 36.724 1.00 97.19 315 ILE A CA 1
ATOM 2487 C C . ILE A 1 315 ? 9.581 23.991 36.596 1.00 97.19 315 ILE A C 1
ATOM 2489 O O . ILE A 1 315 ? 9.688 24.825 35.694 1.00 97.19 315 ILE A O 1
ATOM 2493 N N . ARG A 1 316 ? 10.527 23.804 37.517 1.00 95.56 316 ARG A N 1
ATOM 2494 C CA . ARG A 1 316 ? 11.838 24.478 37.527 1.00 95.56 316 ARG A CA 1
ATOM 2495 C C . ARG A 1 316 ? 12.883 23.572 38.169 1.00 95.56 316 ARG A C 1
ATOM 2497 O O . ARG A 1 316 ? 12.515 22.626 38.861 1.00 95.56 316 ARG A O 1
ATOM 2504 N N . ASN A 1 317 ? 14.161 23.874 37.968 1.00 97.69 317 ASN A N 1
ATOM 2505 C CA . ASN A 1 317 ? 15.228 23.179 38.678 1.00 97.69 317 ASN A CA 1
ATOM 2506 C C . ASN A 1 317 ? 15.172 23.440 40.189 1.00 97.69 317 ASN A C 1
ATOM 2508 O O . ASN A 1 317 ? 14.742 24.508 40.637 1.00 97.69 317 ASN A O 1
ATOM 2512 N N . THR A 1 318 ? 15.587 22.444 40.966 1.00 97.25 318 THR A N 1
ATOM 2513 C CA . THR A 1 318 ? 15.683 22.529 42.426 1.00 97.25 318 THR A CA 1
ATOM 2514 C C . THR A 1 318 ? 16.744 23.554 42.838 1.00 97.25 318 THR A C 1
ATOM 2516 O O . THR A 1 318 ? 17.740 23.757 42.152 1.00 97.25 318 THR A O 1
ATOM 2519 N N . ALA A 1 319 ? 16.525 24.195 43.982 1.00 96.06 319 ALA A N 1
ATOM 2520 C CA . ALA A 1 319 ? 17.404 25.199 44.575 1.00 96.06 319 ALA A CA 1
ATOM 2521 C C . ALA A 1 319 ? 17.293 25.098 46.109 1.00 96.06 319 ALA A C 1
ATOM 2523 O O . ALA A 1 319 ? 16.304 24.522 46.581 1.00 96.06 319 ALA A O 1
ATOM 2524 N N . PRO A 1 320 ? 18.262 25.613 46.889 1.00 95.62 320 PRO A N 1
ATOM 2525 C CA . PRO A 1 320 ? 18.271 25.463 48.345 1.00 95.62 320 PRO A CA 1
ATOM 2526 C C . PRO A 1 320 ? 16.993 25.949 49.041 1.00 95.62 320 PRO A C 1
ATOM 2528 O O . PRO A 1 320 ? 16.546 25.322 49.998 1.00 95.62 320 PRO A O 1
ATOM 2531 N N . GLU A 1 321 ? 16.337 26.999 48.532 1.00 94.69 321 GLU A N 1
ATOM 2532 C CA . GLU A 1 321 ? 15.063 27.487 49.081 1.00 94.69 321 GLU A CA 1
ATOM 2533 C C . GLU A 1 321 ? 13.912 26.468 48.992 1.00 94.69 321 GLU A C 1
ATOM 2535 O O . GLU A 1 321 ? 12.908 26.596 49.690 1.00 94.69 321 GLU A O 1
ATOM 2540 N N . HIS A 1 322 ? 14.046 25.435 48.157 1.00 95.81 322 HIS A N 1
ATOM 2541 C CA . HIS A 1 322 ? 13.037 24.397 47.980 1.00 95.81 322 HIS A CA 1
ATOM 2542 C C . HIS A 1 322 ? 13.213 23.204 48.930 1.00 95.81 322 HIS A C 1
ATOM 2544 O O . HIS A 1 322 ? 12.295 22.387 49.025 1.00 95.81 322 HIS A O 1
ATOM 2550 N N . PHE A 1 323 ? 14.351 23.078 49.628 1.00 94.94 323 PHE A N 1
ATOM 2551 C CA . PHE A 1 323 ? 14.700 21.875 50.399 1.00 94.94 323 PHE A CA 1
ATOM 2552 C C . PHE A 1 323 ? 13.664 21.534 51.458 1.00 94.94 323 PHE A C 1
ATOM 2554 O O . PHE A 1 323 ? 13.157 20.416 51.469 1.00 94.94 323 PHE A O 1
ATOM 2561 N N . GLN A 1 324 ? 13.249 22.522 52.252 1.00 93.06 324 GLN A N 1
ATOM 2562 C CA . GLN A 1 324 ? 12.202 22.324 53.250 1.00 93.06 324 GLN A CA 1
ATOM 2563 C C . GLN A 1 324 ? 10.917 21.766 52.614 1.00 93.06 324 GLN A C 1
ATOM 2565 O O . GLN A 1 324 ? 10.338 20.799 53.107 1.00 93.06 324 GLN A O 1
ATOM 2570 N N . GLY A 1 325 ? 10.493 22.329 51.479 1.00 93.50 325 GLY A N 1
ATOM 2571 C CA . GLY A 1 325 ? 9.299 21.880 50.768 1.00 93.50 325 GLY A CA 1
ATOM 2572 C C . GLY A 1 325 ? 9.420 20.457 50.213 1.00 93.50 325 GLY A C 1
ATOM 2573 O O . GLY A 1 325 ? 8.422 19.738 50.182 1.00 93.50 325 GLY A O 1
ATOM 2574 N N . ILE A 1 326 ? 10.622 20.043 49.803 1.00 94.38 326 ILE A N 1
ATOM 2575 C CA . ILE A 1 326 ? 10.927 18.682 49.342 1.00 94.38 326 ILE A CA 1
ATOM 2576 C C . ILE A 1 326 ? 10.901 17.700 50.517 1.00 94.38 326 ILE A C 1
ATOM 2578 O O . ILE A 1 326 ? 10.212 16.681 50.432 1.00 94.38 326 ILE A O 1
ATOM 2582 N N . SER A 1 327 ? 11.584 18.017 51.619 1.00 90.94 327 SER A N 1
ATOM 2583 C CA . SER A 1 327 ? 11.613 17.188 52.829 1.00 90.94 327 SER A CA 1
ATOM 2584 C C . SER A 1 327 ? 10.210 16.985 53.403 1.00 90.94 327 SER A C 1
ATOM 2586 O O . SER A 1 327 ? 9.844 15.868 53.755 1.00 90.94 327 SER A O 1
ATOM 2588 N N . GLU A 1 328 ? 9.376 18.029 53.415 1.00 91.38 328 GLU A N 1
ATOM 2589 C CA . GLU A 1 328 ? 7.967 17.925 53.806 1.00 91.38 328 GLU A CA 1
ATOM 2590 C C . GLU A 1 328 ? 7.177 16.957 52.916 1.00 91.38 328 GLU A C 1
ATOM 2592 O O . GLU A 1 328 ? 6.390 16.159 53.422 1.00 91.38 328 GLU A O 1
ATOM 2597 N N . ILE A 1 329 ? 7.363 17.011 51.591 1.00 92.56 329 ILE A N 1
ATOM 2598 C CA . ILE A 1 329 ? 6.695 16.083 50.667 1.00 92.56 329 ILE A CA 1
ATOM 2599 C C . ILE A 1 329 ? 7.140 14.646 50.937 1.00 92.56 329 ILE A C 1
ATOM 2601 O O . ILE A 1 329 ? 6.287 13.759 50.987 1.00 92.56 329 ILE A O 1
ATOM 2605 N N . ALA A 1 330 ? 8.444 14.420 51.110 1.00 88.62 330 ALA A N 1
ATOM 2606 C CA . ALA A 1 330 ? 8.997 13.097 51.373 1.00 88.62 330 ALA A CA 1
ATOM 2607 C C . ALA A 1 330 ? 8.413 12.502 52.663 1.00 88.62 330 ALA A C 1
ATOM 2609 O O . ALA A 1 330 ? 7.856 11.407 52.617 1.00 88.62 330 ALA A O 1
ATOM 2610 N N . SER A 1 331 ? 8.410 13.260 53.765 1.00 88.38 331 SER A N 1
ATOM 2611 C CA . SER A 1 331 ? 7.832 12.828 55.048 1.00 88.38 331 SER A CA 1
ATOM 2612 C C . SER A 1 331 ? 6.330 12.543 54.970 1.00 88.38 331 SER A C 1
ATOM 2614 O O . SER A 1 331 ? 5.824 11.664 55.661 1.00 88.38 331 SER A O 1
ATOM 2616 N N . LEU A 1 332 ? 5.592 13.274 54.127 1.00 88.12 332 LEU A N 1
ATOM 2617 C CA . LEU A 1 332 ? 4.155 13.058 53.934 1.00 88.12 332 LEU A CA 1
ATOM 2618 C C . LEU A 1 332 ? 3.829 11.793 53.126 1.00 88.12 332 LEU A C 1
ATOM 2620 O O . LEU A 1 332 ? 2.722 11.271 53.249 1.00 88.12 332 LEU A O 1
ATOM 2624 N N . ILE A 1 333 ? 4.733 11.342 52.254 1.00 83.31 333 ILE A N 1
ATOM 2625 C CA . ILE A 1 333 ? 4.511 10.178 51.379 1.00 83.31 333 ILE A CA 1
ATOM 2626 C C . ILE A 1 333 ? 5.121 8.913 51.985 1.00 83.31 333 ILE A C 1
ATOM 2628 O O . ILE A 1 333 ? 4.529 7.841 51.863 1.00 83.31 333 ILE A O 1
ATOM 2632 N N . TYR A 1 334 ? 6.269 9.042 52.648 1.00 80.00 334 TYR A N 1
ATOM 2633 C CA . TYR A 1 334 ? 7.010 7.945 53.257 1.00 80.00 334 TYR A CA 1
ATOM 2634 C C . TYR A 1 334 ? 7.342 8.275 54.719 1.00 80.00 334 TYR A C 1
ATOM 2636 O O . TYR A 1 334 ? 8.487 8.596 55.026 1.00 80.00 334 TYR A O 1
ATOM 2644 N N . PRO A 1 335 ? 6.359 8.211 55.635 1.00 74.00 335 PRO A N 1
ATOM 2645 C CA . PRO A 1 335 ? 6.573 8.568 57.040 1.00 74.00 335 PRO A CA 1
ATOM 2646 C C . PRO A 1 335 ? 7.578 7.647 57.749 1.00 74.00 335 PRO A C 1
ATOM 2648 O O . PRO A 1 335 ? 8.231 8.071 58.697 1.00 74.00 335 PRO A O 1
ATOM 2651 N N . ASP A 1 336 ? 7.718 6.411 57.262 1.00 71.50 336 ASP A N 1
ATOM 2652 C CA . ASP A 1 336 ? 8.559 5.368 57.858 1.00 71.50 336 ASP A CA 1
ATOM 2653 C C . ASP A 1 336 ? 9.939 5.237 57.182 1.00 71.50 336 ASP A C 1
ATOM 2655 O O . ASP A 1 336 ? 10.723 4.353 57.526 1.00 71.50 336 ASP A O 1
ATOM 2659 N N . ILE A 1 337 ? 10.247 6.097 56.203 1.00 71.06 337 ILE A N 1
ATOM 2660 C CA . ILE A 1 337 ? 11.534 6.133 55.496 1.00 71.06 337 ILE A CA 1
ATOM 2661 C C . ILE A 1 337 ? 12.202 7.465 55.815 1.00 71.06 337 ILE A C 1
ATOM 2663 O O . ILE A 1 337 ? 11.541 8.501 55.814 1.00 71.06 337 ILE A O 1
ATOM 2667 N N . THR A 1 338 ? 13.516 7.455 56.056 1.00 70.56 338 THR A N 1
ATOM 2668 C CA . THR A 1 338 ? 14.286 8.690 56.233 1.00 70.56 338 THR A CA 1
ATOM 2669 C C . THR A 1 338 ? 14.047 9.612 55.031 1.00 70.56 338 THR A C 1
ATOM 2671 O O . THR A 1 338 ? 14.421 9.250 53.912 1.00 70.56 338 THR A O 1
ATOM 2674 N N . PRO A 1 339 ? 13.408 10.781 55.219 1.00 72.19 339 PRO A N 1
ATOM 2675 C CA . PRO A 1 339 ? 13.120 11.686 54.118 1.00 72.19 339 PRO A CA 1
ATOM 2676 C C . PRO A 1 339 ? 14.420 12.270 53.566 1.00 72.19 339 PRO A C 1
ATOM 2678 O O . PRO A 1 339 ? 15.453 12.281 54.241 1.00 72.19 339 PRO A O 1
ATOM 2681 N N . TRP A 1 340 ? 14.354 12.825 52.354 1.00 80.12 340 TRP A N 1
ATOM 2682 C CA . TRP A 1 340 ? 15.449 13.631 51.824 1.00 80.12 340 TRP A CA 1
ATOM 2683 C C . TRP A 1 340 ? 15.771 14.763 52.800 1.00 80.12 340 TRP A C 1
ATOM 2685 O O . TRP A 1 340 ? 14.957 15.664 53.007 1.00 80.12 340 TRP A O 1
ATOM 2695 N N . ASN A 1 341 ? 16.944 14.693 53.419 1.00 81.06 341 ASN A N 1
ATOM 2696 C CA . ASN A 1 341 ? 17.470 15.748 54.268 1.00 81.06 341 ASN A CA 1
ATOM 2697 C C . ASN A 1 341 ? 18.330 16.712 53.432 1.00 81.06 341 ASN A C 1
ATOM 2699 O O . ASN A 1 341 ? 18.655 16.451 52.270 1.00 81.06 341 ASN A O 1
ATOM 2703 N N . ASP A 1 342 ? 18.716 17.827 54.044 1.00 86.75 342 ASP A N 1
ATOM 2704 C CA . ASP A 1 342 ? 19.567 18.836 53.414 1.00 86.75 342 ASP A CA 1
ATOM 2705 C C . ASP A 1 342 ? 20.879 18.273 52.854 1.00 86.75 342 ASP A C 1
ATOM 2707 O O . ASP A 1 342 ? 21.409 18.820 51.894 1.00 86.75 342 ASP A O 1
ATOM 2711 N N . GLU A 1 343 ? 21.431 17.218 53.449 1.00 91.06 343 GLU A N 1
ATOM 2712 C CA . GLU A 1 343 ? 22.702 16.635 53.024 1.00 91.06 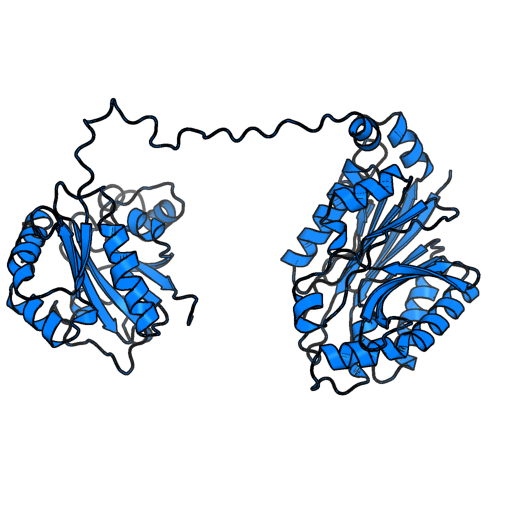343 GLU A CA 1
ATOM 2713 C C . GLU A 1 343 ? 22.577 15.967 51.650 1.00 91.06 343 GLU A C 1
ATOM 2715 O O . GLU A 1 343 ? 23.326 16.310 50.732 1.00 91.06 343 GLU A O 1
ATOM 2720 N N . TYR A 1 344 ? 21.575 15.101 51.467 1.00 92.25 344 TYR A N 1
ATOM 2721 C CA . TYR A 1 344 ? 21.304 14.468 50.174 1.00 92.25 344 TYR A CA 1
ATOM 2722 C C . TYR A 1 344 ? 20.987 15.504 49.099 1.00 92.25 344 TYR A C 1
ATOM 2724 O O . TYR A 1 344 ? 21.564 15.470 48.016 1.00 92.25 344 TYR A O 1
ATOM 2732 N N . LEU A 1 345 ? 20.124 16.476 49.409 1.00 94.44 345 LEU A N 1
ATOM 2733 C CA . LEU A 1 345 ? 19.718 17.492 48.437 1.00 94.44 345 LEU A CA 1
ATOM 2734 C C . LEU A 1 345 ? 20.880 18.418 48.046 1.00 94.44 345 LEU A C 1
ATOM 2736 O O . LEU A 1 345 ? 20.986 18.810 46.882 1.00 94.44 345 LEU A O 1
ATOM 2740 N N . LYS A 1 346 ? 21.795 18.729 48.977 1.00 95.75 346 LYS A N 1
ATOM 2741 C CA . LYS A 1 346 ? 23.051 19.433 48.661 1.00 95.75 346 LYS A CA 1
ATOM 2742 C C . LYS A 1 346 ? 23.943 18.591 47.759 1.00 95.75 346 LYS A C 1
ATOM 2744 O O . LYS A 1 346 ? 24.496 19.138 46.810 1.00 95.75 346 LYS A O 1
ATOM 2749 N N . SER A 1 347 ? 24.040 17.285 48.011 1.00 96.88 347 SER A N 1
ATOM 2750 C CA . SER A 1 347 ? 24.782 16.361 47.148 1.00 96.88 347 SER A CA 1
ATOM 2751 C C . SER A 1 347 ? 24.209 16.341 45.730 1.00 96.88 347 SER A C 1
ATOM 2753 O O . SER A 1 347 ? 24.946 16.540 44.768 1.00 96.88 347 SER A O 1
ATOM 2755 N N . HIS A 1 348 ? 22.885 16.223 45.579 1.00 96.44 348 HIS A N 1
ATOM 2756 C CA . HIS A 1 348 ? 22.229 16.215 44.264 1.00 96.44 348 HIS A CA 1
ATOM 2757 C C . HIS A 1 348 ? 22.510 17.493 43.469 1.00 96.44 348 HIS A C 1
ATOM 2759 O O . HIS A 1 348 ? 22.811 17.418 42.279 1.00 96.44 348 HIS A O 1
ATOM 2765 N N . LEU A 1 349 ? 22.435 18.662 44.119 1.00 96.81 349 LEU A N 1
ATOM 2766 C CA . LEU A 1 349 ? 22.723 19.946 43.472 1.00 96.81 349 LEU A CA 1
ATOM 2767 C C . LEU A 1 349 ? 24.208 20.147 43.166 1.00 96.81 349 LEU A C 1
ATOM 2769 O O . LEU A 1 349 ? 24.527 20.824 42.193 1.00 96.81 349 LEU A O 1
ATOM 2773 N N . ALA A 1 350 ? 25.104 19.595 43.983 1.00 96.56 350 ALA A N 1
ATOM 2774 C CA . ALA A 1 350 ? 26.539 19.659 43.731 1.00 96.56 350 ALA A CA 1
ATOM 2775 C C . ALA A 1 350 ? 26.945 18.774 42.546 1.00 96.56 350 ALA A C 1
ATOM 2777 O O . ALA A 1 350 ? 27.830 19.148 41.782 1.00 96.56 350 ALA A O 1
ATOM 2778 N N . VAL A 1 351 ? 26.292 17.620 42.393 1.00 96.31 351 VAL A N 1
ATOM 2779 C CA . VAL A 1 351 ? 26.640 16.622 41.380 1.00 96.31 351 VAL A CA 1
ATOM 2780 C C . VAL A 1 351 ? 25.946 16.881 40.042 1.00 96.31 351 VAL A C 1
ATOM 2782 O O . VAL A 1 351 ? 26.609 16.910 39.010 1.00 96.31 351 VAL A O 1
ATOM 2785 N N . PHE A 1 352 ? 24.622 17.062 40.036 1.00 97.44 352 PHE A N 1
ATOM 2786 C CA . PHE A 1 352 ? 23.851 17.198 38.797 1.00 97.44 352 PHE A CA 1
ATOM 2787 C C . PHE A 1 352 ? 22.629 18.109 38.979 1.00 97.44 352 PHE A C 1
ATOM 2789 O O . PHE A 1 352 ? 21.485 17.636 38.987 1.00 97.44 352 PHE A O 1
ATOM 2796 N N . PRO A 1 353 ? 22.829 19.431 39.120 1.00 96.75 353 PRO A N 1
ATOM 2797 C CA . PRO A 1 353 ? 21.742 20.370 39.401 1.00 96.75 353 PRO A CA 1
ATOM 2798 C C . PRO A 1 353 ? 20.680 20.409 38.292 1.00 96.75 353 PRO A C 1
ATOM 2800 O O . PRO A 1 353 ? 19.497 20.625 38.567 1.00 96.75 353 PRO A O 1
ATOM 2803 N N . GLN A 1 354 ? 21.068 20.148 37.040 1.00 96.69 354 GLN A N 1
ATOM 2804 C CA . GLN A 1 354 ? 20.156 20.119 35.896 1.00 96.69 354 GLN A CA 1
ATOM 2805 C C . GLN A 1 354 ? 19.150 18.962 35.984 1.00 96.69 354 GLN A C 1
ATOM 2807 O O . GLN A 1 354 ? 18.043 19.097 35.470 1.00 96.69 354 GLN A O 1
ATOM 2812 N N . GLY A 1 355 ? 19.504 17.859 36.655 1.00 96.88 355 GLY A N 1
ATOM 2813 C CA . GLY A 1 355 ? 18.659 16.672 36.836 1.00 96.88 355 GLY A CA 1
ATOM 2814 C C . GLY A 1 355 ? 17.612 16.770 37.938 1.00 96.88 355 GLY A C 1
ATOM 2815 O O . GLY A 1 355 ? 16.784 15.866 38.066 1.00 96.88 355 GLY A O 1
ATOM 2816 N N . GLN A 1 356 ? 17.640 17.841 38.734 1.00 98.00 356 GLN A N 1
ATOM 2817 C CA . GLN A 1 356 ? 16.786 17.991 39.910 1.00 98.00 356 GLN A CA 1
ATOM 2818 C C . GLN A 1 356 ? 15.684 19.005 39.620 1.00 98.00 356 GLN A C 1
ATOM 2820 O O . GLN A 1 356 ? 15.984 20.144 39.259 1.00 98.00 356 GLN A O 1
ATOM 2825 N N . PHE A 1 357 ? 14.418 18.623 39.804 1.00 98.44 357 PHE A N 1
ATOM 2826 C CA . PHE A 1 357 ? 13.269 19.473 39.493 1.00 98.44 357 PHE A CA 1
ATOM 2827 C C . PHE A 1 357 ? 12.249 19.538 40.626 1.00 98.44 357 PHE A C 1
ATOM 2829 O O . PHE A 1 357 ? 11.942 18.543 41.283 1.00 98.44 357 PHE A O 1
ATOM 2836 N N . VAL A 1 358 ? 11.616 20.701 40.754 1.00 98.00 358 VAL A N 1
ATOM 2837 C CA . VAL A 1 358 ? 10.453 20.940 41.609 1.00 98.00 358 VAL A CA 1
ATOM 2838 C C . VAL A 1 358 ? 9.272 21.466 40.803 1.00 98.00 358 VAL A C 1
ATOM 2840 O O . VAL A 1 358 ? 9.417 22.203 39.826 1.00 98.00 358 VAL A O 1
ATOM 2843 N N . ALA A 1 359 ? 8.074 21.103 41.250 1.00 97.62 359 ALA A N 1
ATOM 2844 C CA . ALA A 1 359 ? 6.818 21.688 40.818 1.00 97.62 359 ALA A CA 1
ATOM 2845 C C . ALA A 1 359 ? 6.340 22.678 41.882 1.00 97.62 359 ALA A C 1
ATOM 2847 O O . ALA A 1 359 ? 6.145 22.297 43.037 1.00 97.62 359 ALA A O 1
ATOM 2848 N N . ILE A 1 360 ? 6.120 23.931 41.489 1.00 96.25 360 ILE A N 1
ATOM 2849 C CA . ILE A 1 360 ? 5.755 25.028 42.391 1.00 96.25 360 ILE A CA 1
ATOM 2850 C C . ILE A 1 360 ? 4.369 25.556 42.033 1.00 96.25 360 ILE A C 1
ATOM 2852 O O . ILE A 1 360 ? 4.070 25.829 40.867 1.00 96.25 360 ILE A O 1
ATOM 2856 N N . GLU A 1 361 ? 3.519 25.731 43.038 1.00 94.25 361 GLU A N 1
ATOM 2857 C CA . GLU A 1 361 ? 2.246 26.428 42.899 1.00 94.25 361 GLU A CA 1
ATOM 2858 C C . GLU A 1 361 ? 2.474 27.946 42.879 1.00 94.25 361 GLU A C 1
ATOM 2860 O O . GLU A 1 361 ? 2.795 28.558 43.893 1.00 94.25 361 GLU A O 1
ATOM 2865 N N . GLN A 1 362 ? 2.251 28.582 41.728 1.00 85.12 362 GLN A N 1
ATOM 2866 C CA . GLN A 1 362 ? 2.565 30.000 41.492 1.00 85.12 362 GLN A CA 1
ATOM 2867 C C . GLN A 1 362 ? 1.832 30.990 42.412 1.00 85.12 362 GLN A C 1
ATOM 2869 O O . GLN A 1 362 ? 2.287 32.116 42.567 1.00 85.12 362 GLN A O 1
ATOM 2874 N N . GLY A 1 363 ? 0.694 30.599 42.996 1.00 82.25 363 GLY A N 1
ATOM 2875 C CA . GLY A 1 363 ? -0.076 31.474 43.886 1.00 82.25 363 GLY A CA 1
ATOM 2876 C C . GLY A 1 363 ? 0.479 31.562 45.309 1.00 82.25 363 GLY A C 1
ATOM 2877 O O . GLY A 1 363 ? 0.306 32.587 45.957 1.00 82.25 363 GLY A O 1
ATOM 2878 N N . SER A 1 364 ? 1.128 30.502 45.793 1.00 87.00 364 SER A N 1
ATOM 2879 C CA . SER A 1 364 ? 1.628 30.407 47.171 1.00 87.00 364 SER A CA 1
ATOM 2880 C C . SER A 1 364 ? 3.146 30.267 47.263 1.00 87.00 364 SER A C 1
ATOM 2882 O O . SER A 1 364 ? 3.697 30.404 48.349 1.00 87.00 364 SER A O 1
ATOM 2884 N N . GLY A 1 365 ? 3.822 29.956 46.152 1.00 89.12 365 GLY A N 1
ATOM 2885 C CA . GLY A 1 365 ? 5.231 29.560 46.156 1.00 89.12 365 GLY A CA 1
ATOM 2886 C C . GLY A 1 365 ? 5.466 28.159 46.732 1.00 89.12 365 GLY A C 1
ATOM 2887 O O . GLY A 1 365 ? 6.611 27.738 46.863 1.00 89.12 365 GLY A O 1
ATOM 2888 N N . LEU A 1 366 ? 4.404 27.416 47.064 1.00 94.69 366 LEU A N 1
ATOM 2889 C CA . LEU A 1 366 ? 4.515 26.105 47.690 1.00 94.69 366 LEU A CA 1
ATOM 2890 C C . LEU A 1 366 ? 5.103 25.077 46.718 1.00 94.69 366 LEU A C 1
ATOM 2892 O O . LEU A 1 366 ? 4.613 24.919 45.596 1.00 94.69 366 LEU A O 1
ATOM 2896 N N . VAL A 1 367 ? 6.094 24.313 47.182 1.00 96.31 367 VAL A N 1
ATOM 2897 C CA . VAL A 1 367 ? 6.572 23.113 46.485 1.00 96.31 367 VAL A CA 1
ATOM 2898 C C . VAL A 1 367 ? 5.514 22.017 46.619 1.00 96.31 367 VAL A C 1
ATOM 2900 O O . VAL A 1 367 ? 5.149 21.593 47.721 1.00 96.31 367 VAL A O 1
ATOM 2903 N N . VAL A 1 368 ? 4.995 21.566 45.481 1.00 96.62 368 VAL A N 1
ATOM 2904 C CA . VAL A 1 368 ? 3.884 20.604 45.378 1.00 96.62 368 VAL A CA 1
ATOM 2905 C C . VAL A 1 368 ? 4.277 19.302 44.689 1.00 96.62 368 VAL A C 1
ATOM 2907 O O . VAL A 1 368 ? 3.503 18.345 44.687 1.00 96.62 368 VAL A O 1
ATOM 2910 N N . GLY A 1 369 ? 5.483 19.236 44.137 1.00 96.88 369 GLY A N 1
ATOM 2911 C CA . GLY A 1 369 ? 6.068 18.012 43.617 1.00 96.88 369 GLY A CA 1
ATOM 2912 C C . GLY A 1 369 ? 7.569 18.152 43.426 1.00 96.88 369 GLY A C 1
ATOM 2913 O O . GLY A 1 369 ? 8.090 19.264 43.368 1.00 96.88 369 GLY A O 1
ATOM 2914 N N . VAL A 1 370 ? 8.245 17.018 43.330 1.00 97.19 370 VAL A N 1
ATOM 2915 C CA . VAL A 1 370 ? 9.690 16.913 43.142 1.00 97.19 370 VAL A CA 1
ATOM 2916 C C . VAL A 1 370 ? 9.989 15.681 42.295 1.00 97.19 370 VAL A C 1
ATOM 2918 O O . VAL A 1 370 ? 9.274 14.676 42.372 1.00 97.19 370 VAL A O 1
ATOM 2921 N N . CYS A 1 371 ? 11.013 15.771 41.456 1.00 96.56 371 CYS A N 1
ATOM 2922 C CA . CYS A 1 371 ? 11.644 14.600 40.876 1.00 96.56 371 CYS A CA 1
ATOM 2923 C C . CYS A 1 371 ? 13.140 14.829 40.697 1.00 96.56 371 CYS A C 1
ATOM 2925 O O . CYS A 1 371 ? 13.564 15.923 40.317 1.00 96.56 371 CYS A O 1
ATOM 2927 N N . SER A 1 372 ? 13.900 13.764 40.891 1.00 96.25 372 SER A N 1
ATOM 2928 C CA . SER A 1 372 ? 15.358 13.803 40.865 1.00 96.25 372 SER A CA 1
ATOM 2929 C C . SER A 1 372 ? 15.910 12.781 39.880 1.00 96.25 372 SER A C 1
ATOM 2931 O O . SER A 1 372 ? 15.207 11.856 39.462 1.00 96.25 372 SER A O 1
ATOM 2933 N N . GLY A 1 373 ? 17.152 12.937 39.458 1.00 96.81 373 GLY A N 1
ATOM 2934 C CA . GLY A 1 373 ? 17.780 11.967 38.571 1.00 96.81 373 GLY A CA 1
ATOM 2935 C C . GLY A 1 373 ? 19.266 12.199 38.418 1.00 96.81 373 GLY A C 1
ATOM 2936 O O . GLY A 1 373 ? 19.790 13.216 38.864 1.00 96.81 373 GLY A O 1
ATOM 2937 N N . LEU A 1 374 ? 19.925 11.243 37.781 1.00 98.00 374 LEU A N 1
ATOM 2938 C CA . LEU A 1 374 ? 21.346 11.264 37.458 1.00 98.00 374 LEU A CA 1
ATOM 2939 C C . LEU A 1 374 ? 21.581 10.507 36.157 1.00 98.00 374 LEU A C 1
ATOM 2941 O O . LEU A 1 374 ? 20.813 9.611 35.811 1.00 98.00 374 LEU A O 1
ATOM 2945 N N . VAL A 1 375 ? 22.623 10.886 35.428 1.00 98.12 375 VAL A N 1
ATOM 2946 C CA . VAL A 1 375 ? 23.077 10.124 34.259 1.00 98.12 375 VAL A CA 1
ATOM 2947 C C . VAL A 1 375 ? 23.960 8.975 34.726 1.00 98.12 375 VAL A C 1
ATOM 2949 O O . VAL A 1 375 ? 24.807 9.189 35.594 1.00 98.12 375 VAL A O 1
ATOM 2952 N N . LEU A 1 376 ? 23.725 7.788 34.173 1.00 96.69 376 LEU A N 1
ATOM 2953 C CA . LEU A 1 376 ? 24.485 6.567 34.421 1.00 96.69 376 LEU A CA 1
ATOM 2954 C C . LEU A 1 376 ? 24.894 5.936 33.090 1.00 96.69 376 LEU A C 1
ATOM 2956 O O . LEU A 1 376 ? 24.149 6.005 32.103 1.00 96.69 376 LEU A O 1
ATOM 2960 N N . ASP A 1 377 ? 26.023 5.236 33.100 1.00 94.25 377 ASP A N 1
ATOM 2961 C CA . ASP A 1 377 ? 26.258 4.144 32.162 1.00 94.25 377 ASP A CA 1
ATOM 2962 C C . ASP A 1 377 ? 25.385 2.955 32.587 1.00 94.25 377 ASP A C 1
ATOM 2964 O O . ASP A 1 377 ? 25.715 2.200 33.502 1.00 94.25 377 ASP A O 1
ATOM 2968 N N . TRP A 1 378 ? 24.188 2.885 32.000 1.00 94.25 378 TRP A N 1
ATOM 2969 C CA . TRP A 1 378 ? 23.164 1.912 32.374 1.00 94.25 378 TRP A CA 1
ATOM 2970 C C . TRP A 1 378 ? 23.536 0.490 31.959 1.00 94.25 378 TRP A C 1
ATOM 2972 O O . TRP A 1 378 ? 23.252 -0.449 32.697 1.00 94.25 378 TRP A O 1
ATOM 2982 N N . ASP A 1 379 ? 24.185 0.331 30.807 1.00 91.25 379 ASP A N 1
ATOM 2983 C CA . ASP A 1 379 ? 24.472 -0.985 30.231 1.00 91.25 379 ASP A CA 1
ATOM 2984 C C . ASP A 1 379 ? 25.603 -1.722 30.968 1.00 91.25 379 ASP A C 1
ATOM 2986 O O . ASP A 1 379 ? 25.716 -2.942 30.853 1.00 91.25 379 ASP A O 1
ATOM 2990 N N . SER A 1 380 ? 26.404 -1.019 31.778 1.00 90.25 380 SER A N 1
ATOM 2991 C CA . SER A 1 380 ? 27.368 -1.641 32.697 1.00 90.25 380 SER A CA 1
ATOM 2992 C C . SER A 1 380 ? 26.794 -1.990 34.073 1.00 90.25 380 SER A C 1
ATOM 2994 O O . SER A 1 380 ? 27.469 -2.658 34.864 1.00 90.25 380 SER A O 1
ATOM 2996 N N . GLN A 1 381 ? 25.560 -1.576 34.386 1.00 90.19 381 GLN A N 1
ATOM 2997 C CA . GLN A 1 381 ? 24.939 -1.902 35.668 1.00 90.19 381 GLN A CA 1
ATOM 2998 C C . GLN A 1 381 ? 24.451 -3.358 35.683 1.00 90.19 381 GLN A C 1
ATOM 3000 O O . GLN A 1 381 ? 23.866 -3.825 34.708 1.00 90.19 381 GLN A O 1
ATOM 3005 N N . PRO A 1 382 ? 24.598 -4.086 36.804 1.00 89.56 382 PRO A N 1
ATOM 3006 C CA . PRO A 1 382 ? 23.954 -5.384 36.960 1.00 89.56 382 PRO A CA 1
ATOM 3007 C C . PRO A 1 382 ? 22.428 -5.280 36.836 1.00 89.56 382 PRO A C 1
ATOM 3009 O O . PRO A 1 382 ? 21.815 -4.419 37.475 1.00 89.56 382 PRO A O 1
ATOM 3012 N N . ASP A 1 383 ? 21.803 -6.227 36.134 1.00 81.81 383 ASP A N 1
ATOM 3013 C CA . ASP A 1 383 ? 20.345 -6.271 35.931 1.00 81.81 383 ASP A CA 1
ATOM 3014 C C . ASP A 1 383 ? 19.535 -6.277 37.239 1.00 81.81 383 ASP A C 1
ATOM 3016 O O . ASP A 1 383 ? 18.379 -5.870 37.264 1.00 81.81 383 ASP A O 1
ATOM 3020 N N . THR A 1 384 ? 20.126 -6.724 38.351 1.00 86.06 384 THR A N 1
ATOM 3021 C CA . THR A 1 384 ? 19.478 -6.809 39.671 1.00 86.06 384 THR A CA 1
ATOM 3022 C C . THR A 1 384 ? 19.888 -5.683 40.622 1.00 86.06 384 THR A C 1
ATOM 3024 O O . THR A 1 384 ? 19.808 -5.844 41.842 1.00 86.06 384 THR A O 1
ATOM 3027 N N . SER A 1 385 ? 20.403 -4.569 40.102 1.00 91.19 385 SER A N 1
ATOM 3028 C CA . SER A 1 385 ? 20.894 -3.465 40.930 1.00 91.19 385 SER A CA 1
ATOM 3029 C C . SER A 1 385 ? 19.787 -2.871 41.803 1.00 91.19 385 SER A C 1
ATOM 3031 O O . SER A 1 385 ? 18.701 -2.529 41.331 1.00 91.19 385 SER A O 1
ATOM 3033 N N . SER A 1 386 ? 20.069 -2.726 43.100 1.00 93.31 386 SER A N 1
ATOM 3034 C CA . SER A 1 386 ? 19.153 -2.057 44.024 1.00 93.31 386 SER A CA 1
ATOM 3035 C C . SER A 1 386 ? 19.152 -0.548 43.797 1.00 93.31 386 SER A C 1
ATOM 3037 O O . SER A 1 386 ? 20.123 0.027 43.300 1.00 93.31 386 SER A O 1
ATOM 3039 N N . TRP A 1 387 ? 18.093 0.126 44.241 1.00 92.81 387 TRP A N 1
ATOM 3040 C CA . TRP A 1 387 ? 18.023 1.584 44.222 1.00 92.81 387 TRP A CA 1
ATOM 3041 C C . TRP A 1 387 ? 19.215 2.219 44.953 1.00 92.81 387 TRP A C 1
ATOM 3043 O O . TRP A 1 387 ? 19.781 3.188 44.458 1.00 92.81 387 TRP A O 1
ATOM 3053 N N . ASN A 1 388 ? 19.661 1.643 46.078 1.00 91.81 388 ASN A N 1
ATOM 3054 C CA . ASN A 1 388 ? 20.839 2.134 46.805 1.00 91.81 388 ASN A CA 1
ATOM 3055 C C . ASN A 1 388 ? 22.115 2.036 45.960 1.00 91.81 388 ASN A C 1
ATOM 3057 O O . ASN A 1 388 ? 22.924 2.958 45.982 1.00 91.81 388 ASN A O 1
ATOM 3061 N N . ALA A 1 389 ? 22.298 0.952 45.202 1.00 93.12 389 ALA A N 1
ATOM 3062 C CA . ALA A 1 389 ? 23.458 0.810 44.324 1.00 93.12 389 ALA A CA 1
ATOM 3063 C C . ALA A 1 389 ? 23.422 1.847 43.188 1.00 93.12 389 ALA A C 1
ATOM 3065 O O . ALA A 1 389 ? 24.395 2.566 42.977 1.00 93.12 389 ALA A O 1
ATOM 3066 N N . LEU A 1 390 ? 22.264 1.998 42.536 1.00 94.50 390 LEU A N 1
ATOM 3067 C CA . LEU A 1 390 ? 22.072 2.912 41.403 1.00 94.50 390 LEU A CA 1
ATOM 3068 C C . LEU A 1 390 ? 22.159 4.395 41.785 1.00 94.50 390 LEU A C 1
ATOM 3070 O O . LEU A 1 390 ? 22.367 5.240 40.920 1.00 94.50 390 LEU A O 1
ATOM 3074 N N . THR A 1 391 ? 22.003 4.728 43.065 1.00 94.25 391 THR A N 1
ATOM 3075 C CA . THR A 1 391 ? 21.960 6.115 43.551 1.00 94.25 391 THR A CA 1
ATOM 3076 C C . THR A 1 391 ? 23.111 6.483 44.481 1.00 94.25 391 THR A C 1
ATOM 3078 O O . THR A 1 391 ? 23.060 7.546 45.100 1.00 94.25 391 THR A O 1
ATOM 3081 N N . ALA A 1 392 ? 24.120 5.619 44.635 1.00 94.88 392 ALA A N 1
ATOM 3082 C CA . ALA A 1 392 ? 25.167 5.775 45.646 1.00 94.88 392 ALA A CA 1
ATOM 3083 C C . ALA A 1 392 ? 24.577 6.050 47.048 1.00 94.88 392 ALA A C 1
ATOM 3085 O O . ALA A 1 392 ? 24.912 7.029 47.711 1.00 94.88 392 ALA A O 1
ATOM 3086 N N . SER A 1 393 ? 23.643 5.197 47.477 1.00 91.50 393 SER A N 1
ATOM 3087 C CA . SER A 1 393 ? 22.866 5.322 48.722 1.00 91.50 393 SER A CA 1
ATOM 3088 C C . SER A 1 393 ? 22.123 6.656 48.847 1.00 91.50 393 SER A C 1
ATOM 3090 O O . SER A 1 393 ? 22.065 7.248 49.918 1.00 91.50 393 SER A O 1
ATOM 3092 N N . GLY A 1 394 ? 21.572 7.145 47.735 1.00 91.00 394 GLY A N 1
ATOM 3093 C CA . GLY A 1 394 ? 20.841 8.406 47.675 1.00 91.00 394 GLY A CA 1
ATOM 3094 C C . GLY A 1 394 ? 21.701 9.663 47.523 1.00 91.00 394 GLY A C 1
ATOM 3095 O O . GLY A 1 394 ? 21.123 10.741 47.471 1.00 91.00 394 GLY A O 1
ATOM 3096 N N . TYR A 1 395 ? 23.034 9.585 47.425 1.00 94.44 395 TYR A N 1
ATOM 3097 C CA . TYR A 1 395 ? 23.901 10.766 47.243 1.00 94.44 395 TYR A CA 1
ATOM 3098 C C . TYR A 1 395 ? 24.120 11.174 45.775 1.00 94.44 395 TYR A C 1
ATOM 3100 O O . TYR A 1 395 ? 24.520 12.309 45.512 1.00 94.44 395 TYR A O 1
ATOM 3108 N N . TYR A 1 396 ? 23.860 10.268 44.829 1.00 96.62 396 TYR A N 1
ATOM 3109 C CA . TYR A 1 396 ? 24.066 10.417 43.377 1.00 96.62 396 TYR A CA 1
ATOM 3110 C C . TYR A 1 396 ? 25.513 10.669 42.942 1.00 96.62 396 TYR A C 1
ATOM 3112 O O . TYR A 1 396 ? 25.756 11.059 41.806 1.00 96.62 396 TYR A O 1
ATOM 3120 N N . THR A 1 397 ? 26.494 10.411 43.807 1.00 96.25 397 THR A N 1
ATOM 3121 C CA . THR A 1 397 ? 27.924 10.618 43.519 1.00 96.25 397 THR A CA 1
ATOM 3122 C C . THR A 1 397 ? 28.482 9.699 42.429 1.00 96.25 397 THR A C 1
ATOM 3124 O O . THR A 1 397 ? 29.604 9.906 41.985 1.00 96.25 397 THR A O 1
ATOM 3127 N N . ASN A 1 398 ? 27.700 8.718 41.976 1.00 95.25 398 ASN A N 1
ATOM 3128 C CA . ASN A 1 398 ? 27.966 7.863 40.821 1.00 95.25 398 ASN A CA 1
ATOM 3129 C C . ASN A 1 398 ? 27.427 8.434 39.493 1.00 95.25 398 ASN A C 1
ATOM 3131 O O . ASN A 1 398 ? 27.332 7.698 38.516 1.00 95.25 398 ASN A O 1
ATOM 3135 N N . HIS A 1 399 ? 27.030 9.708 39.453 1.00 96.50 399 HIS A N 1
ATOM 3136 C CA . HIS A 1 399 ? 26.655 10.384 38.215 1.00 96.50 399 HIS A CA 1
ATOM 3137 C C . HIS A 1 399 ? 27.815 10.395 37.214 1.00 96.50 399 HIS A C 1
ATOM 3139 O O . HIS A 1 399 ? 28.898 10.893 37.522 1.00 96.50 399 HIS A O 1
ATOM 3145 N N . ASP A 1 400 ? 27.549 9.915 36.004 1.00 94.75 400 ASP A N 1
ATOM 3146 C CA . ASP A 1 400 ? 28.511 9.874 34.910 1.00 94.75 400 ASP A CA 1
ATOM 3147 C C . ASP A 1 400 ? 27.996 10.684 33.709 1.00 94.75 400 ASP A C 1
ATOM 3149 O O . ASP A 1 400 ? 27.210 10.173 32.909 1.00 94.75 400 ASP A O 1
ATOM 3153 N N . PRO A 1 401 ? 28.368 11.971 33.590 1.00 91.50 401 PRO A N 1
ATOM 3154 C CA . PRO A 1 401 ? 27.976 12.805 32.458 1.00 91.50 401 PRO A CA 1
ATOM 3155 C C . PRO A 1 401 ? 28.854 12.611 31.212 1.00 91.50 401 PRO A C 1
ATOM 3157 O O . PRO A 1 401 ? 28.572 13.253 30.202 1.00 91.50 401 PRO A O 1
ATOM 3160 N N . ILE A 1 402 ? 29.937 11.823 31.289 1.00 87.81 402 ILE A N 1
ATOM 3161 C CA . ILE A 1 402 ? 30.903 11.662 30.191 1.00 87.81 402 ILE A CA 1
ATOM 3162 C C . ILE A 1 402 ? 30.591 10.391 29.403 1.00 87.81 402 ILE A C 1
ATOM 3164 O O . ILE A 1 402 ? 30.385 10.468 28.195 1.00 87.81 402 ILE A O 1
ATOM 3168 N N . GLU A 1 403 ? 30.523 9.247 30.084 1.00 88.31 403 GLU A N 1
ATOM 3169 C CA . GLU A 1 403 ? 30.302 7.937 29.454 1.00 88.31 403 GLU A CA 1
ATOM 3170 C C . GLU A 1 403 ? 28.833 7.490 29.554 1.00 88.31 403 GLU A C 1
ATOM 3172 O O . GLU A 1 403 ? 28.377 6.620 28.812 1.00 88.31 403 GLU A O 1
ATOM 3177 N N . GLY A 1 404 ? 28.054 8.094 30.457 1.00 90.00 404 GLY A N 1
ATOM 3178 C CA . GLY A 1 404 ? 26.669 7.708 30.687 1.00 90.00 404 GLY A CA 1
ATOM 3179 C C . GLY A 1 404 ? 25.709 8.162 29.581 1.00 90.00 404 GLY A C 1
ATOM 3180 O O . GLY A 1 404 ? 25.518 9.350 29.336 1.00 90.00 404 GLY A O 1
ATOM 3181 N N . GLY A 1 405 ? 25.022 7.204 28.954 1.00 93.94 405 GLY A N 1
ATOM 3182 C CA . GLY A 1 405 ? 24.022 7.463 27.905 1.00 93.94 405 GLY A CA 1
ATOM 3183 C C . GLY A 1 405 ? 22.565 7.516 28.383 1.00 93.94 405 GLY A C 1
ATOM 3184 O O . GLY A 1 405 ? 21.659 7.720 27.573 1.00 93.94 405 GLY A O 1
ATOM 3185 N N . THR A 1 406 ? 22.302 7.298 29.678 1.00 97.25 406 THR A N 1
ATOM 3186 C CA . THR A 1 406 ? 20.945 7.085 30.211 1.00 97.25 406 THR A CA 1
ATOM 3187 C C . THR A 1 406 ? 20.646 7.979 31.411 1.00 97.25 406 THR A C 1
ATOM 3189 O O . THR A 1 406 ? 21.382 7.977 32.395 1.00 97.25 406 THR A O 1
ATOM 3192 N N . LEU A 1 407 ? 19.509 8.686 31.386 1.00 98.19 407 LEU A N 1
ATOM 3193 C CA . LEU A 1 407 ? 19.004 9.401 32.563 1.00 98.19 407 LEU A CA 1
ATOM 3194 C C . LEU A 1 407 ? 18.228 8.437 33.469 1.00 98.19 407 LEU A C 1
ATOM 3196 O O . LEU A 1 407 ? 17.113 8.027 33.139 1.00 98.19 407 LEU A O 1
ATOM 3200 N N . PHE A 1 408 ? 18.770 8.127 34.642 1.00 97.81 408 PHE A N 1
ATOM 3201 C CA . PHE A 1 408 ? 18.067 7.361 35.661 1.00 97.81 408 PHE A CA 1
ATOM 3202 C C . PHE A 1 408 ? 17.127 8.259 36.476 1.00 97.81 408 PHE A C 1
ATOM 3204 O O . PHE A 1 408 ? 17.536 9.191 37.172 1.00 97.81 408 PHE A O 1
ATOM 3211 N N . ALA A 1 409 ? 15.833 7.974 36.383 1.00 97.12 409 ALA A N 1
ATOM 3212 C CA . ALA A 1 409 ? 14.751 8.649 37.080 1.00 97.12 409 ALA A CA 1
ATOM 3213 C C . ALA A 1 409 ? 14.539 8.029 38.472 1.00 97.12 409 ALA A C 1
ATOM 3215 O O . ALA A 1 409 ? 13.674 7.172 38.661 1.00 97.12 409 ALA A O 1
ATOM 3216 N N . SER A 1 410 ? 15.321 8.497 39.445 1.00 94.06 410 SER A N 1
ATOM 3217 C CA . SER A 1 410 ? 15.438 7.908 40.785 1.00 94.06 410 SER A CA 1
ATOM 3218 C C . SER A 1 410 ? 14.176 8.015 41.648 1.00 94.06 410 SER A C 1
ATOM 3220 O O . SER A 1 410 ? 13.786 7.032 42.278 1.00 94.06 410 SER A O 1
ATOM 3222 N N . ASP A 1 411 ? 13.533 9.186 41.694 1.00 91.06 411 ASP A N 1
ATOM 3223 C CA . ASP A 1 411 ? 12.334 9.413 42.509 1.00 91.06 411 ASP A CA 1
ATOM 3224 C C . ASP A 1 411 ? 11.363 10.424 41.894 1.00 91.06 411 ASP A C 1
ATOM 3226 O O . ASP A 1 411 ? 11.739 11.338 41.165 1.00 91.06 411 ASP A O 1
ATOM 3230 N N . VAL A 1 412 ? 10.072 10.254 42.153 1.00 94.25 412 VAL A N 1
ATOM 3231 C CA . VAL A 1 412 ? 9.051 11.237 41.790 1.00 94.25 412 VAL A CA 1
ATOM 3232 C C . VAL A 1 412 ? 7.995 11.263 42.874 1.00 94.25 412 VAL A C 1
ATOM 3234 O O . VAL A 1 412 ? 7.436 10.233 43.253 1.00 94.25 412 VAL A O 1
ATOM 3237 N N . MET A 1 413 ? 7.713 12.453 43.382 1.00 93.31 413 MET A N 1
ATOM 3238 C CA . MET A 1 413 ? 6.799 12.645 44.494 1.00 93.31 413 MET A CA 1
ATOM 3239 C C . MET A 1 413 ? 5.906 13.851 44.240 1.00 93.31 413 MET A C 1
ATOM 3241 O O . MET A 1 413 ? 6.339 14.891 43.749 1.00 93.31 413 MET A O 1
ATOM 3245 N N . VAL A 1 414 ? 4.631 13.711 44.590 1.00 94.12 414 VAL A N 1
ATOM 3246 C CA . VAL A 1 414 ? 3.641 14.788 44.506 1.00 94.12 414 VAL A CA 1
ATOM 3247 C C . VAL A 1 414 ? 2.956 14.896 45.855 1.00 94.12 414 VAL A C 1
ATOM 3249 O O . VAL A 1 414 ? 2.425 13.899 46.356 1.00 94.12 414 VAL A O 1
ATOM 3252 N N . ARG A 1 415 ? 2.952 16.109 46.420 1.00 93.81 415 ARG A N 1
ATOM 3253 C CA . ARG A 1 415 ? 2.404 16.413 47.746 1.00 93.81 415 ARG A CA 1
ATOM 3254 C C . ARG A 1 415 ? 0.982 15.842 47.880 1.00 93.81 415 ARG A C 1
ATOM 3256 O O . ARG A 1 415 ? 0.154 16.062 46.984 1.00 93.81 415 ARG A O 1
ATOM 3263 N N . PRO A 1 416 ? 0.643 15.138 48.975 1.00 89.44 416 PRO A N 1
ATOM 3264 C CA . PRO A 1 416 ? -0.736 14.732 49.230 1.00 89.44 416 PRO A CA 1
ATOM 3265 C C . PRO A 1 416 ? -1.701 15.927 49.159 1.00 89.44 416 PRO A C 1
ATOM 3267 O O . PRO A 1 416 ? -1.388 17.033 49.593 1.00 89.44 416 PRO A O 1
ATOM 3270 N N . GLY A 1 417 ? -2.859 15.734 48.524 1.00 86.31 417 GLY A N 1
ATOM 3271 C CA . GLY A 1 417 ? -3.801 16.817 48.193 1.00 86.31 417 GLY A CA 1
ATOM 3272 C C . GLY A 1 417 ? -3.543 17.518 46.849 1.00 86.31 417 GLY A C 1
ATOM 3273 O O . GLY A 1 417 ? -4.462 18.137 46.308 1.00 86.31 417 GLY A O 1
ATOM 3274 N N . PHE A 1 418 ? -2.350 17.354 46.268 1.00 89.50 418 PHE A N 1
ATOM 3275 C CA . PHE A 1 418 ? -1.992 17.789 44.910 1.00 89.50 418 PHE A CA 1
ATOM 3276 C C . PHE A 1 418 ? -1.924 16.637 43.893 1.00 89.50 418 PHE A C 1
ATOM 3278 O O . PHE A 1 418 ? -1.898 16.856 42.681 1.00 89.50 418 PHE A O 1
ATOM 3285 N N . GLN A 1 419 ? -1.952 15.396 44.374 1.00 87.44 419 GLN A N 1
ATOM 3286 C CA . GLN A 1 419 ? -2.019 14.190 43.549 1.00 87.44 419 GLN A CA 1
ATOM 3287 C C . GLN A 1 419 ? -3.284 14.163 42.671 1.00 87.44 419 GLN A C 1
ATOM 3289 O O . GLN A 1 419 ? -4.317 14.742 43.009 1.00 87.44 419 GLN A O 1
ATOM 3294 N N . GLY A 1 420 ? -3.189 13.519 41.504 1.00 84.69 420 GLY A N 1
ATOM 3295 C CA . GLY A 1 420 ? -4.278 13.470 40.517 1.00 84.69 420 GLY A CA 1
ATOM 3296 C C . GLY A 1 420 ? -4.497 14.767 39.722 1.00 84.69 420 GLY A C 1
ATOM 3297 O O . GLY A 1 420 ? -5.380 14.812 38.872 1.00 84.69 420 GLY A O 1
ATOM 3298 N N . GLN A 1 421 ? -3.689 15.812 39.944 1.00 88.75 421 GLN A N 1
ATOM 3299 C CA . GLN A 1 421 ? -3.781 17.094 39.224 1.00 88.75 421 GLN A CA 1
ATOM 3300 C C . GLN A 1 421 ? -2.803 17.208 38.037 1.00 88.75 421 GLN A C 1
ATOM 3302 O O . GLN A 1 421 ? -2.592 18.294 37.507 1.00 88.75 421 GLN A O 1
ATOM 3307 N N . GLY A 1 422 ? -2.179 16.101 37.618 1.00 90.50 422 GLY A N 1
ATOM 3308 C CA . GLY A 1 422 ? -1.252 16.067 36.476 1.00 90.50 422 GLY A CA 1
ATOM 3309 C C . GLY A 1 422 ? 0.184 16.530 36.766 1.00 90.50 422 GLY A C 1
ATOM 3310 O O . GLY A 1 422 ? 1.003 16.541 35.855 1.00 90.50 422 GLY A O 1
ATOM 3311 N N . ILE A 1 423 ? 0.528 16.855 38.017 1.00 94.06 423 ILE A N 1
ATOM 3312 C CA . ILE A 1 423 ? 1.866 17.355 38.396 1.00 94.06 423 ILE A CA 1
ATOM 3313 C C . ILE A 1 423 ? 2.979 16.348 38.077 1.00 94.06 423 ILE A C 1
ATOM 3315 O O . ILE A 1 423 ? 3.994 16.731 37.508 1.00 94.06 423 ILE A O 1
ATOM 3319 N N . GLY A 1 424 ? 2.773 15.056 38.358 1.00 94.38 424 GLY A N 1
ATOM 3320 C CA . GLY A 1 424 ? 3.750 14.017 38.006 1.00 94.38 424 GLY A CA 1
ATOM 3321 C C . GLY A 1 424 ? 4.026 13.954 36.499 1.00 94.38 424 GLY A C 1
ATOM 3322 O O . GLY A 1 424 ? 5.172 13.816 36.083 1.00 94.38 424 GLY A O 1
ATOM 3323 N N . ARG A 1 425 ? 2.991 14.137 35.667 1.00 94.81 425 ARG A N 1
ATOM 3324 C CA . ARG A 1 425 ? 3.142 14.209 34.207 1.00 94.81 425 ARG A CA 1
ATOM 3325 C C . ARG A 1 425 ? 3.964 15.427 33.789 1.00 94.81 425 ARG A C 1
ATOM 3327 O O . ARG A 1 425 ? 4.814 15.294 32.918 1.00 94.81 425 ARG A O 1
ATOM 3334 N N . LEU A 1 426 ? 3.750 16.583 34.421 1.00 95.94 426 LEU A N 1
ATOM 3335 C CA . LEU A 1 426 ? 4.554 17.781 34.163 1.00 95.94 426 LEU A CA 1
ATOM 3336 C C . LEU A 1 426 ? 6.028 17.570 34.540 1.00 95.94 426 LEU A C 1
ATOM 3338 O O . LEU A 1 426 ? 6.894 17.940 33.756 1.00 95.94 426 LEU A O 1
ATOM 3342 N N . LEU A 1 427 ? 6.315 16.932 35.679 1.00 97.56 427 LEU A N 1
ATOM 3343 C CA . LEU A 1 427 ? 7.684 16.632 36.124 1.00 97.56 427 LEU A CA 1
ATOM 3344 C C . LEU A 1 427 ? 8.444 15.737 35.128 1.00 97.56 427 LEU A C 1
ATOM 3346 O O . LEU A 1 427 ? 9.591 16.025 34.792 1.00 97.56 427 LEU A O 1
ATOM 3350 N N . TYR A 1 428 ? 7.800 14.699 34.585 1.00 97.62 428 TYR A N 1
ATOM 3351 C CA . TYR A 1 428 ? 8.415 13.879 33.535 1.00 97.62 428 TYR A CA 1
ATOM 3352 C C . TYR A 1 428 ? 8.545 14.622 32.205 1.00 97.62 428 TYR A C 1
ATOM 3354 O O . TYR A 1 428 ? 9.628 14.655 31.634 1.00 97.62 428 TYR A O 1
ATOM 3362 N N . GLN A 1 429 ? 7.461 15.225 31.708 1.00 95.31 429 GLN A N 1
ATOM 3363 C CA . GLN A 1 429 ? 7.441 15.803 30.362 1.00 95.31 429 GLN A CA 1
ATOM 3364 C C . GLN A 1 429 ? 8.277 17.080 30.260 1.00 95.31 429 GLN A C 1
ATOM 3366 O O . GLN A 1 429 ? 9.071 17.206 29.336 1.00 95.31 429 GLN A O 1
ATOM 3371 N N . GLN A 1 430 ? 8.104 18.021 31.194 1.00 95.12 430 GLN A N 1
ATOM 3372 C CA . GLN A 1 430 ? 8.805 19.308 31.161 1.00 95.12 430 GLN A CA 1
ATOM 3373 C C . GLN A 1 430 ? 10.188 19.253 31.811 1.00 95.12 430 GLN A C 1
ATOM 3375 O O . GLN A 1 430 ? 11.046 20.039 31.423 1.00 95.12 430 GLN A O 1
ATOM 3380 N N . GLY A 1 431 ? 10.390 18.360 32.785 1.00 95.81 431 GLY A N 1
ATOM 3381 C CA . GLY A 1 431 ? 11.684 18.140 33.431 1.00 95.81 431 GLY A CA 1
ATOM 3382 C C . GLY A 1 431 ? 12.497 17.077 32.699 1.00 95.81 431 GLY A C 1
ATOM 3383 O O . GLY A 1 431 ? 13.290 17.383 31.814 1.00 95.81 431 GLY A O 1
ATOM 3384 N N . ARG A 1 432 ? 12.275 15.807 33.049 1.00 97.12 432 ARG A N 1
ATOM 3385 C CA . ARG A 1 432 ? 13.153 14.685 32.662 1.00 97.12 432 ARG A CA 1
ATOM 3386 C C . ARG A 1 432 ? 13.280 14.443 31.161 1.00 97.12 432 ARG A C 1
ATOM 3388 O O . ARG A 1 432 ? 14.393 14.326 30.672 1.00 97.12 432 ARG A O 1
ATOM 3395 N N . PHE A 1 433 ? 12.172 14.348 30.428 1.00 97.38 433 PHE A N 1
ATOM 3396 C CA . PHE A 1 433 ? 12.210 14.031 28.995 1.00 97.38 433 PHE A CA 1
ATOM 3397 C C . PHE A 1 433 ? 12.826 15.168 28.181 1.00 97.38 433 PHE A C 1
ATOM 3399 O O . PHE A 1 433 ? 13.569 14.920 27.240 1.00 97.38 433 PHE A O 1
ATOM 3406 N N . ASN A 1 434 ? 12.554 16.420 28.556 1.00 96.56 434 ASN A N 1
ATOM 3407 C CA . ASN A 1 434 ? 13.202 17.568 27.930 1.00 96.56 434 ASN A CA 1
ATOM 3408 C C . ASN A 1 434 ? 14.698 17.609 28.239 1.00 96.56 434 ASN A C 1
ATOM 3410 O O . ASN A 1 434 ? 15.484 17.843 27.328 1.00 96.56 434 ASN A O 1
ATOM 3414 N N . LEU A 1 435 ? 15.095 17.339 29.485 1.00 96.81 435 LEU A N 1
ATOM 3415 C CA . LEU A 1 435 ? 16.505 17.263 29.852 1.00 96.81 435 LEU A CA 1
ATOM 3416 C C . LEU A 1 435 ? 17.230 16.145 29.094 1.00 96.81 435 LEU A C 1
ATOM 3418 O O . LEU A 1 435 ? 18.308 16.379 28.562 1.00 96.81 435 LEU A O 1
ATOM 3422 N N . ALA A 1 436 ? 16.630 14.955 29.004 1.00 97.19 436 ALA A N 1
ATOM 3423 C CA . ALA A 1 436 ? 17.207 13.832 28.271 1.00 97.19 436 ALA A CA 1
ATOM 3424 C C . ALA A 1 436 ? 17.460 14.186 26.797 1.00 97.19 436 ALA A C 1
ATOM 3426 O O . ALA A 1 436 ? 18.548 13.926 26.294 1.00 97.19 436 ALA A O 1
ATOM 3427 N N . ARG A 1 437 ? 16.508 14.868 26.143 1.00 96.06 437 ARG A N 1
ATOM 3428 C CA . ARG A 1 437 ? 16.691 15.402 24.783 1.00 96.06 437 ARG A CA 1
ATOM 3429 C C . ARG A 1 437 ? 17.805 16.439 24.700 1.00 96.06 437 ARG A C 1
ATOM 3431 O O . ARG A 1 437 ? 18.663 16.345 23.834 1.00 96.06 437 ARG A O 1
ATOM 3438 N N . GLN A 1 438 ? 17.818 17.409 25.615 1.00 95.00 438 GLN A N 1
ATOM 3439 C CA . GLN A 1 438 ? 18.828 18.474 25.642 1.00 95.00 438 GLN A CA 1
ATOM 3440 C C . GLN A 1 438 ? 20.252 17.941 25.808 1.00 95.00 438 GLN A C 1
ATOM 3442 O O . GLN A 1 438 ? 21.183 18.517 25.255 1.00 95.00 438 GLN A O 1
ATOM 3447 N N . LEU A 1 439 ? 20.412 16.862 26.570 1.00 95.06 439 LEU A N 1
ATOM 3448 C CA . LEU A 1 439 ? 21.696 16.210 26.803 1.00 95.06 439 LEU A CA 1
ATOM 3449 C C . LEU A 1 439 ? 22.034 15.148 25.746 1.00 95.06 439 LEU A C 1
ATOM 3451 O O . LEU A 1 439 ? 23.094 14.542 25.835 1.00 95.06 439 LEU A O 1
ATOM 3455 N N . GLY A 1 440 ? 21.158 14.908 24.762 1.00 95.12 440 GLY A N 1
ATOM 3456 C CA . GLY A 1 440 ? 21.376 13.890 23.732 1.00 95.12 440 GLY A CA 1
ATOM 3457 C C . GLY A 1 440 ? 21.399 12.456 24.272 1.00 95.12 440 GLY A C 1
ATOM 3458 O O . GLY A 1 440 ? 22.030 11.590 23.677 1.00 95.12 440 GLY A O 1
ATOM 3459 N N . LEU A 1 441 ? 20.735 12.192 25.401 1.00 96.31 441 LEU A N 1
ATOM 3460 C CA . LEU A 1 441 ? 20.683 10.860 26.008 1.00 96.31 441 LEU A CA 1
ATOM 3461 C C . LEU A 1 441 ? 19.725 9.961 25.220 1.00 96.31 441 LEU A C 1
ATOM 3463 O O . LEU A 1 441 ? 18.671 10.419 24.767 1.00 96.31 441 LEU A O 1
ATOM 3467 N N . THR A 1 442 ? 20.055 8.676 25.091 1.00 95.75 442 THR A N 1
ATOM 3468 C CA . THR A 1 442 ? 19.275 7.724 24.278 1.00 95.75 442 THR A CA 1
ATOM 3469 C C . THR A 1 442 ? 17.969 7.313 24.954 1.00 95.75 442 THR A C 1
ATOM 3471 O O . THR A 1 442 ? 16.980 7.009 24.287 1.00 95.75 442 THR A O 1
ATOM 3474 N N . ARG A 1 443 ? 17.925 7.325 26.292 1.00 97.06 443 ARG A N 1
ATOM 3475 C CA . ARG A 1 443 ? 16.747 6.902 27.059 1.00 97.06 443 ARG A CA 1
ATOM 3476 C C . ARG A 1 443 ? 16.688 7.479 28.470 1.00 97.06 443 ARG A C 1
ATOM 3478 O O . ARG A 1 443 ? 17.679 7.935 29.044 1.00 97.06 443 ARG A O 1
ATOM 3485 N N . VAL A 1 444 ? 15.490 7.413 29.044 1.00 98.19 444 VAL A N 1
ATOM 3486 C CA . VAL A 1 444 ? 15.233 7.582 30.478 1.00 98.19 444 VAL A CA 1
ATOM 3487 C C . VAL A 1 444 ? 14.834 6.230 31.048 1.00 98.19 444 VAL A C 1
ATOM 3489 O O . VAL A 1 444 ? 13.926 5.592 30.518 1.00 98.19 444 VAL A O 1
ATOM 3492 N N . VAL A 1 445 ? 15.460 5.817 32.148 1.00 97.69 445 VAL A N 1
ATOM 3493 C CA . VAL A 1 445 ? 15.164 4.543 32.818 1.00 97.69 445 VAL A CA 1
ATOM 3494 C C . VAL A 1 445 ? 14.713 4.785 34.253 1.00 97.69 445 VAL A C 1
ATOM 3496 O O . VAL A 1 445 ? 15.204 5.692 34.919 1.00 97.69 445 VAL A O 1
ATOM 3499 N N . ALA A 1 446 ? 13.758 4.000 34.745 1.00 96.88 446 ALA A N 1
ATOM 3500 C CA . ALA A 1 446 ? 13.325 4.033 36.140 1.00 96.88 446 ALA A CA 1
ATOM 3501 C C . ALA A 1 446 ? 13.007 2.625 36.653 1.00 96.88 446 ALA A C 1
ATOM 3503 O O . ALA A 1 446 ? 12.552 1.775 35.893 1.00 96.88 446 ALA A O 1
ATOM 3504 N N . GLY A 1 447 ? 13.148 2.398 37.960 1.00 95.56 447 GLY A N 1
ATOM 3505 C CA . GLY A 1 447 ? 12.521 1.252 38.619 1.00 95.56 447 GLY A CA 1
ATOM 3506 C C . GLY A 1 447 ? 11.133 1.617 39.141 1.00 95.56 447 GLY A C 1
ATOM 3507 O O . GLY A 1 447 ? 10.983 2.321 40.143 1.00 95.56 447 GLY A O 1
ATOM 3508 N N . SER A 1 448 ? 10.101 1.128 38.463 1.00 95.81 448 SER A N 1
ATOM 3509 C CA . SER A 1 448 ? 8.704 1.256 38.861 1.00 95.81 448 SER A CA 1
ATOM 3510 C C . SER A 1 448 ? 8.367 0.279 39.984 1.00 95.81 448 SER A C 1
ATOM 3512 O O . SER A 1 448 ? 8.115 -0.901 39.731 1.00 95.81 448 SER A O 1
ATOM 3514 N N . ARG A 1 449 ? 8.285 0.765 41.227 1.00 94.00 449 ARG A N 1
ATOM 3515 C CA . ARG A 1 449 ? 7.782 -0.026 42.365 1.00 94.00 449 ARG A CA 1
ATOM 3516 C C . ARG A 1 449 ? 6.399 -0.609 42.066 1.00 94.00 449 ARG A C 1
ATOM 3518 O O . ARG A 1 449 ? 5.470 0.151 41.794 1.00 94.00 449 ARG A O 1
ATOM 3525 N N . LEU A 1 450 ? 6.237 -1.923 42.212 1.00 96.38 450 LEU A N 1
ATOM 3526 C CA . LEU A 1 450 ? 4.959 -2.618 41.997 1.00 96.38 450 LEU A CA 1
ATOM 3527 C C . LEU A 1 450 ? 4.032 -2.489 43.217 1.00 96.38 450 LEU A C 1
ATOM 3529 O O . LEU A 1 450 ? 3.719 -3.475 43.878 1.00 96.38 450 LEU A O 1
ATOM 3533 N N . ARG A 1 451 ? 3.614 -1.268 43.570 1.00 92.94 451 ARG A N 1
ATOM 3534 C CA . ARG A 1 451 ? 2.922 -0.977 44.846 1.00 92.94 451 ARG A CA 1
ATOM 3535 C C . ARG A 1 451 ? 1.624 -1.767 45.061 1.00 92.94 451 ARG A C 1
ATOM 3537 O O . ARG A 1 451 ? 1.190 -1.968 46.191 1.00 92.94 451 ARG A O 1
ATOM 3544 N N . GLY A 1 452 ? 0.957 -2.209 44.002 1.00 94.06 452 GLY A N 1
ATOM 3545 C CA . GLY A 1 452 ? -0.251 -3.020 44.132 1.00 94.06 452 GLY A CA 1
ATOM 3546 C C . GLY A 1 452 ? 0.003 -4.517 44.333 1.00 94.06 452 GLY A C 1
ATOM 3547 O O . GLY A 1 452 ? -0.963 -5.223 44.635 1.00 94.06 452 GLY A O 1
ATOM 3548 N N . TYR A 1 453 ? 1.245 -4.992 44.182 1.00 97.06 453 TYR A N 1
ATOM 3549 C CA . TYR A 1 453 ? 1.573 -6.414 44.043 1.00 97.06 453 TYR A CA 1
ATOM 3550 C C . TYR A 1 453 ? 1.297 -7.246 45.298 1.00 97.06 453 TYR A C 1
ATOM 3552 O O . TYR A 1 453 ? 0.812 -8.367 45.171 1.00 97.06 453 TYR A O 1
ATOM 3560 N N . HIS A 1 454 ? 1.484 -6.702 46.505 1.00 95.88 454 HIS A N 1
ATOM 3561 C CA . HIS A 1 454 ? 1.187 -7.422 47.755 1.00 95.88 454 HIS A CA 1
ATOM 3562 C C . HIS A 1 454 ? -0.238 -8.010 47.822 1.00 95.88 454 HIS A C 1
ATOM 3564 O O . HIS A 1 454 ? -0.459 -9.004 48.505 1.00 95.88 454 HIS A O 1
ATOM 3570 N N . ARG A 1 455 ? -1.208 -7.439 47.089 1.00 96.88 455 ARG A N 1
ATOM 3571 C CA . ARG A 1 455 ? -2.604 -7.925 47.020 1.00 96.88 455 ARG A CA 1
ATOM 3572 C C . ARG A 1 455 ? -2.807 -9.139 46.101 1.00 96.88 455 ARG A C 1
ATOM 3574 O O . ARG A 1 455 ? -3.910 -9.685 46.057 1.00 96.88 455 ARG A O 1
ATOM 3581 N N . TYR A 1 456 ? -1.784 -9.491 45.327 1.00 97.00 456 TYR A N 1
ATOM 3582 C CA . TYR A 1 456 ? -1.800 -10.537 44.301 1.00 97.00 456 TYR A CA 1
ATOM 3583 C C . TYR A 1 456 ? -0.656 -11.546 44.458 1.00 97.00 456 TYR A C 1
ATOM 3585 O O . TYR A 1 456 ? -0.606 -12.513 43.701 1.00 97.00 456 TYR A O 1
ATOM 3593 N N . ALA A 1 457 ? 0.248 -11.336 45.418 1.00 95.81 457 ALA A N 1
ATOM 3594 C CA . ALA A 1 457 ? 1.446 -12.151 45.610 1.00 95.81 457 ALA A CA 1
ATOM 3595 C C . ALA A 1 457 ? 1.149 -13.620 45.972 1.00 95.81 457 ALA A C 1
ATOM 3597 O O . ALA A 1 457 ? 1.996 -14.485 45.777 1.00 95.81 457 ALA A O 1
ATOM 3598 N N . ASP A 1 458 ? -0.053 -13.911 46.473 1.00 96.31 458 ASP A N 1
ATOM 3599 C CA . ASP A 1 458 ? -0.572 -15.258 46.728 1.00 96.31 458 ASP A CA 1
ATOM 3600 C C . ASP A 1 458 ? -1.151 -15.941 45.473 1.00 96.31 458 ASP A C 1
ATOM 3602 O O . ASP A 1 458 ? -1.394 -17.147 45.482 1.00 96.31 458 ASP A O 1
ATOM 3606 N N . LYS A 1 459 ? -1.390 -15.183 44.395 1.00 96.69 459 LYS A N 1
ATOM 3607 C CA . LYS A 1 459 ? -2.125 -15.630 43.198 1.00 96.69 459 LYS A CA 1
ATOM 3608 C C . LYS A 1 459 ? -1.273 -15.712 41.943 1.00 96.69 459 LYS A C 1
ATOM 3610 O O . LYS A 1 459 ? -1.610 -16.477 41.044 1.00 96.69 459 LYS A O 1
ATOM 3615 N N . MET A 1 460 ? -0.237 -14.888 41.830 1.00 97.75 460 MET A N 1
ATOM 3616 C CA . MET A 1 460 ? 0.577 -14.788 40.620 1.00 97.75 460 MET A CA 1
ATOM 3617 C C . MET A 1 460 ? 1.978 -14.273 40.932 1.00 97.75 460 MET A C 1
ATOM 3619 O O . MET A 1 460 ? 2.197 -13.634 41.959 1.00 97.75 460 MET A O 1
ATOM 3623 N N . SER A 1 461 ? 2.917 -14.535 40.023 1.00 98.19 461 SER A N 1
ATOM 3624 C CA . SER A 1 461 ? 4.281 -14.018 40.124 1.00 98.19 461 SER A CA 1
ATOM 3625 C C . SER A 1 461 ? 4.318 -12.490 39.903 1.00 98.19 461 SER A C 1
ATOM 3627 O O . SER A 1 461 ? 3.389 -11.929 39.309 1.00 98.19 461 SER A O 1
ATOM 3629 N N . PRO A 1 462 ? 5.386 -11.777 40.317 1.00 97.12 462 PRO A N 1
ATOM 3630 C CA . PRO A 1 462 ? 5.494 -10.334 40.072 1.00 97.12 462 PRO A CA 1
ATOM 3631 C C . PRO A 1 462 ? 5.634 -10.015 38.576 1.00 97.12 462 PRO A C 1
ATOM 3633 O O . PRO A 1 462 ? 5.224 -8.943 38.122 1.00 97.12 462 PRO A O 1
ATOM 3636 N N . VAL A 1 463 ? 6.162 -10.964 37.796 1.00 97.94 463 VAL A N 1
ATOM 3637 C CA . VAL A 1 463 ? 6.220 -10.894 36.332 1.00 97.94 463 VAL A CA 1
ATOM 3638 C C . VAL A 1 463 ? 4.812 -10.965 35.743 1.00 97.94 463 VAL A C 1
ATOM 3640 O O . VAL A 1 463 ? 4.434 -10.082 34.977 1.00 97.94 463 VAL A O 1
ATOM 3643 N N . ASP A 1 464 ? 4.002 -11.946 36.150 1.00 97.94 464 ASP A N 1
ATOM 3644 C CA . ASP A 1 464 ? 2.620 -12.091 35.670 1.00 97.94 464 ASP A CA 1
ATOM 3645 C C . ASP A 1 464 ? 1.758 -10.887 36.057 1.00 97.94 464 ASP A C 1
ATOM 3647 O O . ASP A 1 464 ? 1.019 -10.356 35.227 1.00 97.94 464 ASP A O 1
ATOM 3651 N N . TYR A 1 465 ? 1.908 -10.393 37.290 1.00 98.44 465 TYR A N 1
ATOM 3652 C CA . TYR A 1 465 ? 1.261 -9.161 37.735 1.00 98.44 465 TYR A CA 1
ATOM 3653 C C . TYR A 1 465 ? 1.610 -7.985 36.816 1.00 98.44 465 TYR A C 1
ATOM 3655 O O . TYR A 1 465 ? 0.721 -7.272 36.348 1.00 98.44 465 TYR A O 1
ATOM 3663 N N . THR A 1 466 ? 2.895 -7.817 36.498 1.00 98.06 466 THR A N 1
ATOM 3664 C CA . THR A 1 466 ? 3.375 -6.766 35.592 1.00 98.06 466 THR A CA 1
ATOM 3665 C C . THR A 1 466 ? 2.791 -6.923 34.186 1.00 98.06 466 THR A C 1
ATOM 3667 O O . THR A 1 466 ? 2.333 -5.939 33.607 1.00 98.06 466 THR A O 1
ATOM 3670 N N . ILE A 1 467 ? 2.726 -8.147 33.651 1.00 97.56 467 ILE A N 1
ATOM 3671 C CA . ILE A 1 467 ? 2.114 -8.438 32.344 1.00 97.56 467 ILE A CA 1
ATOM 3672 C C . ILE A 1 467 ? 0.636 -8.029 32.325 1.00 97.56 467 ILE A C 1
ATOM 3674 O O . ILE A 1 467 ? 0.183 -7.394 31.371 1.00 97.56 467 ILE A O 1
ATOM 3678 N N . GLU A 1 468 ? -0.130 -8.351 33.368 1.00 97.81 468 GLU A N 1
ATOM 3679 C CA . GLU A 1 468 ? -1.552 -8.002 33.434 1.00 97.81 468 GLU A CA 1
ATOM 3680 C C . GLU A 1 468 ? -1.777 -6.489 33.604 1.00 97.81 468 GLU A C 1
ATOM 3682 O O . GLU A 1 468 ? -2.757 -5.952 33.077 1.00 97.81 468 GLU A O 1
ATOM 3687 N N . VAL A 1 469 ? -0.846 -5.779 34.252 1.00 97.56 469 VAL A N 1
ATOM 3688 C CA . VAL A 1 469 ? -0.831 -4.307 34.290 1.00 97.56 469 VAL A CA 1
ATOM 3689 C C . VAL A 1 469 ? -0.523 -3.719 32.909 1.00 97.56 469 VAL A C 1
ATOM 3691 O O . VAL A 1 469 ? -1.237 -2.825 32.457 1.00 97.56 469 VAL A O 1
ATOM 3694 N N . VAL A 1 470 ? 0.481 -4.242 32.196 1.00 96.44 470 VAL A N 1
ATOM 3695 C CA . VAL A 1 470 ? 0.837 -3.807 30.829 1.00 96.44 470 VAL A CA 1
ATOM 3696 C C . VAL A 1 470 ? -0.314 -4.040 29.847 1.00 96.44 470 VAL A C 1
ATOM 3698 O O . VAL A 1 470 ? -0.581 -3.200 28.992 1.00 96.44 470 VAL A O 1
ATOM 3701 N N . ARG A 1 471 ? -1.057 -5.142 30.000 1.00 95.44 471 ARG A N 1
ATOM 3702 C CA . ARG A 1 471 ? -2.266 -5.447 29.212 1.00 95.44 471 ARG A CA 1
ATOM 3703 C C . ARG A 1 471 ? -3.483 -4.591 29.581 1.00 95.44 471 ARG A C 1
ATOM 3705 O O . ARG A 1 471 ? -4.529 -4.739 28.953 1.00 95.44 471 ARG A O 1
ATOM 3712 N N . GLY A 1 472 ? -3.382 -3.744 30.606 1.00 93.00 472 GLY A N 1
ATOM 3713 C CA . GLY A 1 472 ? -4.472 -2.890 31.082 1.00 93.00 472 GLY A CA 1
ATOM 3714 C C . GLY A 1 472 ? -5.584 -3.632 31.830 1.00 93.00 472 GLY A C 1
ATOM 3715 O O . GLY A 1 472 ? -6.664 -3.076 32.018 1.00 93.00 472 GLY A O 1
ATOM 3716 N N . ARG A 1 473 ? -5.351 -4.881 32.251 1.00 94.94 473 ARG A N 1
ATOM 3717 C CA . ARG A 1 473 ? -6.324 -5.689 33.009 1.00 94.94 473 ARG A CA 1
ATOM 3718 C C . ARG A 1 473 ? -6.225 -5.448 34.512 1.00 94.94 473 ARG A C 1
ATOM 3720 O O . ARG A 1 473 ? -7.229 -5.554 35.212 1.00 94.94 473 ARG A O 1
ATOM 3727 N N . LEU A 1 474 ? -5.036 -5.092 34.997 1.00 95.31 474 LEU A N 1
ATOM 3728 C CA . LEU A 1 474 ? -4.797 -4.622 36.360 1.00 95.31 474 LEU A CA 1
ATOM 3729 C C . LEU A 1 474 ? -4.327 -3.164 36.352 1.00 95.31 474 LEU A C 1
ATOM 3731 O O . LEU A 1 474 ? -3.746 -2.683 35.382 1.00 95.31 474 LEU A O 1
ATOM 3735 N N . ASN A 1 475 ? -4.579 -2.462 37.456 1.00 94.75 475 ASN A N 1
ATOM 3736 C CA . ASN A 1 475 ? -4.104 -1.099 37.669 1.00 94.75 475 ASN A CA 1
ATOM 3737 C C . ASN A 1 475 ? -3.152 -1.074 38.869 1.00 94.75 475 ASN A C 1
ATOM 3739 O O . ASN A 1 475 ? -3.570 -1.309 40.008 1.00 94.75 475 ASN A O 1
ATOM 3743 N N . ASP A 1 476 ? -1.884 -0.788 38.590 1.00 96.31 476 ASP A N 1
ATOM 3744 C CA . ASP A 1 476 ? -0.867 -0.537 39.600 1.00 96.31 476 ASP A CA 1
ATOM 3745 C C . ASP A 1 476 ? -0.678 0.981 39.779 1.00 96.31 476 ASP A C 1
ATOM 3747 O O . ASP A 1 476 ? -0.438 1.679 38.789 1.00 96.31 476 ASP A O 1
ATOM 3751 N N . PRO A 1 477 ? -0.734 1.515 41.016 1.00 90.44 477 PRO A N 1
ATOM 3752 C CA . PRO A 1 477 ? -0.674 2.958 41.258 1.00 90.44 477 PRO A CA 1
ATOM 3753 C C . PRO A 1 477 ? 0.554 3.669 40.675 1.00 90.44 477 PRO A C 1
ATOM 3755 O O . PRO A 1 477 ? 0.467 4.854 40.349 1.00 90.44 477 PRO A O 1
ATOM 3758 N N . THR A 1 478 ? 1.685 2.970 40.559 1.00 91.88 478 THR A N 1
ATOM 3759 C CA . THR A 1 478 ? 2.941 3.529 40.049 1.00 91.88 478 THR A CA 1
ATOM 3760 C C . THR A 1 478 ? 3.135 3.144 38.589 1.00 91.88 478 THR A C 1
ATOM 3762 O O . THR A 1 478 ? 3.232 4.027 37.730 1.00 91.88 478 THR A O 1
ATOM 3765 N N . LEU A 1 479 ? 3.123 1.839 38.294 1.00 96.44 479 LEU A N 1
ATOM 3766 C CA . LEU A 1 479 ? 3.458 1.336 36.964 1.00 96.44 479 LEU A CA 1
ATOM 3767 C C . LEU A 1 479 ? 2.437 1.801 35.928 1.00 96.44 479 LEU A C 1
ATOM 3769 O O . LEU A 1 479 ? 2.827 2.291 34.872 1.00 96.44 479 LEU A O 1
ATOM 3773 N N . SER A 1 480 ? 1.133 1.739 36.229 1.00 96.00 480 SER A N 1
ATOM 3774 C CA . SER A 1 480 ? 0.120 2.193 35.274 1.00 96.00 480 SER A CA 1
ATOM 3775 C C . SER A 1 480 ? 0.310 3.670 34.933 1.00 96.00 480 SER A C 1
ATOM 3777 O O . SER A 1 480 ? 0.243 4.024 33.762 1.00 96.00 480 SER A O 1
ATOM 3779 N N . PHE A 1 481 ? 0.605 4.540 35.904 1.00 93.38 481 PHE A N 1
ATOM 3780 C CA . PHE A 1 481 ? 0.893 5.954 35.630 1.00 93.38 481 PHE A CA 1
ATOM 3781 C C . PHE A 1 481 ? 2.096 6.132 34.692 1.00 93.38 481 PHE A C 1
ATOM 3783 O O . PHE A 1 481 ? 2.014 6.919 33.748 1.00 93.38 481 PHE A O 1
ATOM 3790 N N . GLN A 1 482 ? 3.185 5.397 34.916 1.00 95.81 482 GLN A N 1
ATOM 3791 C CA . GLN A 1 482 ? 4.397 5.514 34.105 1.00 95.81 482 GLN A CA 1
ATOM 3792 C C . GLN A 1 482 ? 4.214 4.950 32.688 1.00 95.81 482 GLN A C 1
ATOM 3794 O O . GLN A 1 482 ? 4.661 5.578 31.730 1.00 95.81 482 GLN A O 1
ATOM 3799 N N . LEU A 1 483 ? 3.460 3.860 32.519 1.00 96.81 483 LEU A N 1
ATOM 3800 C CA . LEU A 1 483 ? 3.082 3.347 31.195 1.00 96.81 483 LEU A CA 1
ATOM 3801 C C . LEU A 1 483 ? 2.295 4.389 30.379 1.00 96.81 483 LEU A C 1
ATOM 3803 O O . LEU A 1 483 ? 2.572 4.590 29.199 1.00 96.81 483 LEU A O 1
ATOM 3807 N N . HIS A 1 484 ? 1.378 5.139 31.006 1.00 94.50 484 HIS A N 1
ATOM 3808 C CA . HIS A 1 484 ? 0.646 6.228 30.335 1.00 94.50 484 HIS A CA 1
ATOM 3809 C C . HIS A 1 484 ? 1.539 7.413 29.921 1.00 94.50 484 HIS A C 1
ATOM 3811 O O . HIS A 1 484 ? 1.111 8.246 29.118 1.00 94.50 484 HIS A O 1
ATOM 3817 N N . LEU A 1 485 ? 2.756 7.523 30.462 1.00 93.38 485 LEU A N 1
ATOM 3818 C CA . LEU A 1 485 ? 3.747 8.513 30.030 1.00 93.38 485 LEU A CA 1
ATOM 3819 C C . LEU A 1 485 ? 4.564 8.052 28.815 1.00 93.38 485 LEU A C 1
ATOM 3821 O O . LEU A 1 485 ? 5.337 8.852 28.294 1.00 93.38 485 LEU A O 1
ATOM 3825 N N . GLY A 1 486 ? 4.377 6.811 28.356 1.00 94.88 486 GLY A N 1
ATOM 3826 C CA . GLY A 1 486 ? 5.084 6.234 27.211 1.00 94.88 486 GLY A CA 1
ATOM 3827 C C . GLY A 1 486 ? 6.266 5.339 27.581 1.00 94.88 486 GLY A C 1
ATOM 3828 O O . GLY A 1 486 ? 6.991 4.915 26.687 1.00 94.88 486 GLY A O 1
ATOM 3829 N N . PHE A 1 487 ? 6.470 5.042 28.867 1.00 97.62 487 PHE A N 1
ATOM 3830 C CA . PHE A 1 487 ? 7.456 4.048 29.282 1.00 97.62 487 PHE A CA 1
ATOM 3831 C C . PHE A 1 487 ? 7.038 2.633 28.862 1.00 97.62 487 PHE A C 1
ATOM 3833 O O . PHE A 1 487 ? 5.850 2.300 28.841 1.00 97.62 487 PHE A O 1
ATOM 3840 N N . ARG A 1 488 ? 8.025 1.778 28.595 1.00 97.44 488 ARG A N 1
ATOM 3841 C CA . ARG A 1 488 ? 7.868 0.342 28.334 1.00 97.44 488 ARG A CA 1
ATOM 3842 C C . ARG A 1 488 ? 8.583 -0.452 29.416 1.00 97.44 488 ARG A C 1
ATOM 3844 O O . ARG A 1 488 ? 9.624 -0.020 29.885 1.00 97.44 488 ARG A O 1
ATOM 3851 N N . VAL A 1 489 ? 8.038 -1.601 29.805 1.00 97.62 489 VAL A N 1
ATOM 3852 C CA . VAL A 1 489 ? 8.707 -2.503 30.757 1.00 97.62 489 VAL A CA 1
ATOM 3853 C C . VAL A 1 489 ? 9.798 -3.284 30.029 1.00 97.62 489 VAL A C 1
ATOM 3855 O O . VAL A 1 489 ? 9.502 -3.894 29.002 1.00 97.62 489 VAL A O 1
ATOM 3858 N N . SER A 1 490 ? 11.017 -3.294 30.570 1.00 94.19 490 SER A N 1
ATOM 3859 C CA . SER A 1 490 ? 12.118 -4.139 30.090 1.00 94.19 490 SER A CA 1
ATOM 3860 C C . SER A 1 490 ? 12.293 -5.398 30.941 1.00 94.19 490 SER A C 1
ATOM 3862 O O . SER A 1 490 ? 12.413 -6.492 30.395 1.00 94.19 490 SER A O 1
ATOM 3864 N N . SER A 1 491 ? 12.227 -5.287 32.270 1.00 95.50 491 SER A N 1
ATOM 3865 C CA . SER A 1 491 ? 12.366 -6.429 33.184 1.00 95.50 491 SER A CA 1
ATOM 3866 C C . SER A 1 491 ? 11.606 -6.229 34.499 1.00 95.50 491 SER A C 1
ATOM 3868 O O . SER A 1 491 ? 11.090 -5.148 34.782 1.00 95.50 491 SER A O 1
ATOM 3870 N N . VAL A 1 492 ? 11.511 -7.284 35.314 1.00 97.06 492 VAL A N 1
ATOM 3871 C CA . VAL A 1 492 ? 11.009 -7.217 36.696 1.00 97.06 492 VAL A CA 1
ATOM 3872 C C . VAL A 1 492 ? 12.079 -7.778 37.614 1.00 97.06 492 VAL A C 1
ATOM 3874 O O . VAL A 1 492 ? 12.504 -8.918 37.435 1.00 97.06 492 VAL A O 1
ATOM 3877 N N . ILE A 1 493 ? 12.501 -6.985 38.596 1.00 95.25 493 ILE A N 1
ATOM 3878 C CA . ILE A 1 493 ? 13.659 -7.293 39.431 1.00 95.25 493 ILE A CA 1
ATOM 3879 C C . ILE A 1 493 ? 13.271 -7.376 40.916 1.00 95.25 493 ILE A C 1
ATOM 3881 O O . ILE A 1 493 ? 12.481 -6.553 41.399 1.00 95.25 493 ILE A O 1
ATOM 3885 N N . PRO A 1 494 ? 13.785 -8.375 41.656 1.00 94.19 494 PRO A N 1
ATOM 3886 C CA . PRO A 1 494 ? 13.653 -8.445 43.106 1.00 94.19 494 PRO A CA 1
ATOM 3887 C C . PRO A 1 494 ? 14.668 -7.526 43.793 1.00 94.19 494 PRO A C 1
ATOM 3889 O O . PRO A 1 494 ? 15.685 -7.155 43.214 1.00 94.19 494 PRO A O 1
ATOM 3892 N N . GLY A 1 495 ? 14.429 -7.204 45.065 1.00 91.00 495 GLY A N 1
ATOM 3893 C CA . GLY A 1 495 ? 15.415 -6.512 45.904 1.00 91.00 495 GLY A CA 1
ATOM 3894 C C . GLY A 1 495 ? 15.732 -5.075 45.477 1.00 91.00 495 GLY A C 1
ATOM 3895 O O . GLY A 1 495 ? 16.690 -4.494 45.983 1.00 91.00 495 GLY A O 1
ATOM 3896 N N . TYR A 1 496 ? 14.930 -4.480 44.588 1.00 92.62 496 TYR A N 1
ATOM 3897 C CA . TYR A 1 496 ? 15.151 -3.115 44.112 1.00 92.62 496 TYR A CA 1
ATOM 3898 C C . TYR A 1 496 ? 15.039 -2.097 45.249 1.00 92.62 496 TYR A C 1
ATOM 3900 O O . TYR A 1 496 ? 15.867 -1.197 45.370 1.00 92.62 496 TYR A O 1
ATOM 3908 N N . PHE A 1 497 ? 14.033 -2.259 46.110 1.00 86.25 497 PHE A N 1
ATOM 3909 C CA . PHE A 1 497 ? 13.836 -1.408 47.279 1.00 86.25 497 PHE A CA 1
ATOM 3910 C C . PHE A 1 497 ? 13.382 -2.248 48.477 1.00 86.25 497 PHE A C 1
ATOM 3912 O O . PHE A 1 497 ? 12.209 -2.594 48.621 1.00 86.25 497 PHE A O 1
ATOM 3919 N N . THR A 1 498 ? 14.338 -2.642 49.316 1.00 79.69 498 THR A N 1
ATOM 3920 C CA . THR A 1 498 ? 14.098 -3.525 50.463 1.00 79.69 498 THR A CA 1
ATOM 3921 C C . THR A 1 498 ? 13.265 -2.836 51.540 1.00 79.69 498 THR A C 1
ATOM 3923 O O . THR A 1 498 ? 13.510 -1.676 51.859 1.00 79.69 498 THR A O 1
ATOM 3926 N N . GLY A 1 499 ? 12.323 -3.566 52.143 1.00 77.25 499 GLY A N 1
ATOM 3927 C CA . GLY A 1 499 ? 11.491 -3.048 53.236 1.00 77.25 499 GLY A CA 1
ATOM 3928 C C . GLY A 1 499 ? 10.204 -2.344 52.795 1.00 77.25 499 GLY A C 1
ATOM 3929 O O . GLY A 1 499 ? 9.508 -1.803 53.646 1.00 77.25 499 GLY A O 1
ATOM 3930 N N . ASP A 1 500 ? 9.855 -2.368 51.503 1.00 83.75 500 ASP A N 1
ATOM 3931 C CA . ASP A 1 500 ? 8.563 -1.873 51.012 1.00 83.75 500 ASP A CA 1
ATOM 3932 C C . ASP A 1 500 ? 7.474 -2.962 51.091 1.00 83.75 500 ASP A C 1
ATOM 3934 O O . ASP A 1 500 ? 7.488 -3.895 50.277 1.00 83.75 500 ASP A O 1
ATOM 3938 N N . PRO A 1 501 ? 6.509 -2.859 52.027 1.00 86.38 501 PRO A N 1
ATOM 3939 C CA . PRO A 1 501 ? 5.483 -3.883 52.219 1.00 86.38 501 PRO A CA 1
ATOM 3940 C C . PRO A 1 501 ? 4.495 -3.961 51.050 1.00 86.38 501 PRO A C 1
ATOM 3942 O O . PRO A 1 501 ? 3.839 -4.982 50.869 1.00 86.38 501 PRO A O 1
ATOM 3945 N N . GLU A 1 502 ? 4.377 -2.902 50.248 1.00 91.56 502 GLU A N 1
ATOM 3946 C CA . GLU A 1 502 ? 3.409 -2.837 49.157 1.00 91.56 502 GLU A CA 1
ATOM 3947 C C . GLU A 1 502 ? 3.904 -3.534 47.886 1.00 91.56 502 GLU A C 1
ATOM 3949 O O . GLU A 1 502 ? 3.130 -4.219 47.209 1.00 91.56 502 GLU A O 1
ATOM 3954 N N . SER A 1 503 ? 5.188 -3.360 47.566 1.00 93.12 503 SER A N 1
ATOM 3955 C CA . SER A 1 503 ? 5.821 -3.996 46.405 1.00 93.12 503 SER A CA 1
ATOM 3956 C C . SER A 1 503 ? 6.519 -5.312 46.722 1.00 93.12 503 SER A C 1
ATOM 3958 O O . SER A 1 503 ? 6.924 -6.017 45.799 1.00 93.12 503 SER A O 1
ATOM 3960 N N . LEU A 1 504 ? 6.680 -5.648 48.008 1.00 93.31 504 LEU A N 1
ATOM 3961 C CA . LEU A 1 504 ? 7.473 -6.790 48.476 1.00 93.31 504 LEU A CA 1
ATOM 3962 C C . LEU A 1 504 ? 8.928 -6.748 47.970 1.00 93.31 504 LEU A C 1
ATOM 3964 O O . LEU A 1 504 ? 9.569 -7.782 47.798 1.00 93.31 504 LEU A O 1
ATOM 3968 N N . GLY A 1 505 ? 9.443 -5.543 47.708 1.00 92.19 505 GLY A N 1
ATOM 3969 C CA . GLY A 1 505 ? 10.784 -5.307 47.179 1.00 92.19 505 GLY A CA 1
ATOM 3970 C C . GLY A 1 505 ? 10.935 -5.478 45.666 1.00 92.19 505 GLY A C 1
ATOM 3971 O O . GLY A 1 505 ? 12.061 -5.380 45.175 1.00 92.19 505 GLY A O 1
ATOM 3972 N N . TYR A 1 506 ? 9.847 -5.707 44.924 1.00 96.06 506 TYR A N 1
ATOM 3973 C CA . TYR A 1 506 ? 9.879 -5.849 43.467 1.00 96.06 506 TYR A CA 1
ATOM 3974 C C . TYR A 1 506 ? 9.653 -4.524 42.732 1.00 96.06 506 TYR A C 1
ATOM 3976 O O . TYR A 1 506 ? 8.801 -3.705 43.097 1.00 96.06 506 TYR A O 1
ATOM 3984 N N . ALA A 1 507 ? 10.364 -4.346 41.622 1.00 96.81 507 ALA A N 1
ATOM 3985 C CA . ALA A 1 507 ? 10.132 -3.252 40.688 1.00 96.81 507 ALA A CA 1
ATOM 3986 C C . ALA A 1 507 ? 10.168 -3.741 39.240 1.00 96.81 507 ALA A C 1
ATOM 3988 O O . ALA A 1 507 ? 10.930 -4.642 38.903 1.00 96.81 507 ALA A O 1
ATOM 3989 N N . ALA A 1 508 ? 9.361 -3.120 38.384 1.00 97.44 508 ALA A N 1
ATOM 3990 C CA . ALA A 1 508 ? 9.519 -3.227 36.942 1.00 97.44 508 ALA A CA 1
ATOM 3991 C C . ALA A 1 508 ? 10.539 -2.180 36.479 1.00 97.44 508 ALA A C 1
ATOM 3993 O O . ALA A 1 508 ? 10.338 -0.989 36.722 1.00 97.44 508 ALA A O 1
ATOM 3994 N N . ILE A 1 509 ? 11.614 -2.598 35.816 1.00 97.56 509 ILE A N 1
ATOM 3995 C CA . ILE A 1 509 ? 12.482 -1.665 35.098 1.00 97.56 509 ILE A CA 1
ATOM 3996 C C . ILE A 1 509 ? 11.721 -1.186 33.872 1.00 97.56 509 ILE A C 1
ATOM 3998 O O . ILE A 1 509 ? 11.151 -1.981 33.121 1.00 97.56 509 ILE A O 1
ATOM 4002 N N . ILE A 1 510 ? 11.663 0.131 33.718 1.00 97.88 510 ILE A N 1
ATOM 4003 C CA . ILE A 1 510 ? 10.928 0.778 32.646 1.00 97.88 510 ILE A CA 1
ATOM 4004 C C . ILE A 1 510 ? 11.814 1.754 31.885 1.00 97.88 510 ILE A C 1
ATOM 4006 O O . ILE A 1 510 ? 12.571 2.515 32.485 1.00 97.88 510 ILE A O 1
ATOM 4010 N N . GLU A 1 511 ? 11.663 1.774 30.565 1.00 97.69 511 GLU A N 1
ATOM 4011 C CA . GLU A 1 511 ? 12.461 2.589 29.653 1.00 97.69 511 GLU A CA 1
ATOM 4012 C C . GLU A 1 511 ? 11.563 3.473 28.790 1.00 97.69 511 GLU A C 1
ATOM 4014 O O . GLU A 1 511 ? 10.533 3.040 28.264 1.00 97.69 511 GLU A O 1
ATOM 4019 N N . TRP A 1 512 ? 11.949 4.735 28.660 1.00 98.19 512 TRP A N 1
ATOM 4020 C CA . TRP A 1 512 ? 11.413 5.667 27.682 1.00 98.19 512 TRP A CA 1
ATOM 4021 C C . TRP A 1 512 ? 12.538 6.005 26.708 1.00 98.19 512 TRP A C 1
ATOM 4023 O O . TRP A 1 512 ? 13.586 6.487 27.140 1.00 98.19 512 TRP A O 1
ATOM 4033 N N . TYR A 1 513 ? 12.331 5.741 25.421 1.00 96.44 513 TYR A N 1
ATOM 4034 C CA . TYR A 1 513 ? 13.328 6.002 24.386 1.00 96.44 513 TYR A CA 1
ATOM 4035 C C . TYR A 1 513 ? 13.210 7.430 23.867 1.00 96.44 513 TYR A C 1
ATOM 4037 O O . TYR A 1 513 ? 12.110 7.953 23.674 1.00 96.44 513 TYR A O 1
ATOM 4045 N N . ASN A 1 514 ? 14.363 8.054 23.657 1.00 92.81 514 ASN A N 1
ATOM 4046 C CA . ASN A 1 514 ? 14.455 9.342 23.007 1.00 92.81 514 ASN A CA 1
ATOM 4047 C C . ASN A 1 514 ? 14.550 9.144 21.490 1.00 92.81 514 ASN A C 1
ATOM 4049 O O . ASN A 1 514 ? 15.645 8.974 20.967 1.00 92.81 514 ASN A O 1
ATOM 4053 N N . ASP A 1 515 ? 13.416 9.216 20.793 1.00 88.75 515 ASP A N 1
ATOM 4054 C CA . ASP A 1 515 ? 13.329 9.002 19.336 1.00 88.75 515 ASP A CA 1
ATOM 4055 C C . ASP A 1 515 ? 14.187 9.978 18.492 1.00 88.75 515 ASP A C 1
ATOM 4057 O O . ASP A 1 515 ? 14.339 9.786 17.290 1.00 88.75 515 ASP A O 1
ATOM 4061 N N . GLU A 1 516 ? 14.725 11.054 19.085 1.00 87.94 516 GLU A N 1
ATOM 4062 C CA . GLU A 1 516 ? 15.643 11.983 18.402 1.00 87.94 516 GLU A CA 1
ATOM 4063 C C . GLU A 1 516 ? 17.081 11.445 18.306 1.00 87.94 516 GLU A C 1
ATOM 4065 O O . GLU A 1 516 ? 17.877 11.975 17.531 1.00 87.94 516 GLU A O 1
ATOM 4070 N N . VAL A 1 517 ? 17.424 10.425 19.100 1.00 80.56 517 VAL A N 1
ATOM 4071 C CA . VAL A 1 517 ? 18.788 9.878 19.217 1.00 80.56 517 VAL A CA 1
ATOM 4072 C C . VAL A 1 517 ? 18.823 8.347 19.110 1.00 80.56 517 VAL A C 1
ATOM 4074 O O . VAL A 1 517 ? 19.798 7.814 18.585 1.00 80.56 517 VAL A O 1
ATOM 4077 N N . ALA A 1 518 ? 17.807 7.655 19.640 1.00 65.62 518 ALA A N 1
ATOM 4078 C CA . ALA A 1 518 ? 17.750 6.197 19.784 1.00 65.62 518 ALA A CA 1
ATOM 4079 C C . ALA A 1 518 ? 17.324 5.440 18.519 1.00 65.62 518 ALA A C 1
ATOM 4081 O O . ALA A 1 518 ? 16.566 6.008 17.699 1.00 65.62 518 ALA A O 1
#

Secondary structure (DSSP, 8-state):
--EEEEEEEEEEE---SSHHHHHHHHHHHHHHHHHTT-SEEEPPTTGGGGGGGGS-TTS-HHHHHHHHHTTHHHHHHHHHHHHHHHT-EEEEEEEEEE-SS-TT-EEEEEEEE-TTS-EEEEE--S--HHHHHTS-EEPP----EEEETTEEEEE--GGGGG-HHHHHHHHHTTEEEEEEEE--SSHHHHHH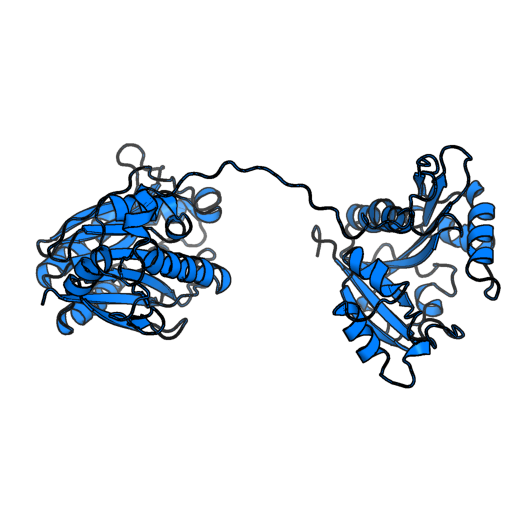HHHHHHHHHHHTT-EEEEEEEEE--TTSGGGS-B----EEE--SSTTS-TTSEEEE--TTS-EEEEEEEEHHHHHHHHHHSS--HHHHTTT----------PPPTTSS-SS-------PPEEEEE--GGGHHHHHHHHHHH-TTS----HHHHHHHHHH-GGG-EEEEETTTTEEEEEEEEEEE--TTS-TT--HHHHTTTTT-TT--TTT--EEEEEEEEE-TTTTTSSHHHHIIIIIIIHHHHHTT-SEEEEEEE-TTGGGTTTTS-HHHHHHHHHTTSS--TTHHHHHTTT-EEEEEESSSSTT-TTTTT-EEEEEEE-TTT-

Radius of gyration: 32.37 Å; Cα contacts (8 Å, |Δi|>4): 1106; chains: 1; bounding box: 60×52×91 Å

Solvent-accessible surface area (backbone atoms only — not comparable to full-atom values): 27482 Å² total; per-residue (Å²): 132,60,65,43,30,36,34,21,23,16,42,60,45,51,82,40,89,50,70,64,56,54,50,51,56,52,47,54,54,52,50,50,40,43,77,68,64,29,53,33,40,34,35,16,26,50,58,56,59,35,57,41,57,68,53,73,63,85,55,61,62,34,60,45,46,50,60,46,21,70,44,47,66,65,55,48,53,53,49,29,50,48,16,36,77,61,57,22,30,32,35,69,15,20,43,49,36,49,40,94,92,39,71,87,45,29,27,48,33,27,40,39,28,35,35,83,30,51,72,51,70,41,46,29,54,52,72,52,67,60,43,44,75,56,45,52,40,45,63,39,91,61,90,61,72,46,83,50,98,88,40,28,34,29,71,31,48,32,64,32,39,66,41,65,67,61,57,45,52,41,32,74,77,53,29,45,36,38,35,29,22,20,68,26,59,37,65,72,52,32,51,49,42,53,50,32,42,46,50,47,5,42,53,38,58,17,38,25,42,29,9,10,23,14,45,42,34,74,82,37,77,95,43,40,44,31,23,24,53,11,33,35,29,29,29,74,51,91,94,42,38,94,84,23,50,71,35,63,48,61,75,54,45,74,38,79,32,65,44,75,45,57,53,58,56,50,59,48,35,61,77,70,37,99,65,41,56,54,62,50,55,79,71,56,75,85,74,84,88,73,91,75,83,70,78,56,99,69,65,79,52,70,80,76,73,71,84,67,78,85,76,54,72,46,80,45,67,58,52,81,90,46,46,68,42,49,25,54,38,34,38,73,75,36,75,92,46,90,44,62,44,73,67,38,55,49,35,36,51,71,69,40,40,88,44,25,31,32,30,28,34,71,88,77,70,43,54,42,28,42,35,39,36,44,32,28,51,60,88,80,50,64,90,63,56,26,52,46,68,80,22,52,70,63,34,41,80,68,52,27,85,83,79,25,47,26,38,35,49,76,49,77,50,56,24,88,92,48,60,95,70,56,56,70,57,46,49,43,56,70,40,52,54,44,48,32,57,76,71,66,24,35,30,40,36,32,72,33,45,36,50,50,41,56,85,41,60,94,79,44,52,75,60,55,51,48,51,37,31,75,72,66,77,42,82,29,83,44,44,46,58,45,43,76,74,61,34,42,80,79,48,70,32,62,58,27,46,75,90,38,76,38,26,70,11,30,21,35,34,30,41,30,76,29,80,91,67,90

Mean predicted aligned error: 15.84 Å

Nearest PDB structures (foldseek):
  5h8l-assembly1_H  TM=8.753E-01  e=1.391E-16  Medicago truncatula
  5h8i-assembly1_H  TM=8.634E-01  e=1.561E-16  Medicago truncatula
  5h8j-assembly2_I  TM=8.351E-01  e=3.717E-16  Medicago truncatula
  6mfd-assembly2_A  TM=8.659E-01  e=1.470E-11  Archangium violaceum
  7uci-assembly2_B  TM=8.736E-01  e=2.080E-11  Cylindrospermopsis raciborskii

Foldseek 3Di:
DDKFKEKFWQAEQDADPDVVVVLVVVLVVLVVCLVVVGQEYEAAAPSLCSVLNNDDLVDAQLVSLLVFQVCVVVVLVSQLVSLQVSQHKYFPHWGWHADPVGSSATWTWTWIAGNNSDIDIDTAADDDPCCCVRNVYDHDHDWDWDQDSLGTETEHEQVSLLDLVNLLVSLLVPHQEYEYRHWDFDPVSAVSSVVSQQVSQALSQHWYWYHFYAHADCSNVVGGGTKYKTFIFHHDFDVDDPVRTQWIDDIRDGDIIMGMDPSVVSVCCCPPTPDNNSVCVVVDDPDDDDDDDDDDPCNPPPPDPPPDPLFDKDKDFDDLVCQVLQQLQQCQVCVPDRGDHPQLVVLQCVQPRLQWMFIARPVPRHTFKIWGKAFAQPVPDDPQDALCRCCVNSSNPRHDLDNGQEIEGSDITGHPVCPPSCVSVCCCPVRVLVSSVVSLRFKYKYWFQQQQCLVCVVPDDPVVVLVCLLVVNDDGPGSVVVVVSVKDFDAKHAQRDPPRNRRNRITTMIMDGDPVRD

Sequence (518 aa):
MNRARIAALQYFVRPIRDFSEFQEQVAGLVHTAADYDCDLLVFPEYFTVQLLTLGDIRRPMDEQVRDMARRVPEYIEVFESLSRSCGIHIIAGSIATPDADDPDKVYNDSFFFAPDGTHATQGKINMTRFEKEVWRVSPRDTLRLFETPMGRIAIAICYDVEFPELCRAAAHAGAVILVVPSYTDDRQGFIRVRYCAQARAIENQMFVVNAATVGSLPMVPAVSLNYGQASILTPSDFPFARDGVLAEGLPNQETMVIGELALDVLKRNRAQGTVRPLLDSKHARTPRIEPVRLPTVGDNKPPTKKQRPRRRIQIRNTAPEHFQGISEIASLIYPDITPWNDEYLKSHLAVFPQGQFVAIEQGSGLVVGVCSGLVLDWDSQPDTSSWNALTASGYYTNHDPIEGGTLFASDVMVRPGFQGQGIGRLLYQQGRFNLARQLGLTRVVAGSRLRGYHRYADKMSPVDYTIEVVRGRLNDPTLSFQLHLGFRVSSVIPGYFTGDPESLGYAAIIEWYNDEVA